Protein AF-A0A923IXY3-F1 (afdb_monomer_lite)

Structure (mmCIF, N/CA/C/O backbone):
data_AF-A0A923IXY3-F1
#
_entry.id   AF-A0A923IXY3-F1
#
loop_
_atom_site.group_PDB
_atom_site.id
_atom_site.type_symbol
_atom_site.label_atom_id
_atom_site.label_alt_id
_atom_site.label_comp_id
_atom_site.label_asym_id
_atom_site.label_entity_id
_atom_site.label_seq_id
_atom_site.pdbx_PDB_ins_code
_atom_site.Cartn_x
_atom_site.Cartn_y
_atom_site.Cartn_z
_atom_site.occupancy
_atom_site.B_iso_or_equiv
_atom_site.auth_seq_id
_atom_site.auth_comp_id
_atom_site.auth_asym_id
_atom_site.auth_atom_id
_atom_site.pdbx_PDB_model_num
ATOM 1 N N . MET A 1 1 ? -14.376 -13.217 -19.588 1.00 60.50 1 MET A N 1
ATOM 2 C CA . MET A 1 1 ? -13.900 -12.055 -20.360 1.00 60.50 1 MET A CA 1
ATOM 3 C C . MET A 1 1 ? -12.858 -11.376 -19.495 1.00 60.50 1 MET A C 1
ATOM 5 O O . MET A 1 1 ? -13.189 -11.016 -18.371 1.00 60.50 1 MET A O 1
ATOM 9 N N . THR A 1 2 ? -11.606 -11.345 -19.942 1.00 81.69 2 THR A N 1
ATOM 10 C CA . THR A 1 2 ? -10.488 -10.764 -19.183 1.00 81.69 2 THR A CA 1
ATOM 11 C C . THR A 1 2 ? -10.627 -9.239 -19.095 1.00 81.69 2 THR A C 1
ATOM 13 O O . THR A 1 2 ? -11.454 -8.643 -19.795 1.00 81.69 2 THR A O 1
ATOM 16 N N . LEU A 1 3 ? -9.833 -8.578 -18.243 1.00 86.38 3 LEU A N 1
ATOM 17 C CA . LEU A 1 3 ? -9.781 -7.114 -18.230 1.00 86.38 3 LEU A CA 1
ATOM 18 C C . LEU A 1 3 ? -9.406 -6.563 -19.615 1.00 86.38 3 LEU A C 1
ATOM 20 O O . LEU A 1 3 ? -10.052 -5.630 -20.083 1.00 86.38 3 LEU A O 1
ATOM 24 N N . LEU A 1 4 ? -8.398 -7.141 -20.277 1.00 87.50 4 LEU A N 1
ATOM 25 C CA . LEU A 1 4 ? -7.941 -6.692 -21.597 1.00 87.50 4 LEU A CA 1
ATOM 26 C C . LEU A 1 4 ? -9.020 -6.847 -22.677 1.00 87.50 4 LEU A C 1
ATOM 28 O O . LEU A 1 4 ? -9.142 -5.971 -23.537 1.00 87.50 4 LEU A O 1
ATOM 32 N N . ASP A 1 5 ? -9.839 -7.900 -22.602 1.00 88.19 5 ASP A N 1
ATOM 33 C CA . ASP A 1 5 ? -11.005 -8.069 -23.479 1.00 88.19 5 ASP A CA 1
ATOM 34 C C . ASP A 1 5 ? -12.013 -6.931 -23.254 1.00 88.19 5 ASP A C 1
ATOM 36 O O . ASP A 1 5 ? -12.398 -6.238 -24.193 1.00 88.19 5 ASP A O 1
ATOM 40 N N . ARG A 1 6 ? -12.369 -6.656 -21.991 1.00 92.81 6 ARG A N 1
ATOM 41 C CA . ARG A 1 6 ? -13.300 -5.572 -21.622 1.00 92.81 6 ARG A CA 1
ATOM 42 C C . ARG A 1 6 ? -12.771 -4.192 -22.019 1.00 92.81 6 ARG A C 1
ATOM 44 O O . ARG A 1 6 ? -13.534 -3.354 -22.498 1.00 92.81 6 ARG A O 1
ATOM 51 N N . LEU A 1 7 ? -11.471 -3.957 -21.841 1.00 91.19 7 LEU A N 1
ATOM 52 C CA . LEU A 1 7 ? -10.780 -2.732 -22.246 1.00 91.19 7 LEU A CA 1
ATOM 53 C C . LEU A 1 7 ? -10.835 -2.562 -23.776 1.00 91.19 7 LEU A C 1
ATOM 55 O O . LEU A 1 7 ? -11.127 -1.477 -24.285 1.00 91.19 7 LEU A O 1
ATOM 59 N N . SER A 1 8 ? -10.616 -3.654 -24.513 1.00 92.31 8 SER A N 1
ATOM 60 C CA . SER A 1 8 ? -10.684 -3.694 -25.977 1.00 92.31 8 SER A CA 1
ATOM 61 C C . SER A 1 8 ? -12.101 -3.492 -26.518 1.00 92.31 8 SER A C 1
ATOM 63 O O . SER A 1 8 ? -12.266 -2.816 -27.541 1.00 92.31 8 SER A O 1
ATOM 65 N N . ASP A 1 9 ? -13.113 -4.025 -25.833 1.00 93.00 9 ASP A N 1
ATOM 66 C CA . ASP A 1 9 ? -14.533 -3.841 -26.151 1.00 93.00 9 ASP A CA 1
ATOM 67 C C . ASP A 1 9 ? -14.995 -2.408 -25.859 1.00 93.00 9 ASP A C 1
ATOM 69 O O . ASP A 1 9 ? -15.734 -1.802 -26.641 1.00 93.00 9 ASP A O 1
ATOM 73 N N . ALA A 1 10 ? -14.499 -1.806 -24.774 1.00 93.31 10 ALA A N 1
ATOM 74 C CA . ALA A 1 10 ? -14.744 -0.400 -24.465 1.00 93.31 10 ALA A CA 1
ATOM 75 C C . ALA A 1 10 ? -14.095 0.548 -25.489 1.00 93.31 10 ALA A C 1
ATOM 77 O O . ALA A 1 10 ? -14.645 1.613 -25.786 1.00 93.31 10 ALA A O 1
ATOM 78 N N . ALA A 1 11 ? -12.974 0.149 -26.099 1.00 94.25 11 ALA A N 1
ATOM 79 C CA . ALA A 1 11 ? -12.254 0.903 -27.126 1.00 94.25 11 ALA A CA 1
ATOM 80 C C . ALA A 1 11 ? -12.929 0.887 -28.516 1.00 94.25 11 ALA A C 1
ATOM 82 O O . ALA A 1 11 ? -12.271 0.749 -29.549 1.00 94.25 11 ALA A O 1
ATOM 83 N N . THR A 1 12 ? -14.252 1.057 -28.560 1.00 93.38 12 THR A N 1
ATOM 84 C CA . THR A 1 12 ? -15.024 1.323 -29.789 1.00 93.38 12 THR A CA 1
ATOM 85 C C . THR A 1 12 ? -14.919 2.786 -30.222 1.00 93.38 12 THR A C 1
ATOM 87 O O . THR A 1 12 ? -14.876 3.087 -31.413 1.00 93.38 12 THR A O 1
ATOM 90 N N . ASN A 1 13 ? -14.848 3.709 -29.261 1.00 95.44 13 ASN A N 1
ATOM 91 C CA . ASN A 1 13 ? -14.576 5.131 -29.469 1.00 95.44 13 ASN A CA 1
ATOM 92 C C . ASN A 1 13 ? -13.941 5.746 -28.207 1.00 95.44 13 ASN A C 1
ATOM 94 O O . ASN A 1 13 ? -13.926 5.122 -27.147 1.00 95.44 13 ASN A O 1
ATOM 98 N N . ALA A 1 14 ? -13.413 6.969 -28.327 1.00 94.31 14 ALA A N 1
ATOM 99 C CA . ALA A 1 14 ? -12.646 7.609 -27.257 1.00 94.31 14 ALA A CA 1
ATOM 100 C C . ALA A 1 14 ? -13.491 7.894 -26.006 1.00 94.31 14 ALA A C 1
ATOM 102 O O . ALA A 1 14 ? -13.000 7.733 -24.897 1.00 94.31 14 ALA A O 1
ATOM 103 N N . VAL A 1 15 ? -14.770 8.247 -26.175 1.00 93.25 15 VAL A N 1
ATOM 104 C CA . VAL A 1 15 ? -15.683 8.547 -25.059 1.00 93.25 15 VAL A CA 1
ATOM 105 C C . VAL A 1 15 ? -15.956 7.294 -24.226 1.00 93.25 15 VAL A C 1
ATOM 107 O O . VAL A 1 15 ? -15.909 7.340 -22.999 1.00 93.25 15 VAL A O 1
ATOM 110 N N . ASN A 1 16 ? -16.207 6.161 -24.885 1.00 94.00 16 ASN A N 1
ATOM 111 C CA . ASN A 1 16 ? -16.438 4.888 -24.205 1.00 94.00 16 ASN A CA 1
ATOM 112 C C . ASN A 1 16 ? -15.180 4.393 -23.487 1.00 94.00 16 ASN A C 1
ATOM 114 O O . ASN A 1 16 ? -15.273 3.969 -22.336 1.00 94.00 16 ASN A O 1
ATOM 118 N N . LEU A 1 17 ? -14.016 4.489 -24.140 1.00 94.62 17 LEU A N 1
ATOM 119 C CA . LEU A 1 17 ? -12.743 4.109 -23.533 1.00 94.62 17 LEU A CA 1
ATOM 120 C C . LEU A 1 17 ? -12.419 4.987 -22.322 1.00 94.62 17 LEU A C 1
ATOM 122 O O . LEU A 1 17 ? -12.063 4.459 -21.277 1.00 94.62 17 LEU A O 1
ATOM 126 N N . GLU A 1 18 ? -12.606 6.302 -22.430 1.00 89.38 18 GLU A N 1
ATOM 127 C CA . GLU A 1 18 ? -12.408 7.236 -21.319 1.00 89.38 18 GLU A CA 1
ATOM 128 C C . GLU A 1 18 ? -13.330 6.904 -20.139 1.00 89.38 18 GLU A C 1
ATOM 130 O O . GLU A 1 18 ? -12.871 6.791 -19.003 1.00 89.38 18 GLU A O 1
ATOM 135 N N . LYS A 1 19 ? -14.626 6.687 -20.398 1.00 84.44 19 LYS A N 1
ATOM 136 C CA . LYS A 1 19 ? -15.594 6.328 -19.353 1.00 84.44 19 LYS A CA 1
ATOM 137 C C . LYS A 1 19 ? -15.244 4.995 -18.693 1.00 84.44 19 LYS A C 1
ATOM 139 O O . LYS A 1 19 ? -15.359 4.865 -17.477 1.00 84.44 19 LYS A O 1
ATOM 144 N N . PHE A 1 20 ? -14.819 4.007 -19.478 1.00 88.06 20 PHE A N 1
ATOM 145 C CA . PHE A 1 20 ? -14.385 2.720 -18.949 1.00 88.06 20 PHE A CA 1
ATOM 146 C C . PHE A 1 20 ? -13.119 2.869 -18.104 1.00 88.06 20 PHE A C 1
ATOM 148 O O . PHE A 1 20 ? -13.096 2.379 -16.979 1.00 88.06 20 PHE A O 1
ATOM 155 N N . ALA A 1 21 ? -12.104 3.575 -18.605 1.00 83.44 21 ALA A N 1
ATOM 156 C CA . ALA A 1 21 ? -10.857 3.806 -17.889 1.00 83.44 21 ALA A CA 1
ATOM 157 C C . ALA A 1 21 ? -11.084 4.566 -16.580 1.00 83.44 21 ALA A C 1
ATOM 159 O O . ALA A 1 21 ? -10.463 4.242 -15.579 1.00 83.44 21 ALA A O 1
ATOM 160 N N . LEU A 1 22 ? -12.014 5.524 -16.553 1.00 76.94 22 LEU A N 1
ATOM 161 C CA . LEU A 1 22 ? -12.399 6.226 -15.330 1.00 76.94 22 LEU A CA 1
ATOM 162 C C . LEU A 1 22 ? -13.090 5.291 -14.326 1.00 76.94 22 LEU A C 1
ATOM 164 O O . LEU A 1 22 ? -12.720 5.265 -13.155 1.00 76.94 22 LEU A O 1
ATOM 168 N N . ASN A 1 23 ? -14.076 4.516 -14.783 1.00 75.19 23 ASN A N 1
ATOM 169 C CA . ASN A 1 23 ? -14.888 3.655 -13.917 1.00 75.19 23 ASN A CA 1
ATOM 170 C C . ASN A 1 23 ? -14.145 2.408 -13.415 1.00 75.19 23 ASN A C 1
ATOM 172 O O . ASN A 1 23 ? -14.542 1.836 -12.403 1.00 75.19 23 ASN A O 1
ATOM 176 N N . ASN A 1 24 ? -13.101 1.984 -14.129 1.00 76.69 24 ASN A N 1
ATOM 177 C CA . ASN A 1 24 ? -12.303 0.793 -13.834 1.00 76.69 24 ASN A CA 1
ATOM 178 C C . ASN A 1 24 ? -10.820 1.155 -13.623 1.00 76.69 24 ASN A C 1
ATOM 180 O O . ASN A 1 24 ? -9.954 0.304 -13.787 1.00 76.69 24 ASN A O 1
ATOM 184 N N . SER A 1 25 ? -10.512 2.414 -13.286 1.00 71.25 25 SER A N 1
ATOM 185 C CA . SER A 1 25 ? -9.137 2.935 -13.183 1.00 71.25 25 SER A CA 1
ATOM 186 C C . SER A 1 25 ? -8.261 2.102 -12.256 1.00 71.25 25 SER A C 1
ATOM 188 O O . SER A 1 25 ? -7.115 1.807 -12.583 1.00 71.25 25 SER A O 1
ATOM 190 N N . GLN A 1 26 ? -8.831 1.678 -11.132 1.00 64.19 26 GLN A N 1
ATOM 191 C CA . GLN A 1 26 ? -8.143 0.847 -10.159 1.00 64.19 26 GLN A CA 1
ATOM 192 C C . GLN A 1 26 ? -7.937 -0.586 -10.658 1.00 64.19 26 GLN A C 1
ATOM 194 O O . GLN A 1 26 ? -6.834 -1.095 -10.550 1.00 64.19 26 GLN A O 1
ATOM 199 N N . GLU A 1 27 ? -8.951 -1.217 -11.257 1.00 74.94 27 GLU A N 1
ATOM 200 C CA . GLU A 1 27 ? -8.808 -2.570 -11.822 1.00 74.94 27 GLU A CA 1
ATOM 201 C C . GLU A 1 27 ? -7.728 -2.598 -12.914 1.00 74.94 27 GLU A C 1
ATOM 203 O O . GLU A 1 27 ? -6.921 -3.521 -12.979 1.00 74.94 27 GLU A O 1
ATOM 208 N N . ILE A 1 28 ? -7.676 -1.544 -13.736 1.00 83.06 28 ILE A N 1
ATOM 209 C CA . ILE A 1 28 ? -6.624 -1.343 -14.735 1.00 83.06 28 ILE A CA 1
ATOM 210 C C . ILE A 1 28 ? -5.263 -1.210 -14.061 1.00 83.06 28 ILE A C 1
ATOM 212 O O . ILE A 1 28 ? -4.326 -1.909 -14.434 1.00 83.06 28 ILE A O 1
ATOM 216 N N . HIS A 1 29 ? -5.151 -0.334 -13.066 1.00 78.00 29 HIS A N 1
ATOM 217 C CA . HIS A 1 29 ? -3.912 -0.149 -12.326 1.00 78.00 29 HIS A CA 1
ATOM 218 C C . HIS A 1 29 ? -3.408 -1.461 -11.709 1.00 78.00 29 HIS A C 1
ATOM 220 O O . HIS A 1 29 ? -2.243 -1.810 -11.887 1.00 78.00 29 HIS A O 1
ATOM 226 N N . ASP A 1 30 ? -4.283 -2.203 -11.035 1.00 71.50 30 ASP A N 1
ATOM 227 C CA . ASP A 1 30 ? -3.935 -3.428 -10.320 1.00 71.50 30 ASP A CA 1
ATOM 228 C C . ASP A 1 30 ? -3.441 -4.510 -11.285 1.00 71.50 30 ASP A C 1
ATOM 230 O O . ASP A 1 30 ? -2.364 -5.071 -11.082 1.00 71.50 30 ASP A O 1
ATOM 234 N N . TRP A 1 31 ? -4.162 -4.728 -12.388 1.00 85.38 31 TRP A N 1
ATOM 235 C CA . TRP A 1 31 ? -3.793 -5.729 -13.388 1.00 85.38 31 TRP A CA 1
ATOM 236 C C . TRP A 1 31 ? -2.417 -5.458 -14.009 1.00 85.38 31 TRP A C 1
ATOM 238 O O . TRP A 1 31 ? -1.627 -6.375 -14.200 1.00 85.38 31 TRP A O 1
ATOM 248 N N . PHE A 1 32 ? -2.092 -4.198 -14.313 1.00 85.75 32 PHE A N 1
ATOM 249 C CA . PHE A 1 32 ? -0.815 -3.863 -14.951 1.00 85.75 32 PHE A CA 1
ATOM 250 C C . PHE A 1 32 ? 0.365 -3.788 -13.966 1.00 85.75 32 PHE A C 1
ATOM 252 O O . PHE A 1 32 ? 1.497 -4.121 -14.340 1.00 85.75 32 PHE A O 1
ATOM 259 N N . ASN A 1 33 ? 0.126 -3.375 -12.716 1.00 80.62 33 ASN A N 1
ATOM 260 C CA . ASN A 1 33 ? 1.198 -3.087 -11.758 1.00 80.62 33 ASN A CA 1
ATOM 261 C C . ASN A 1 33 ? 1.476 -4.203 -10.742 1.00 80.62 33 ASN A C 1
ATOM 263 O O . ASN A 1 33 ? 2.606 -4.266 -10.248 1.00 80.62 33 ASN A O 1
ATOM 267 N N . LEU A 1 34 ? 0.494 -5.058 -10.425 1.00 77.19 34 LEU A N 1
ATOM 268 C CA . LEU A 1 34 ? 0.606 -6.072 -9.359 1.00 77.19 34 LEU A CA 1
ATOM 269 C C . LEU A 1 34 ? 0.899 -7.480 -9.871 1.00 77.19 34 LEU A C 1
ATOM 271 O O . LEU A 1 34 ? 1.509 -8.277 -9.156 1.00 77.19 34 LEU A O 1
ATOM 275 N N . GLU A 1 35 ? 0.504 -7.782 -11.103 1.00 83.81 35 GLU A N 1
ATOM 276 C CA . GLU A 1 35 ? 0.781 -9.079 -11.715 1.00 83.81 35 GLU A CA 1
ATOM 277 C C . GLU A 1 35 ? 2.288 -9.280 -11.928 1.00 83.81 35 GLU A C 1
ATOM 279 O O . GLU A 1 35 ? 2.993 -8.299 -12.198 1.00 83.81 35 GLU A O 1
ATOM 284 N N . PRO A 1 36 ? 2.813 -10.517 -11.837 1.00 86.94 36 PRO A N 1
ATOM 285 C CA . PRO A 1 36 ? 4.224 -10.802 -12.081 1.00 86.94 36 PRO A CA 1
ATOM 286 C C . PRO A 1 36 ? 4.597 -10.575 -13.545 1.00 86.94 36 PRO A C 1
ATOM 288 O O . PRO A 1 36 ? 3.767 -10.612 -14.453 1.00 86.94 36 PRO A O 1
ATOM 291 N N . HIS A 1 37 ? 5.885 -10.368 -13.787 1.00 92.94 37 HIS A N 1
ATOM 292 C CA . HIS A 1 37 ? 6.429 -10.092 -15.104 1.00 92.94 37 HIS A CA 1
ATOM 293 C C . HIS A 1 37 ? 6.170 -11.269 -16.047 1.00 92.94 37 HIS A C 1
ATOM 295 O O . HIS A 1 37 ? 5.823 -11.054 -17.205 1.00 92.94 37 HIS A O 1
ATOM 301 N N . SER A 1 38 ? 6.270 -12.507 -15.549 1.00 90.12 38 SER A N 1
ATOM 302 C CA . SER A 1 38 ? 5.922 -13.715 -16.307 1.00 90.12 38 SER A CA 1
ATOM 303 C C . SER A 1 38 ? 4.487 -13.668 -16.839 1.00 90.12 38 SER A C 1
ATOM 305 O O . SER A 1 38 ? 4.280 -13.868 -18.032 1.00 90.12 38 SER A O 1
ATOM 307 N N . PHE A 1 39 ? 3.517 -13.310 -15.994 1.00 89.38 39 PHE A N 1
ATOM 308 C CA . PHE A 1 39 ? 2.110 -13.204 -16.381 1.00 89.38 39 PHE A CA 1
ATOM 309 C C . PHE A 1 39 ? 1.876 -12.095 -17.413 1.00 89.38 39 PHE A C 1
ATOM 311 O O . PHE A 1 39 ? 1.202 -12.305 -18.423 1.00 89.38 39 PHE A O 1
ATOM 318 N N . ILE A 1 40 ? 2.462 -10.912 -17.206 1.00 92.44 40 ILE A N 1
ATOM 319 C CA . ILE A 1 40 ? 2.352 -9.817 -18.178 1.00 92.44 40 ILE A CA 1
ATOM 320 C C . ILE A 1 40 ? 2.980 -10.224 -19.521 1.00 92.44 40 ILE A C 1
ATOM 322 O O . ILE A 1 40 ? 2.404 -9.949 -20.575 1.00 92.44 40 ILE A O 1
ATOM 326 N N . ARG A 1 41 ? 4.120 -10.926 -19.499 1.00 91.62 41 ARG A N 1
ATOM 327 C CA . ARG A 1 41 ? 4.815 -11.408 -20.699 1.00 91.62 41 ARG A CA 1
ATOM 328 C C . ARG A 1 41 ? 4.001 -12.450 -21.465 1.00 91.62 41 ARG A C 1
ATOM 330 O O . ARG A 1 41 ? 3.950 -12.385 -22.689 1.00 91.62 41 ARG A O 1
ATOM 337 N N . GLU A 1 42 ? 3.313 -13.358 -20.777 1.00 92.00 42 GLU A N 1
ATOM 338 C CA . GLU A 1 42 ? 2.368 -14.297 -21.406 1.00 92.00 42 GLU A CA 1
ATOM 339 C C . GLU A 1 42 ? 1.222 -13.568 -22.130 1.00 92.00 42 GLU A C 1
ATOM 341 O O . GLU A 1 42 ? 0.751 -14.022 -23.173 1.00 92.00 42 GLU A O 1
ATOM 346 N N . ASN A 1 43 ? 0.822 -12.393 -21.632 1.00 92.31 43 ASN A N 1
ATOM 347 C CA . ASN A 1 43 ? -0.243 -11.563 -22.200 1.00 92.31 43 ASN A CA 1
ATOM 348 C C . ASN A 1 43 ? 0.259 -10.458 -23.155 1.00 92.31 43 ASN A C 1
ATOM 350 O O . ASN A 1 43 ? -0.544 -9.644 -23.624 1.00 92.31 43 ASN A O 1
ATOM 354 N N . GLN A 1 44 ? 1.556 -10.421 -23.489 1.00 93.88 44 GLN A N 1
ATOM 355 C CA . GLN A 1 44 ? 2.174 -9.326 -24.256 1.00 93.88 44 GLN A CA 1
ATOM 356 C C . GLN A 1 44 ? 1.494 -9.067 -25.610 1.00 93.88 44 GLN A C 1
ATOM 358 O O . GLN A 1 44 ? 1.295 -7.917 -25.999 1.00 93.88 44 GLN A O 1
ATOM 363 N N . GLU A 1 45 ? 1.078 -10.122 -26.317 1.00 93.62 45 GLU A N 1
ATOM 364 C CA . GLU A 1 45 ? 0.443 -9.986 -27.631 1.00 93.62 45 GLU A CA 1
ATOM 365 C C . GLU A 1 45 ? -0.954 -9.367 -27.526 1.00 93.62 45 GLU A C 1
ATOM 367 O O . GLU A 1 45 ? -1.338 -8.571 -28.381 1.00 93.62 45 GLU A O 1
ATOM 372 N N . ILE A 1 46 ? -1.700 -9.653 -26.455 1.00 93.25 46 ILE A N 1
ATOM 373 C CA . ILE A 1 46 ? -3.019 -9.050 -26.216 1.00 93.25 46 ILE A CA 1
ATOM 374 C C . ILE A 1 46 ? -2.853 -7.561 -25.884 1.00 93.25 46 ILE A C 1
ATOM 376 O O . ILE A 1 46 ? -3.566 -6.718 -26.431 1.00 93.25 46 ILE A O 1
ATOM 380 N N . ILE A 1 47 ? -1.864 -7.219 -25.050 1.00 94.44 47 ILE A N 1
ATOM 381 C CA . ILE A 1 47 ? -1.518 -5.825 -24.727 1.00 94.44 47 ILE A CA 1
ATOM 382 C C . ILE A 1 47 ? -1.144 -5.067 -26.008 1.00 94.44 47 ILE A C 1
ATOM 384 O O . ILE A 1 47 ? -1.686 -3.992 -26.282 1.00 94.44 47 ILE A O 1
ATOM 388 N N . ARG A 1 48 ? -0.277 -5.651 -26.842 1.00 95.12 48 ARG A N 1
ATOM 389 C CA . ARG A 1 48 ? 0.126 -5.084 -28.134 1.00 95.12 48 ARG A CA 1
ATOM 390 C C . ARG A 1 48 ? -1.066 -4.898 -29.072 1.00 95.12 48 ARG A C 1
ATOM 392 O O . ARG A 1 48 ? -1.201 -3.839 -29.689 1.00 95.12 48 ARG A O 1
ATOM 399 N N . GLN A 1 49 ? -1.950 -5.890 -29.175 1.00 92.88 49 GLN A N 1
ATOM 400 C CA . GLN A 1 49 ? -3.171 -5.797 -29.979 1.00 92.88 49 GLN A CA 1
ATOM 401 C C . GLN A 1 49 ? -4.099 -4.685 -29.489 1.00 92.88 49 GLN A C 1
ATOM 403 O O . GLN A 1 49 ? -4.664 -3.966 -30.313 1.00 92.88 49 GLN A O 1
ATOM 408 N N . PHE A 1 50 ? -4.221 -4.486 -28.177 1.00 94.81 50 PHE A N 1
ATOM 409 C CA . PHE A 1 50 ? -4.968 -3.362 -27.630 1.00 94.81 50 PHE A CA 1
ATOM 410 C C . PHE A 1 50 ? -4.324 -2.023 -28.023 1.00 94.81 50 PHE A C 1
ATOM 412 O O . PHE A 1 50 ? -4.970 -1.205 -28.681 1.00 94.81 50 PHE A O 1
ATOM 419 N N . VAL A 1 51 ? -3.043 -1.809 -27.702 1.00 95.12 51 VAL A N 1
ATOM 420 C CA . VAL A 1 51 ? -2.363 -0.519 -27.927 1.00 95.12 51 VAL A CA 1
ATOM 421 C C . VAL A 1 51 ? -2.288 -0.167 -29.416 1.00 95.12 51 VAL A C 1
ATOM 423 O O . VAL A 1 51 ? -2.661 0.938 -29.823 1.00 95.12 51 VAL A O 1
ATOM 426 N N . LEU A 1 52 ? -1.828 -1.099 -30.255 1.00 94.12 52 LEU A N 1
ATOM 427 C CA . LEU A 1 52 ? -1.638 -0.857 -31.686 1.00 94.12 52 LEU A CA 1
ATOM 428 C C . LEU A 1 52 ? -2.942 -1.002 -32.472 1.00 94.12 52 LEU A C 1
ATOM 430 O O . LEU A 1 52 ? -3.251 -0.160 -33.318 1.00 94.12 52 LEU A O 1
ATOM 434 N N . GLY A 1 53 ? -3.731 -2.039 -32.186 1.00 93.06 53 GLY A N 1
ATOM 435 C CA . GLY A 1 53 ? -4.980 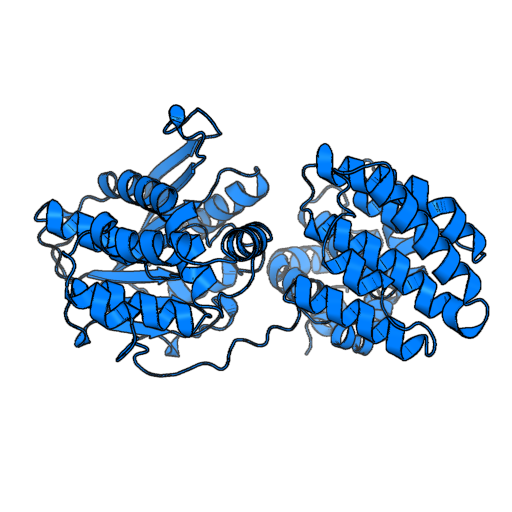-2.318 -32.897 1.00 93.06 53 GLY A CA 1
ATOM 436 C C . GLY A 1 53 ? -6.075 -1.293 -32.600 1.00 93.06 53 GLY A C 1
ATOM 437 O O . GLY A 1 53 ? -6.848 -0.944 -33.494 1.00 93.06 53 GLY A O 1
ATOM 438 N N . LYS A 1 54 ? -6.111 -0.730 -31.385 1.00 94.94 54 LYS A N 1
ATOM 439 C CA . LYS A 1 54 ? -7.048 0.343 -31.004 1.00 94.94 54 LYS A CA 1
ATOM 440 C C . LYS A 1 54 ? -6.425 1.739 -31.066 1.00 94.94 54 LYS A C 1
ATOM 442 O O . LYS A 1 54 ? -7.038 2.704 -30.607 1.00 94.94 54 LYS A O 1
ATOM 447 N N . TRP A 1 55 ? -5.260 1.895 -31.704 1.00 95.56 55 TRP A N 1
ATOM 448 C CA . TRP A 1 55 ? -4.527 3.166 -31.770 1.00 95.56 55 TRP A CA 1
ATOM 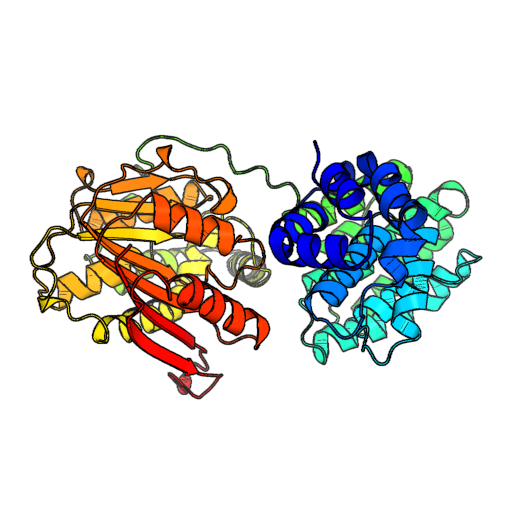449 C C . TRP A 1 55 ? -5.378 4.350 -32.249 1.00 95.56 55 TRP A C 1
ATOM 451 O O . TRP A 1 55 ? -5.265 5.461 -31.736 1.00 95.56 55 TRP A O 1
ATOM 461 N N . GLN A 1 56 ? -6.275 4.119 -33.215 1.00 95.69 56 GLN A N 1
ATOM 462 C CA . GLN A 1 56 ? -7.163 5.154 -33.762 1.00 95.69 56 GLN A CA 1
ATOM 463 C C . GLN A 1 56 ? -8.136 5.741 -32.734 1.00 95.69 56 GLN A C 1
ATOM 465 O O . GLN A 1 56 ? -8.607 6.866 -32.918 1.00 95.69 56 GLN A O 1
ATOM 470 N N . VAL A 1 57 ? -8.435 4.979 -31.683 1.00 96.38 57 VAL A N 1
ATOM 471 C CA . VAL A 1 57 ? -9.265 5.380 -30.550 1.00 96.38 57 VAL A CA 1
ATOM 472 C C . VAL A 1 57 ? -8.391 5.975 -29.449 1.00 96.38 57 VAL A C 1
ATOM 474 O O . VAL A 1 57 ? -8.663 7.089 -29.012 1.00 96.38 57 VAL A O 1
ATOM 477 N N . ILE A 1 58 ? -7.310 5.285 -29.071 1.00 94.81 58 ILE A N 1
ATOM 478 C CA . ILE A 1 58 ? -6.389 5.694 -27.996 1.00 94.81 58 ILE A CA 1
ATOM 479 C C . ILE A 1 58 ? -5.802 7.089 -28.257 1.00 94.81 58 ILE A C 1
ATOM 481 O O . ILE A 1 58 ? -5.846 7.948 -27.383 1.00 94.81 58 ILE A O 1
ATOM 485 N N . ARG A 1 59 ? -5.349 7.372 -29.487 1.00 94.06 59 ARG A N 1
ATOM 486 C CA . ARG A 1 59 ? -4.764 8.678 -29.850 1.00 94.06 59 ARG A CA 1
ATOM 487 C C . ARG A 1 59 ? -5.737 9.861 -29.787 1.00 94.06 59 ARG A C 1
ATOM 489 O O . ARG A 1 59 ? -5.317 10.997 -29.971 1.00 94.06 59 ARG A O 1
ATOM 496 N N . LYS A 1 60 ? -7.039 9.592 -29.646 1.00 94.56 60 LYS A N 1
ATOM 497 C CA . LYS A 1 60 ? -8.098 10.606 -29.549 1.00 94.56 60 LYS A CA 1
ATOM 498 C C . LYS A 1 60 ? -8.523 10.877 -28.104 1.00 94.56 60 LYS A C 1
ATOM 500 O O . LYS A 1 60 ? -9.401 11.712 -27.904 1.00 94.56 60 LYS A O 1
ATOM 505 N N . LEU A 1 61 ? -7.968 10.161 -27.123 1.00 91.94 61 LEU A N 1
ATOM 506 C CA . LEU A 1 61 ? -8.191 10.473 -25.714 1.00 91.94 61 LEU A CA 1
ATOM 507 C C . LEU A 1 61 ? -7.613 11.855 -25.404 1.00 91.94 61 LEU A C 1
ATOM 509 O O . LEU A 1 61 ? -6.527 12.193 -25.869 1.00 91.94 61 LEU A O 1
ATOM 513 N N . ASP A 1 62 ? -8.350 12.647 -24.629 1.00 85.44 62 ASP A N 1
ATOM 514 C CA . ASP A 1 62 ? -7.926 13.991 -24.241 1.00 85.44 62 ASP A CA 1
ATOM 515 C C . ASP A 1 62 ? -6.768 13.905 -23.231 1.00 85.44 62 ASP A C 1
ATOM 517 O O . ASP A 1 62 ? -6.995 13.422 -22.114 1.00 85.44 62 ASP A O 1
ATOM 521 N N . PRO A 1 63 ? -5.552 14.364 -23.581 1.00 76.69 63 PRO A N 1
ATOM 522 C CA . PRO A 1 63 ? -4.388 14.298 -22.703 1.00 76.69 63 PRO A CA 1
ATOM 523 C C . PRO A 1 63 ? -4.454 15.306 -21.547 1.00 76.69 63 PRO A C 1
ATOM 525 O O . PRO A 1 63 ? -3.612 15.259 -20.663 1.00 76.69 63 PRO A O 1
ATOM 528 N N . ASN A 1 64 ? -5.444 16.204 -21.504 1.00 77.31 64 ASN A N 1
ATOM 529 C CA . ASN A 1 64 ? -5.622 17.126 -20.377 1.00 77.31 64 ASN A CA 1
ATOM 530 C C . ASN A 1 64 ? -6.455 16.517 -19.241 1.00 77.31 64 ASN A C 1
ATOM 532 O O . ASN A 1 64 ? -6.554 17.092 -18.156 1.00 77.31 64 ASN A O 1
ATOM 536 N N . LYS A 1 65 ? -7.077 15.352 -19.464 1.00 79.25 65 LYS A N 1
ATOM 537 C CA . LYS A 1 65 ? -7.859 14.663 -18.435 1.00 79.25 65 LYS A CA 1
ATOM 538 C C . LYS A 1 65 ? -6.977 13.730 -17.624 1.00 79.25 65 LYS A C 1
ATOM 540 O O . LYS A 1 65 ? -6.357 12.815 -18.165 1.00 79.25 65 LYS A O 1
ATOM 545 N N . ARG A 1 66 ? -7.021 13.895 -16.299 1.00 71.56 66 ARG A N 1
ATOM 546 C CA . ARG A 1 66 ? -6.254 13.091 -15.333 1.00 71.56 66 ARG A CA 1
ATOM 547 C C . ARG A 1 66 ? -6.438 11.581 -15.535 1.00 71.56 66 ARG A C 1
ATOM 549 O O . ARG A 1 66 ? -5.457 10.853 -15.509 1.00 71.56 66 ARG A O 1
ATOM 556 N N . SER A 1 67 ? -7.659 11.113 -15.805 1.00 70.19 67 SER A N 1
ATOM 557 C CA . SER A 1 67 ? -7.945 9.686 -16.035 1.00 70.19 67 SER A CA 1
ATOM 558 C C . SER A 1 67 ? -7.272 9.122 -17.289 1.00 70.19 67 SER A C 1
ATOM 560 O O . SER A 1 67 ? -6.793 7.990 -17.273 1.00 70.19 67 SER A O 1
ATOM 562 N N . ASN A 1 68 ? -7.203 9.907 -18.366 1.00 85.56 68 ASN A N 1
ATOM 563 C CA . ASN A 1 68 ? -6.545 9.497 -19.606 1.00 85.56 68 ASN A CA 1
ATOM 564 C C . ASN A 1 68 ? -5.025 9.478 -19.429 1.00 85.56 68 ASN A C 1
ATOM 566 O O . ASN A 1 68 ? -4.373 8.539 -19.874 1.00 85.56 68 ASN A O 1
ATOM 570 N N . LEU A 1 69 ? -4.470 10.466 -18.721 1.00 81.50 69 LEU A N 1
ATOM 571 C CA . LEU A 1 69 ? -3.051 10.500 -18.363 1.00 81.50 69 LEU A CA 1
ATOM 572 C C . LEU A 1 69 ? -2.640 9.290 -17.521 1.00 81.50 69 LEU A C 1
ATOM 574 O O . LEU A 1 69 ? -1.624 8.668 -17.815 1.00 81.50 69 LEU A O 1
ATOM 578 N N . SER A 1 70 ? -3.455 8.904 -16.535 1.00 80.88 70 SER A N 1
ATOM 579 C CA . SER A 1 70 ? -3.220 7.681 -15.760 1.00 80.88 70 SER A CA 1
ATOM 580 C C . SER A 1 70 ? -3.207 6.433 -16.643 1.00 80.88 70 SER A C 1
ATOM 582 O O . SER A 1 70 ? -2.319 5.599 -16.492 1.00 80.88 70 SER A O 1
ATOM 584 N N . LEU A 1 71 ? -4.139 6.317 -17.598 1.00 88.94 71 LEU A N 1
ATOM 585 C CA . LEU A 1 71 ? -4.139 5.204 -18.549 1.00 88.94 71 LEU A CA 1
ATOM 586 C C . LEU A 1 71 ? -2.871 5.202 -19.415 1.00 88.94 71 LEU A C 1
ATOM 588 O O . LEU A 1 71 ? -2.253 4.155 -19.577 1.00 88.94 71 LEU A O 1
ATOM 592 N N . PHE A 1 72 ? -2.456 6.352 -19.952 1.00 90.56 72 PHE A N 1
ATOM 593 C CA . PHE A 1 72 ? -1.236 6.431 -20.756 1.00 90.56 72 PHE A CA 1
ATOM 594 C C . PHE A 1 72 ? 0.022 6.074 -19.959 1.00 90.56 72 PHE A C 1
ATOM 596 O O . PHE A 1 72 ? 0.869 5.354 -20.481 1.00 90.56 72 PHE A O 1
ATOM 603 N N . ALA A 1 73 ? 0.131 6.534 -18.711 1.00 87.06 73 ALA A N 1
ATOM 604 C CA . ALA A 1 73 ? 1.251 6.205 -17.833 1.00 87.06 73 ALA A CA 1
ATOM 605 C C . ALA A 1 73 ? 1.330 4.694 -17.568 1.00 87.06 73 ALA A C 1
ATOM 607 O O . ALA A 1 73 ? 2.384 4.100 -17.765 1.00 87.06 73 ALA A O 1
ATOM 608 N N . ILE A 1 74 ? 0.198 4.056 -17.244 1.00 89.75 74 ILE A N 1
ATOM 609 C CA . ILE A 1 74 ? 0.123 2.601 -17.042 1.00 89.75 74 ILE A CA 1
ATOM 610 C C . ILE A 1 74 ? 0.534 1.842 -18.312 1.00 89.75 74 ILE A C 1
ATOM 612 O O . ILE A 1 74 ? 1.283 0.868 -18.247 1.00 89.75 74 ILE A O 1
ATOM 616 N N . LEU A 1 75 ? 0.072 2.296 -19.483 1.00 94.38 75 LEU A N 1
ATOM 617 C CA . LEU A 1 75 ? 0.435 1.674 -20.755 1.00 94.38 75 LEU A CA 1
ATOM 618 C C . LEU A 1 75 ? 1.922 1.866 -21.099 1.00 94.38 75 LEU A C 1
ATOM 620 O O . LEU A 1 75 ? 2.521 0.974 -21.691 1.00 94.38 75 LEU A O 1
ATOM 624 N N . LEU A 1 76 ? 2.534 2.996 -20.737 1.00 93.69 76 LEU A N 1
ATOM 625 C CA . LEU A 1 76 ? 3.977 3.196 -20.894 1.00 93.69 76 LEU A CA 1
ATOM 626 C C . LEU A 1 76 ? 4.775 2.295 -19.951 1.00 93.69 76 LEU A C 1
ATOM 628 O O . LEU A 1 76 ? 5.690 1.614 -20.413 1.00 93.69 76 LEU A O 1
ATOM 632 N N . ASP A 1 77 ? 4.388 2.240 -18.676 1.00 91.75 77 ASP A N 1
ATOM 633 C CA . ASP A 1 77 ? 5.049 1.420 -17.659 1.00 91.75 77 ASP A CA 1
ATOM 634 C C . ASP A 1 77 ? 5.004 -0.071 -18.032 1.00 91.75 77 ASP A C 1
ATOM 636 O O . ASP A 1 77 ? 6.023 -0.759 -17.952 1.00 91.75 77 ASP A O 1
ATOM 640 N N . VAL A 1 78 ? 3.865 -0.584 -18.522 1.00 94.44 78 VAL A N 1
ATOM 641 C CA . VAL A 1 78 ? 3.796 -1.988 -18.966 1.00 94.44 78 VAL A CA 1
ATOM 642 C C . VAL A 1 78 ? 4.640 -2.241 -20.217 1.00 94.44 78 VAL A C 1
ATOM 644 O O . VAL A 1 78 ? 5.276 -3.288 -20.307 1.00 94.44 78 VAL A O 1
ATOM 647 N N . CYS A 1 79 ? 4.692 -1.298 -21.168 1.00 96.00 79 CYS A N 1
ATOM 648 C CA . CYS A 1 79 ? 5.508 -1.453 -22.375 1.00 96.00 79 CYS A CA 1
ATOM 649 C C . CYS A 1 79 ? 7.006 -1.458 -22.051 1.00 96.00 79 CYS A C 1
ATOM 651 O O . CYS A 1 79 ? 7.742 -2.253 -22.629 1.00 96.00 79 CYS A O 1
ATOM 653 N N . GLU A 1 80 ? 7.451 -0.607 -21.122 1.00 95.62 80 GLU A N 1
ATOM 654 C CA . GLU A 1 80 ? 8.815 -0.636 -20.583 1.00 95.62 80 GLU A CA 1
ATOM 655 C C . GLU A 1 80 ? 9.119 -1.992 -19.946 1.00 95.62 80 GLU A C 1
ATOM 657 O O . GLU A 1 80 ? 10.120 -2.631 -20.273 1.00 95.62 80 GLU A O 1
ATOM 662 N N . ARG A 1 81 ? 8.211 -2.457 -19.084 1.00 92.88 81 ARG A N 1
ATOM 663 C CA . ARG A 1 81 ? 8.360 -3.691 -18.317 1.00 92.88 81 ARG A CA 1
ATOM 664 C C . ARG A 1 81 ? 8.562 -4.923 -19.205 1.00 92.88 81 ARG A C 1
ATOM 666 O O . ARG A 1 81 ? 9.407 -5.750 -18.889 1.00 92.88 81 ARG A O 1
ATOM 673 N N . ILE A 1 82 ? 7.839 -5.031 -20.323 1.00 93.31 82 ILE A N 1
ATOM 674 C CA . ILE A 1 82 ? 7.991 -6.146 -21.283 1.00 93.31 82 ILE A CA 1
ATOM 675 C C . ILE A 1 82 ? 8.990 -5.874 -22.415 1.00 93.31 82 ILE A C 1
ATOM 677 O O . ILE A 1 82 ? 9.234 -6.760 -23.230 1.00 93.31 82 ILE A O 1
ATOM 681 N N . GLY A 1 83 ? 9.556 -4.668 -22.509 1.00 94.12 83 GLY A N 1
ATOM 682 C CA . GLY A 1 83 ? 10.460 -4.300 -23.604 1.00 94.12 83 GLY A CA 1
ATOM 683 C C . GLY A 1 83 ? 9.784 -4.094 -24.963 1.00 94.12 83 GLY A C 1
ATOM 684 O O . GLY A 1 83 ? 10.428 -4.249 -26.000 1.00 94.12 83 GLY A O 1
ATOM 685 N N . ASP A 1 84 ? 8.492 -3.746 -25.009 1.00 94.69 84 ASP A N 1
ATOM 686 C CA . ASP A 1 84 ? 7.803 -3.484 -26.279 1.00 94.69 84 ASP A CA 1
ATOM 687 C C . ASP A 1 84 ? 8.122 -2.077 -26.805 1.00 94.69 84 ASP A C 1
ATOM 689 O O . ASP A 1 84 ? 7.402 -1.103 -26.559 1.00 94.69 84 ASP A O 1
ATOM 693 N N . LEU A 1 85 ? 9.209 -1.988 -27.576 1.00 93.50 85 LEU A N 1
ATOM 694 C CA . LEU A 1 85 ? 9.689 -0.742 -28.181 1.00 93.50 85 LEU A CA 1
ATOM 695 C C . LEU A 1 85 ? 8.624 -0.065 -29.061 1.00 93.50 85 LEU A C 1
ATOM 697 O O . LEU A 1 85 ? 8.507 1.160 -29.079 1.00 93.50 85 LEU A O 1
ATOM 701 N N . GLY A 1 86 ? 7.830 -0.848 -29.800 1.00 93.50 86 GLY A N 1
ATOM 702 C CA . GLY A 1 86 ? 6.867 -0.327 -30.771 1.00 93.50 86 GLY A CA 1
ATOM 703 C C . GLY A 1 86 ? 5.663 0.340 -30.109 1.00 93.50 86 GLY A C 1
ATOM 704 O O . GLY A 1 86 ? 5.255 1.436 -30.509 1.00 93.50 86 GLY A O 1
ATOM 705 N N . CYS A 1 87 ? 5.102 -0.308 -29.089 1.00 95.88 87 CYS A N 1
ATOM 706 C CA . CYS A 1 87 ? 4.010 0.249 -28.297 1.00 95.88 87 CYS A CA 1
ATOM 707 C C . CYS A 1 87 ? 4.487 1.455 -27.481 1.00 95.88 87 CYS A C 1
ATOM 709 O O . CYS A 1 87 ? 3.844 2.510 -27.535 1.00 95.88 87 CYS A O 1
ATOM 711 N N . PHE A 1 88 ? 5.644 1.334 -26.815 1.00 96.88 88 PHE A N 1
ATOM 712 C CA . PHE A 1 88 ? 6.232 2.419 -26.030 1.00 96.88 88 PHE A CA 1
ATOM 713 C C . PHE A 1 88 ? 6.461 3.664 -26.893 1.00 96.88 88 PHE A C 1
ATOM 715 O O . PHE A 1 88 ? 5.976 4.743 -26.557 1.00 96.88 88 PHE A O 1
ATOM 722 N N . LEU A 1 89 ? 7.115 3.518 -28.052 1.00 95.31 89 LEU A N 1
ATOM 723 C CA . LEU A 1 89 ? 7.415 4.630 -28.957 1.00 95.31 89 LEU A CA 1
ATOM 724 C C . LEU A 1 89 ? 6.160 5.406 -29.366 1.00 95.31 89 LEU A C 1
ATOM 726 O O . LEU A 1 89 ? 6.181 6.638 -29.388 1.00 95.31 89 LEU A O 1
ATOM 730 N N . ARG A 1 90 ? 5.063 4.712 -29.701 1.00 94.56 90 ARG A N 1
ATOM 731 C CA . ARG A 1 90 ? 3.815 5.370 -30.120 1.00 94.56 90 ARG A CA 1
ATOM 732 C C . ARG A 1 90 ? 3.189 6.175 -28.992 1.00 94.56 90 ARG A C 1
ATOM 734 O O . ARG A 1 90 ? 2.806 7.322 -29.217 1.00 94.56 90 ARG A O 1
ATOM 741 N N . LEU A 1 91 ? 3.084 5.574 -27.809 1.00 94.81 91 LEU A N 1
ATOM 742 C CA . LEU A 1 91 ? 2.513 6.216 -26.626 1.00 94.81 91 LEU A CA 1
ATOM 743 C C . LEU A 1 91 ? 3.365 7.411 -26.190 1.00 94.81 91 LEU A C 1
ATOM 745 O O . LEU A 1 91 ? 2.836 8.502 -25.990 1.00 94.81 91 LEU A O 1
ATOM 749 N N . TYR A 1 92 ? 4.683 7.224 -26.132 1.00 94.50 92 TYR A N 1
ATOM 750 C CA . TYR A 1 92 ? 5.628 8.263 -25.744 1.00 94.50 92 TYR A CA 1
ATOM 751 C C . TYR A 1 92 ? 5.572 9.438 -26.723 1.00 94.50 92 TYR A C 1
ATOM 753 O O . TYR A 1 92 ? 5.353 10.571 -26.310 1.00 94.50 92 TYR A O 1
ATOM 761 N N . SER A 1 93 ? 5.637 9.165 -28.033 1.00 92.56 93 SER A N 1
ATOM 762 C CA . SER A 1 93 ? 5.562 10.203 -29.074 1.00 92.56 93 SER A CA 1
ATOM 763 C C . SER A 1 93 ? 4.266 11.012 -29.018 1.00 92.56 93 SER A C 1
ATOM 765 O O . SER A 1 93 ? 4.288 12.207 -29.304 1.00 92.56 93 SER A O 1
ATOM 767 N N . LEU A 1 94 ? 3.139 10.378 -28.673 1.00 91.62 94 LEU A N 1
ATOM 768 C CA . LEU A 1 94 ? 1.865 11.074 -28.498 1.00 91.62 94 LEU A CA 1
ATOM 769 C C . LEU A 1 94 ? 1.934 12.051 -27.324 1.00 91.62 94 LEU A C 1
ATOM 771 O O . LEU A 1 94 ? 1.578 13.212 -27.496 1.00 91.62 94 LEU A O 1
ATOM 775 N N . LEU A 1 95 ? 2.405 11.605 -26.157 1.00 88.50 95 LEU A N 1
ATOM 776 C CA . LEU A 1 95 ? 2.482 12.459 -24.971 1.00 88.50 95 LEU A CA 1
ATOM 777 C C . LEU A 1 95 ? 3.534 13.563 -25.108 1.00 88.50 95 LEU A C 1
ATOM 779 O O . LEU A 1 95 ? 3.269 14.690 -24.702 1.00 88.50 95 LEU A O 1
ATOM 783 N N . SER A 1 96 ? 4.681 13.294 -25.738 1.00 87.25 96 SER A N 1
ATOM 784 C CA . SER A 1 96 ? 5.726 14.304 -25.969 1.00 87.25 96 SER A CA 1
ATOM 785 C C . SER A 1 96 ? 5.283 15.452 -26.883 1.00 87.25 96 SER A C 1
ATOM 787 O O . SER A 1 96 ? 5.932 16.492 -26.915 1.00 87.25 96 SER A O 1
ATOM 789 N N . GLN A 1 97 ? 4.195 15.283 -27.640 1.00 86.81 97 GLN A N 1
ATOM 790 C CA . GLN A 1 97 ? 3.591 16.345 -28.457 1.00 86.81 97 GLN A CA 1
ATOM 791 C C . GLN A 1 97 ? 2.583 17.203 -27.676 1.00 86.81 97 GLN A C 1
ATOM 793 O O . GLN A 1 97 ? 1.997 18.131 -28.233 1.00 86.81 97 GLN A O 1
ATOM 798 N N . THR A 1 98 ? 2.358 16.894 -26.401 1.00 80.88 98 THR A N 1
ATOM 799 C CA . THR A 1 98 ? 1.434 17.609 -25.515 1.00 80.88 98 THR A CA 1
ATOM 800 C C . THR A 1 98 ? 2.223 18.416 -24.480 1.00 80.88 98 THR A C 1
ATOM 802 O O . THR A 1 98 ? 3.391 18.118 -24.241 1.00 80.88 98 THR A O 1
ATOM 805 N N . PRO A 1 99 ? 1.619 19.425 -23.825 1.00 74.81 99 PRO A N 1
ATOM 806 C CA . PRO A 1 99 ? 2.272 20.154 -22.734 1.00 74.81 99 PRO A CA 1
ATOM 807 C C . PRO A 1 99 ? 2.401 19.333 -21.435 1.00 74.81 99 PRO A C 1
ATOM 809 O O . PRO A 1 99 ? 2.756 19.891 -20.400 1.00 74.81 99 PRO A O 1
ATOM 812 N N . PHE A 1 100 ? 2.071 18.039 -21.458 1.00 76.00 100 PHE A N 1
ATOM 813 C CA . PHE A 1 100 ? 2.169 17.164 -20.298 1.00 76.00 100 PHE A CA 1
ATOM 814 C C . PHE A 1 100 ? 3.633 16.932 -19.913 1.00 76.00 100 PHE A C 1
ATOM 816 O O . PHE A 1 100 ? 4.446 16.531 -20.749 1.00 76.00 100 PHE A O 1
ATOM 823 N N . ASP A 1 101 ? 3.959 17.140 -18.638 1.00 81.88 101 ASP A N 1
ATOM 824 C CA . ASP A 1 101 ? 5.267 16.756 -18.124 1.00 81.88 101 ASP A CA 1
ATOM 825 C C . ASP A 1 101 ? 5.299 15.252 -17.855 1.00 81.88 101 ASP A C 1
ATOM 827 O O . ASP A 1 101 ? 4.614 14.734 -16.977 1.00 81.88 101 ASP A O 1
ATOM 831 N N . LEU A 1 102 ? 6.113 14.556 -18.642 1.00 80.44 102 LEU A N 1
ATOM 832 C CA . LEU A 1 102 ? 6.339 13.120 -18.517 1.00 80.44 102 LEU A CA 1
ATOM 833 C C . LEU A 1 102 ? 7.119 12.746 -17.247 1.00 80.44 102 LEU A C 1
ATOM 835 O O . LEU A 1 102 ? 7.139 11.573 -16.883 1.00 80.44 102 LEU A O 1
ATOM 839 N N . GLY A 1 103 ? 7.778 13.710 -16.599 1.00 87.56 103 GLY A N 1
ATOM 840 C CA . GLY A 1 103 ? 8.694 13.442 -15.494 1.00 87.56 103 GLY A CA 1
ATOM 841 C C . GLY A 1 103 ? 10.008 12.814 -15.959 1.00 87.56 103 GLY A C 1
ATOM 842 O O . GLY A 1 103 ? 10.157 12.342 -17.094 1.00 87.56 103 GLY A O 1
ATOM 843 N N . SER A 1 104 ? 11.006 12.846 -15.088 1.00 91.69 104 SER A N 1
ATOM 844 C CA . SER A 1 104 ? 12.370 12.423 -15.406 1.00 91.69 104 SER A CA 1
ATOM 845 C C . SER A 1 104 ? 12.508 10.904 -15.485 1.00 91.69 104 SER A C 1
ATOM 847 O O . SER A 1 104 ? 13.262 10.408 -16.324 1.00 91.69 104 SER A O 1
ATOM 849 N N . ARG A 1 105 ? 11.688 10.147 -14.741 1.00 93.62 105 ARG A N 1
ATOM 850 C CA . ARG A 1 105 ? 11.650 8.677 -14.835 1.00 93.62 105 ARG A CA 1
ATOM 851 C C . ARG A 1 105 ? 11.266 8.186 -16.233 1.00 93.62 105 ARG A C 1
ATOM 853 O O . ARG A 1 105 ? 12.025 7.434 -16.831 1.00 93.62 105 ARG A O 1
ATOM 860 N N . LEU A 1 106 ? 10.148 8.651 -16.800 1.00 91.44 106 LEU A N 1
ATOM 861 C CA . LEU A 1 106 ? 9.729 8.232 -18.149 1.00 91.44 106 LEU A CA 1
ATOM 862 C C . LEU A 1 106 ? 10.676 8.747 -19.243 1.00 91.44 106 LEU A C 1
ATOM 864 O O . LEU A 1 106 ? 10.829 8.104 -20.283 1.00 91.44 106 LEU A O 1
ATOM 868 N N . LYS A 1 107 ? 11.335 9.894 -19.025 1.00 94.25 107 LYS A N 1
ATOM 869 C CA . LYS A 1 107 ? 12.419 10.368 -19.902 1.00 94.25 107 LYS A CA 1
ATOM 870 C C . LYS A 1 107 ? 13.614 9.407 -19.857 1.00 94.25 107 LYS A C 1
ATOM 872 O O . LYS A 1 107 ? 14.169 9.115 -20.914 1.00 94.25 107 LYS A O 1
ATOM 877 N N . ALA A 1 108 ? 13.957 8.858 -18.689 1.00 96.75 108 ALA A N 1
ATOM 878 C CA . ALA A 1 108 ? 14.982 7.821 -18.565 1.00 96.75 108 ALA A CA 1
ATOM 879 C C . ALA A 1 108 ? 14.574 6.533 -19.298 1.00 96.75 108 ALA A C 1
ATOM 881 O O . ALA A 1 108 ? 15.375 5.990 -20.056 1.00 96.75 108 ALA A O 1
ATOM 882 N N . SER A 1 109 ? 13.314 6.104 -19.170 1.00 96.62 109 SER A N 1
ATOM 883 C CA . SER A 1 109 ? 12.760 4.965 -19.916 1.00 96.62 109 SER A CA 1
ATOM 884 C C . SER A 1 109 ? 12.912 5.133 -21.427 1.00 96.62 109 SER A C 1
ATOM 886 O O . SER A 1 109 ? 13.373 4.237 -22.135 1.00 96.62 109 SER A O 1
ATOM 888 N N . ALA A 1 110 ? 12.599 6.323 -21.941 1.00 96.56 110 ALA A N 1
ATOM 889 C CA . ALA A 1 110 ? 12.724 6.619 -23.362 1.00 96.56 110 ALA A CA 1
ATOM 890 C C . ALA A 1 110 ? 14.162 6.479 -23.887 1.00 96.56 110 ALA A C 1
ATOM 892 O O . ALA A 1 110 ? 14.335 6.078 -25.037 1.00 96.56 110 ALA A O 1
ATOM 893 N N . LEU A 1 111 ? 15.190 6.725 -23.066 1.00 96.62 111 LEU A N 1
ATOM 894 C CA . LEU A 1 111 ? 16.586 6.576 -23.492 1.00 96.62 111 LEU A CA 1
ATOM 895 C C . LEU A 1 111 ? 16.945 5.141 -23.888 1.00 96.62 111 LEU A C 1
ATOM 897 O O . LEU A 1 111 ? 17.846 4.969 -24.706 1.00 96.62 111 LEU A O 1
ATOM 901 N N . PHE A 1 112 ? 16.256 4.125 -23.366 1.00 95.62 112 PHE A N 1
ATOM 902 C CA . PHE A 1 112 ? 16.511 2.724 -23.718 1.00 95.62 112 PHE A CA 1
ATOM 903 C C . PHE A 1 112 ? 15.354 2.033 -24.452 1.00 95.62 112 PHE A C 1
ATOM 905 O O . PHE A 1 112 ? 15.501 0.890 -24.885 1.00 95.62 112 PHE A O 1
ATOM 912 N N . MET A 1 113 ? 14.229 2.730 -24.627 1.00 95.62 113 MET A N 1
ATOM 913 C CA . MET A 1 113 ? 13.048 2.235 -25.343 1.00 95.62 113 MET A CA 1
ATOM 914 C C . MET A 1 113 ? 12.843 2.898 -26.713 1.00 95.62 113 MET A C 1
ATOM 916 O O . MET A 1 113 ? 12.136 2.361 -27.565 1.00 95.62 113 MET A O 1
ATOM 920 N N . VAL A 1 114 ? 13.436 4.074 -26.944 1.00 93.50 114 VAL A N 1
ATOM 921 C CA . VAL A 1 114 ? 13.248 4.876 -28.160 1.00 93.50 114 VAL A CA 1
ATOM 922 C C . VAL A 1 114 ? 14.585 5.110 -28.860 1.00 93.50 114 VAL A C 1
ATOM 924 O O . VAL A 1 114 ? 15.584 5.463 -28.236 1.00 93.50 114 VAL A O 1
ATOM 927 N N . ASN A 1 115 ? 14.590 4.955 -30.190 1.00 87.44 115 ASN A N 1
ATOM 928 C CA . ASN A 1 115 ? 15.753 5.205 -31.051 1.00 87.44 115 ASN A CA 1
ATOM 929 C C . ASN A 1 115 ? 17.025 4.496 -30.561 1.00 87.44 115 ASN A C 1
ATOM 931 O O . ASN A 1 115 ? 18.099 5.096 -30.484 1.00 87.44 115 ASN A O 1
ATOM 935 N N . VAL A 1 116 ? 16.884 3.224 -30.193 1.00 86.81 116 VAL A N 1
ATOM 936 C CA . VAL A 1 116 ? 18.013 2.361 -29.863 1.00 86.81 116 VAL A CA 1
ATOM 937 C C . VAL A 1 116 ? 18.299 1.461 -31.053 1.00 86.81 116 VAL A C 1
ATOM 939 O O . VAL A 1 116 ? 17.411 0.749 -31.519 1.00 86.81 116 VAL A O 1
ATOM 942 N N . SER A 1 117 ? 19.520 1.546 -31.574 1.00 84.31 117 SER A N 1
ATOM 943 C CA . SER A 1 117 ? 19.934 0.842 -32.790 1.00 84.31 117 SER A CA 1
ATOM 944 C C . SER A 1 117 ? 21.104 -0.105 -32.544 1.00 84.31 117 SER A C 1
ATOM 946 O O . SER A 1 117 ? 21.243 -1.085 -33.275 1.00 84.31 117 SER A O 1
ATOM 948 N N . THR A 1 118 ? 21.940 0.165 -31.537 1.00 88.19 118 THR A N 1
ATOM 949 C CA . THR A 1 118 ? 23.116 -0.659 -31.224 1.00 88.19 118 THR A CA 1
ATOM 950 C C . THR A 1 118 ? 23.216 -1.001 -29.738 1.00 88.19 118 THR A C 1
ATOM 952 O O . THR A 1 118 ? 22.475 -0.486 -28.902 1.00 88.19 118 THR A O 1
ATOM 955 N N . ALA A 1 119 ? 24.138 -1.900 -29.393 1.00 87.25 119 ALA A N 1
ATOM 956 C CA . ALA A 1 119 ? 24.409 -2.232 -27.998 1.00 87.25 119 ALA A CA 1
ATOM 957 C C . ALA A 1 119 ? 25.163 -1.092 -27.283 1.00 87.25 119 ALA A C 1
ATOM 959 O O . ALA A 1 119 ? 24.992 -0.875 -26.084 1.00 87.25 119 ALA A O 1
ATOM 960 N N . GLU A 1 120 ? 25.961 -0.328 -28.032 1.00 91.25 120 GLU A N 1
ATOM 961 C CA . GLU A 1 120 ? 26.680 0.855 -27.555 1.00 91.25 120 GLU A CA 1
ATOM 962 C C . GLU A 1 120 ? 25.717 1.961 -27.118 1.00 91.25 120 GLU A C 1
ATOM 964 O O . GLU A 1 120 ? 25.982 2.607 -26.110 1.00 91.25 120 GLU A O 1
ATOM 969 N N . ASP A 1 121 ? 24.557 2.110 -27.774 1.00 92.00 121 ASP A N 1
ATOM 970 C CA . ASP A 1 121 ? 23.508 3.034 -27.323 1.00 92.00 121 ASP A CA 1
ATOM 971 C C . ASP A 1 121 ? 23.119 2.776 -25.859 1.00 92.00 121 ASP A C 1
ATOM 973 O O . ASP A 1 121 ? 22.995 3.719 -25.080 1.00 92.00 121 ASP A O 1
ATOM 977 N N . TYR A 1 122 ? 22.958 1.510 -25.452 1.00 92.50 122 TYR A N 1
ATOM 978 C CA . TYR A 1 122 ? 22.660 1.180 -24.057 1.00 92.50 122 TYR A CA 1
ATOM 979 C C . TYR A 1 122 ? 23.827 1.548 -23.138 1.00 92.50 122 TYR A C 1
ATOM 981 O O . TYR A 1 122 ? 23.602 2.136 -22.080 1.00 92.50 122 TYR A O 1
ATOM 989 N N . LEU A 1 123 ? 25.064 1.220 -23.525 1.00 94.62 123 LEU A N 1
ATOM 990 C CA . LEU A 1 123 ? 26.259 1.474 -22.715 1.00 94.62 123 LEU A CA 1
ATOM 991 C C . LEU A 1 123 ? 26.537 2.975 -22.529 1.00 94.62 123 LEU A C 1
ATOM 993 O O . LEU A 1 123 ? 26.911 3.406 -21.433 1.00 94.62 123 LEU A O 1
ATOM 997 N N . ASP A 1 124 ? 26.369 3.773 -23.578 1.00 94.94 124 ASP A N 1
ATOM 998 C CA . ASP A 1 124 ? 26.623 5.215 -23.566 1.00 94.94 124 ASP A CA 1
ATOM 999 C C . ASP A 1 124 ? 25.542 5.973 -22.792 1.00 94.94 124 ASP A C 1
ATOM 1001 O O . ASP A 1 124 ? 25.826 6.989 -22.155 1.00 94.94 124 ASP A O 1
ATOM 1005 N N . ARG A 1 125 ? 24.318 5.434 -22.756 1.00 96.12 125 ARG A N 1
ATOM 1006 C CA . ARG A 1 125 ? 23.178 6.040 -22.059 1.00 96.12 125 ARG A CA 1
ATOM 1007 C C . ARG A 1 125 ? 23.076 5.669 -20.574 1.00 96.12 125 ARG A C 1
ATOM 1009 O O . ARG A 1 125 ? 22.214 6.230 -19.906 1.00 96.12 125 ARG A O 1
ATOM 1016 N N . VAL A 1 126 ? 23.967 4.830 -20.020 1.00 96.75 126 VAL A N 1
ATOM 1017 C CA . VAL A 1 126 ? 23.995 4.501 -18.570 1.00 96.75 126 VAL A CA 1
ATOM 1018 C C . VAL A 1 126 ? 23.983 5.764 -17.705 1.00 96.75 126 VAL A C 1
ATOM 1020 O O . VAL A 1 126 ? 23.161 5.884 -16.802 1.00 96.75 126 VAL A O 1
ATOM 1023 N N . GLN A 1 127 ? 24.886 6.707 -17.990 1.00 96.69 127 GLN A N 1
ATOM 1024 C CA . GLN A 1 127 ? 25.049 7.915 -17.181 1.00 96.69 127 GLN A CA 1
ATOM 1025 C C . GLN A 1 127 ? 23.839 8.865 -17.317 1.00 96.69 127 GLN A C 1
ATOM 1027 O O . GLN A 1 127 ? 23.268 9.222 -16.289 1.00 96.69 127 GLN A O 1
ATOM 1032 N N . PRO A 1 128 ? 23.355 9.197 -18.533 1.00 97.88 128 PRO A N 1
ATOM 1033 C CA . PRO A 1 128 ? 22.105 9.945 -18.697 1.00 97.88 128 PRO A CA 1
ATOM 1034 C C . PRO A 1 128 ? 20.879 9.311 -18.016 1.00 97.88 128 PRO A C 1
ATOM 1036 O O . PRO A 1 128 ? 20.061 10.023 -17.438 1.00 97.88 128 PRO A O 1
ATOM 1039 N N . ILE A 1 129 ? 20.741 7.978 -18.064 1.00 97.94 129 ILE A N 1
ATOM 1040 C CA . ILE A 1 129 ? 19.657 7.257 -17.376 1.00 97.94 129 ILE A CA 1
ATOM 1041 C C . ILE A 1 129 ? 19.793 7.427 -15.861 1.00 97.94 129 ILE A C 1
ATOM 1043 O O . ILE A 1 129 ? 18.812 7.746 -15.192 1.00 97.94 129 ILE A O 1
ATOM 1047 N N . TYR A 1 130 ? 21.002 7.245 -15.323 1.00 97.25 130 TYR A N 1
ATOM 1048 C CA . TYR A 1 130 ? 21.278 7.424 -13.900 1.00 97.25 130 TYR A CA 1
ATOM 1049 C C . TYR A 1 130 ? 20.927 8.835 -13.418 1.00 97.25 130 TYR A C 1
ATOM 1051 O O . TYR A 1 130 ? 20.228 8.976 -12.420 1.00 97.25 130 TYR A O 1
ATOM 1059 N N . GLU A 1 131 ? 21.359 9.870 -14.139 1.00 96.75 131 GLU A N 1
ATOM 1060 C CA . GLU A 1 131 ? 21.128 11.271 -13.768 1.00 96.75 131 GLU A CA 1
ATOM 1061 C C . GLU A 1 131 ? 19.639 11.631 -13.754 1.00 96.75 131 GLU A C 1
ATOM 1063 O O . GLU A 1 131 ? 19.171 12.262 -12.808 1.00 96.75 131 GLU A O 1
ATOM 1068 N N . LEU A 1 132 ? 18.874 11.176 -14.752 1.00 96.94 132 LEU A N 1
ATOM 1069 C CA . LEU A 1 132 ? 17.425 11.393 -14.795 1.00 96.94 132 LEU A CA 1
ATOM 1070 C C . LEU A 1 132 ? 16.692 10.672 -13.660 1.00 96.94 132 LEU A C 1
ATOM 1072 O O . LEU A 1 132 ? 15.773 11.235 -13.070 1.00 96.94 132 LEU A O 1
ATOM 1076 N N . LEU A 1 133 ? 17.086 9.438 -13.341 1.00 96.19 133 LEU A N 1
ATOM 1077 C CA . LEU A 1 133 ? 16.475 8.682 -12.246 1.00 96.19 133 LEU A CA 1
ATOM 1078 C C . LEU A 1 133 ? 16.871 9.230 -10.875 1.00 96.19 133 LEU A C 1
ATOM 1080 O O . LEU A 1 133 ? 16.036 9.264 -9.975 1.00 96.19 133 LEU A O 1
ATOM 1084 N N . LYS A 1 134 ? 18.110 9.707 -10.725 1.00 92.62 134 LYS A N 1
ATOM 1085 C CA . LYS A 1 134 ? 18.562 10.398 -9.518 1.00 92.62 134 LYS A CA 1
ATOM 1086 C C . LYS A 1 134 ? 17.766 11.685 -9.307 1.00 92.62 134 LYS A C 1
ATOM 1088 O O . LYS A 1 134 ? 17.219 11.875 -8.229 1.00 92.62 134 LYS A O 1
ATOM 1093 N N . PHE A 1 135 ? 17.617 12.504 -10.347 1.00 87.38 135 PHE A N 1
ATOM 1094 C CA . PHE A 1 135 ? 16.786 13.706 -10.287 1.00 87.38 135 PHE A CA 1
ATOM 1095 C C . PHE A 1 135 ? 15.322 13.375 -9.959 1.00 87.38 135 PHE A C 1
ATOM 1097 O O . PHE A 1 135 ? 14.728 14.025 -9.108 1.00 87.38 135 PHE A O 1
ATOM 1104 N N . ALA A 1 136 ? 14.746 12.332 -10.570 1.00 86.69 136 ALA A N 1
ATOM 1105 C CA . ALA A 1 136 ? 13.384 11.900 -10.250 1.00 86.69 136 ALA A CA 1
ATOM 1106 C C . ALA A 1 136 ? 13.231 11.532 -8.761 1.00 86.69 136 ALA A C 1
ATOM 1108 O O . ALA A 1 136 ? 12.244 11.891 -8.123 1.00 86.69 136 ALA A O 1
ATOM 1109 N N . TYR A 1 137 ? 14.221 10.837 -8.201 1.00 84.12 137 TYR A N 1
ATOM 1110 C CA . TYR A 1 137 ? 14.231 10.447 -6.795 1.00 84.12 137 TYR A CA 1
ATOM 1111 C C . TYR A 1 137 ? 14.388 11.644 -5.843 1.00 84.12 137 TYR A C 1
ATOM 1113 O O . TYR A 1 137 ? 13.705 11.713 -4.824 1.00 84.12 137 TYR A O 1
ATOM 1121 N N . GLU A 1 138 ? 15.283 12.578 -6.166 1.00 80.38 138 GLU A N 1
ATOM 1122 C CA . GLU A 1 138 ? 15.645 13.693 -5.283 1.00 80.38 138 GLU A CA 1
ATOM 1123 C C . GLU A 1 138 ? 14.671 14.877 -5.380 1.00 80.38 138 GLU A C 1
ATOM 1125 O O . GLU A 1 138 ? 14.328 15.469 -4.359 1.00 80.38 138 GLU A O 1
ATOM 1130 N N . GLU A 1 139 ? 14.201 15.202 -6.587 1.00 76.44 139 GLU A N 1
ATOM 1131 C CA . GLU A 1 139 ? 13.499 16.459 -6.884 1.00 76.44 139 GLU A CA 1
ATOM 1132 C C . GLU A 1 139 ? 12.031 16.258 -7.290 1.00 76.44 139 GLU A C 1
ATOM 1134 O O . GLU A 1 139 ? 11.205 17.144 -7.072 1.00 76.44 139 GLU A O 1
ATOM 1139 N N . GLU A 1 140 ? 11.672 15.101 -7.859 1.00 77.38 140 GLU A N 1
ATOM 1140 C CA . GLU A 1 140 ? 10.279 14.775 -8.227 1.00 77.38 140 GLU A CA 1
ATOM 1141 C C . GLU A 1 140 ? 9.572 13.914 -7.158 1.00 77.38 140 GLU A C 1
ATOM 1143 O O . GLU A 1 140 ? 8.438 13.480 -7.362 1.00 77.38 140 GLU A O 1
ATOM 1148 N N . GLU A 1 141 ? 10.226 13.687 -6.009 1.00 56.09 141 GLU A N 1
ATOM 1149 C CA . GLU A 1 141 ? 9.766 12.830 -4.900 1.00 56.09 141 GLU A CA 1
ATOM 1150 C C . GLU A 1 141 ? 9.331 11.417 -5.352 1.00 56.09 141 GLU A C 1
ATOM 1152 O O . GLU A 1 141 ? 8.451 10.787 -4.749 1.00 56.09 141 GLU A O 1
ATOM 1157 N N . GLU A 1 142 ? 9.942 10.890 -6.419 1.00 66.38 142 GLU A N 1
ATOM 1158 C CA . GLU A 1 142 ? 9.616 9.563 -6.932 1.00 66.38 142 GLU A CA 1
ATOM 1159 C C . GLU A 1 142 ? 10.059 8.496 -5.922 1.00 66.38 142 GLU A C 1
ATOM 1161 O O . GLU A 1 142 ? 11.163 8.534 -5.373 1.00 66.38 142 GLU A O 1
ATOM 1166 N N . ARG A 1 143 ? 9.204 7.503 -5.658 1.00 74.19 143 ARG A N 1
ATOM 1167 C CA . ARG A 1 143 ? 9.553 6.443 -4.705 1.00 74.19 143 ARG A CA 1
ATOM 1168 C C . ARG A 1 143 ? 10.782 5.664 -5.187 1.00 74.19 143 ARG A C 1
ATOM 1170 O O . ARG A 1 143 ? 10.881 5.323 -6.369 1.00 74.19 143 ARG A O 1
ATOM 1177 N N . GLN A 1 144 ? 11.665 5.297 -4.253 1.00 81.12 144 GLN A N 1
ATOM 1178 C CA . GLN A 1 144 ? 12.901 4.561 -4.551 1.00 81.12 144 GLN A CA 1
ATOM 1179 C C . GLN A 1 144 ? 12.648 3.287 -5.376 1.00 81.12 144 GLN A C 1
ATOM 1181 O O . GLN A 1 144 ? 13.418 2.949 -6.271 1.00 81.12 144 GLN A O 1
ATOM 1186 N N . ASP A 1 145 ? 11.542 2.593 -5.125 1.00 82.69 145 ASP A N 1
ATOM 1187 C CA . ASP A 1 145 ? 11.205 1.358 -5.821 1.00 82.69 145 ASP A CA 1
ATOM 1188 C C . ASP A 1 145 ? 10.858 1.567 -7.307 1.00 82.69 145 ASP A C 1
ATOM 1190 O O . ASP A 1 145 ? 11.159 0.702 -8.131 1.00 82.69 145 ASP A O 1
ATOM 1194 N N . ARG A 1 146 ? 10.305 2.729 -7.685 1.00 86.00 146 ARG A N 1
ATOM 1195 C CA . ARG A 1 146 ? 9.997 3.058 -9.088 1.00 86.00 146 ARG A CA 1
ATOM 1196 C C . ARG A 1 146 ? 11.252 3.396 -9.889 1.00 86.00 146 ARG A C 1
ATOM 1198 O O . ARG A 1 146 ? 11.392 2.939 -11.029 1.00 86.00 146 ARG A O 1
ATOM 1205 N N . VAL A 1 147 ? 12.183 4.148 -9.298 1.00 92.25 147 VAL A N 1
ATOM 1206 C CA . VAL A 1 147 ? 13.474 4.453 -9.943 1.00 92.25 147 VAL A CA 1
ATOM 1207 C C . VAL A 1 147 ? 14.356 3.208 -10.048 1.00 92.25 147 VAL A C 1
ATOM 1209 O O . VAL A 1 147 ? 14.926 2.958 -11.110 1.00 92.25 147 VAL A O 1
ATOM 1212 N N . LEU A 1 148 ? 14.378 2.361 -9.011 1.00 93.81 148 LEU A N 1
ATOM 1213 C CA . LEU A 1 148 ? 15.038 1.053 -9.057 1.00 93.81 148 LEU A CA 1
ATOM 1214 C C . LEU A 1 148 ? 14.413 0.149 -10.121 1.00 93.81 148 LEU A C 1
ATOM 1216 O O . LEU A 1 148 ? 15.142 -0.444 -10.911 1.00 93.81 148 LEU A O 1
ATOM 1220 N N . GLY A 1 149 ? 13.081 0.079 -10.182 1.00 94.56 149 GLY A N 1
ATOM 1221 C CA . GLY A 1 149 ? 12.374 -0.713 -11.186 1.00 94.56 149 GLY A CA 1
ATOM 1222 C C . GLY A 1 149 ? 12.725 -0.301 -12.612 1.00 94.56 149 GLY A C 1
ATOM 1223 O O . GLY A 1 149 ? 13.044 -1.161 -13.426 1.00 94.56 149 GLY A O 1
ATOM 1224 N N . THR A 1 150 ? 12.769 1.004 -12.890 1.00 96.81 150 THR A N 1
ATOM 1225 C CA . THR A 1 150 ? 13.138 1.524 -14.220 1.00 96.81 150 THR A CA 1
ATOM 1226 C C . THR A 1 150 ? 14.589 1.184 -14.576 1.00 96.81 150 THR A C 1
ATOM 1228 O O . THR A 1 150 ? 14.876 0.737 -15.687 1.00 96.81 150 THR A O 1
ATOM 1231 N N . PHE A 1 151 ? 15.518 1.334 -13.624 1.00 97.75 151 PHE A N 1
ATOM 1232 C CA . PHE A 1 151 ? 16.927 0.998 -13.845 1.00 97.75 151 PHE A CA 1
ATOM 1233 C C . PHE A 1 151 ? 17.148 -0.508 -14.066 1.00 97.75 151 PHE A C 1
ATOM 1235 O O . PHE A 1 151 ? 17.943 -0.917 -14.913 1.00 97.75 151 PHE A O 1
ATOM 1242 N N . ILE A 1 152 ? 16.425 -1.348 -13.324 1.00 97.94 152 ILE A N 1
ATOM 1243 C CA . ILE A 1 152 ? 16.493 -2.804 -13.474 1.00 97.94 152 ILE A CA 1
ATOM 1244 C C . ILE A 1 152 ? 15.861 -3.239 -14.797 1.00 97.94 152 ILE A C 1
ATOM 1246 O O . ILE A 1 152 ? 16.443 -4.080 -15.476 1.00 97.94 152 ILE A O 1
ATOM 1250 N N . ASN A 1 153 ? 14.745 -2.632 -15.215 1.00 97.38 153 ASN A N 1
ATOM 1251 C CA . ASN A 1 153 ? 14.155 -2.871 -16.534 1.00 97.38 153 ASN A CA 1
ATOM 1252 C C . ASN A 1 153 ? 15.148 -2.526 -17.651 1.00 97.38 153 ASN A C 1
ATOM 1254 O O . ASN A 1 153 ? 15.347 -3.339 -18.551 1.00 97.38 153 ASN A O 1
ATOM 1258 N N . TYR A 1 154 ? 15.836 -1.380 -17.562 1.00 97.50 154 TYR A N 1
ATOM 1259 C CA . TYR A 1 154 ? 16.924 -1.021 -18.481 1.00 97.50 154 TYR A CA 1
ATOM 1260 C C . TYR A 1 154 ? 17.973 -2.138 -18.590 1.00 97.50 154 TYR A C 1
ATOM 1262 O O . TYR A 1 154 ? 18.293 -2.589 -19.692 1.00 97.50 154 TYR A O 1
ATOM 1270 N N . PHE A 1 155 ? 18.486 -2.622 -17.456 1.00 97.00 155 PHE A N 1
ATOM 1271 C CA . PHE A 1 155 ? 19.504 -3.671 -17.456 1.00 97.00 155 PHE A CA 1
ATOM 1272 C C . PHE A 1 155 ? 18.958 -5.015 -17.966 1.00 97.00 155 PHE A C 1
ATOM 1274 O O . PHE A 1 155 ? 19.625 -5.705 -18.734 1.00 97.00 155 PHE A O 1
ATOM 1281 N N . ALA A 1 156 ? 17.718 -5.366 -17.622 1.00 96.56 156 ALA A N 1
ATOM 1282 C CA . ALA A 1 156 ? 17.052 -6.558 -18.133 1.00 96.56 156 ALA A CA 1
ATOM 1283 C C . ALA A 1 156 ? 16.917 -6.516 -19.668 1.00 96.56 156 ALA A C 1
ATOM 1285 O O . ALA A 1 156 ? 17.176 -7.524 -20.328 1.00 96.56 156 ALA A O 1
ATOM 1286 N N . GLN A 1 157 ? 16.598 -5.350 -20.249 1.00 94.62 157 GLN A N 1
ATOM 1287 C CA . GLN A 1 157 ? 16.559 -5.167 -21.706 1.00 94.62 157 GLN A CA 1
ATOM 1288 C C . GLN A 1 157 ? 17.926 -5.400 -22.357 1.00 94.62 157 GLN A C 1
ATOM 1290 O O . GLN A 1 157 ? 18.010 -6.021 -23.414 1.00 94.62 157 GLN A O 1
ATOM 1295 N N . VAL A 1 158 ? 19.015 -4.971 -21.717 1.00 93.88 158 VAL A N 1
ATOM 1296 C CA . VAL A 1 158 ? 20.376 -5.254 -22.200 1.00 93.88 158 VAL A CA 1
ATOM 1297 C C . VAL A 1 158 ? 20.641 -6.760 -22.237 1.00 93.88 158 VAL A C 1
ATOM 1299 O O . VAL A 1 158 ? 21.151 -7.275 -23.234 1.00 93.88 158 VAL A O 1
ATOM 1302 N N . VAL A 1 159 ? 20.283 -7.470 -21.164 1.00 94.56 159 VAL A N 1
ATOM 1303 C CA . VAL A 1 159 ? 20.507 -8.917 -21.047 1.00 94.56 159 VAL A CA 1
ATOM 1304 C C . VAL A 1 159 ? 19.728 -9.681 -22.118 1.00 94.56 159 VAL A C 1
ATOM 1306 O O . VAL A 1 159 ? 20.324 -10.498 -22.817 1.00 94.56 159 VAL A O 1
ATOM 1309 N N . ILE A 1 160 ? 18.436 -9.398 -22.307 1.00 93.00 160 ILE A N 1
ATOM 1310 C CA . ILE A 1 160 ? 17.615 -10.144 -23.275 1.00 93.00 160 ILE A CA 1
ATOM 1311 C C . ILE A 1 160 ? 17.937 -9.794 -24.733 1.00 93.00 160 ILE A C 1
ATOM 1313 O O . ILE A 1 160 ? 17.941 -10.685 -25.578 1.00 93.00 160 ILE A O 1
ATOM 1317 N N . ASN A 1 161 ? 18.259 -8.530 -25.037 1.00 89.31 161 ASN A N 1
ATOM 1318 C CA . ASN A 1 161 ? 18.490 -8.094 -26.418 1.00 89.31 161 ASN A CA 1
ATOM 1319 C C . ASN A 1 161 ? 19.909 -8.404 -26.919 1.00 89.31 161 ASN A C 1
ATOM 1321 O O . ASN A 1 161 ? 20.102 -8.579 -28.123 1.00 89.31 161 ASN A O 1
ATOM 1325 N N . PHE A 1 162 ? 20.906 -8.488 -26.027 1.00 87.50 162 PHE A N 1
ATOM 1326 C CA . PHE A 1 162 ? 22.312 -8.659 -26.427 1.00 87.50 162 PHE A CA 1
ATOM 1327 C C . PHE A 1 162 ? 23.043 -9.807 -25.742 1.00 87.50 162 PHE A C 1
ATOM 1329 O O . PHE A 1 162 ? 24.135 -10.148 -26.190 1.00 87.50 162 PHE A O 1
ATOM 1336 N N . GLY A 1 163 ? 22.485 -10.436 -24.705 1.00 82.69 163 GLY A N 1
ATOM 1337 C CA . GLY A 1 163 ? 23.178 -11.487 -23.956 1.00 82.69 163 GLY A CA 1
ATOM 1338 C C . GLY A 1 163 ? 23.640 -12.659 -24.828 1.00 82.69 163 GLY A C 1
ATOM 1339 O O . GLY A 1 163 ? 24.732 -13.180 -24.615 1.00 82.69 163 GLY A O 1
ATOM 1340 N N . GLN A 1 164 ? 22.876 -13.006 -25.870 1.00 84.50 164 GLN A N 1
ATOM 1341 C CA . GLN A 1 164 ? 23.229 -14.078 -26.805 1.00 84.50 164 GLN A CA 1
ATOM 1342 C C . GLN A 1 164 ? 24.442 -13.749 -27.694 1.00 84.50 164 GLN A C 1
ATOM 1344 O O . GLN A 1 164 ? 25.287 -14.611 -27.933 1.00 84.50 164 GLN A O 1
ATOM 1349 N N . PHE A 1 165 ? 24.519 -12.524 -28.223 1.00 84.69 165 PHE A N 1
ATOM 1350 C CA . PHE A 1 165 ? 25.454 -12.170 -29.304 1.00 84.69 165 PHE A CA 1
ATOM 1351 C C . PHE A 1 165 ? 26.569 -11.211 -28.873 1.00 84.69 165 PHE A C 1
ATOM 1353 O O . PHE A 1 165 ? 27.597 -11.123 -29.540 1.00 84.69 165 PHE A O 1
ATOM 1360 N N . ASN A 1 166 ? 26.379 -10.488 -27.769 1.00 85.19 166 ASN A N 1
ATOM 1361 C CA . ASN A 1 166 ? 27.320 -9.509 -27.236 1.00 85.19 166 ASN A CA 1
ATOM 1362 C C . ASN A 1 166 ? 27.277 -9.455 -25.689 1.00 85.19 166 ASN A C 1
ATOM 1364 O O . ASN A 1 166 ? 26.932 -8.427 -25.098 1.00 85.19 166 ASN A O 1
ATOM 1368 N N . PRO A 1 167 ? 27.676 -10.542 -24.998 1.00 82.25 167 PRO A N 1
ATOM 1369 C CA . PRO A 1 167 ? 27.675 -10.595 -23.531 1.00 82.25 167 PRO A CA 1
ATOM 1370 C C . PRO A 1 167 ? 28.673 -9.614 -22.888 1.00 82.25 167 PRO A C 1
ATOM 1372 O O . PRO A 1 167 ? 28.606 -9.353 -21.686 1.00 82.25 167 PRO A O 1
ATOM 1375 N N . GLY A 1 168 ? 29.611 -9.063 -23.670 1.00 89.25 168 GLY A N 1
ATOM 1376 C CA . GLY A 1 168 ? 30.571 -8.061 -23.205 1.00 89.25 168 GLY A CA 1
ATOM 1377 C C . GLY A 1 168 ? 29.901 -6.762 -22.759 1.00 89.25 168 GLY A C 1
ATOM 1378 O O . GLY A 1 168 ? 30.310 -6.191 -21.752 1.00 89.25 168 GLY A O 1
ATOM 1379 N N . ILE A 1 169 ? 28.827 -6.345 -23.438 1.00 92.19 169 ILE A N 1
ATOM 1380 C CA . ILE A 1 169 ? 28.113 -5.096 -23.131 1.00 92.19 169 ILE A CA 1
ATOM 1381 C C . ILE A 1 169 ? 27.474 -5.139 -21.743 1.00 92.19 169 ILE A C 1
ATOM 1383 O O . ILE A 1 169 ? 27.642 -4.198 -20.969 1.00 92.19 169 ILE A O 1
ATOM 1387 N N . ALA A 1 170 ? 26.813 -6.245 -21.387 1.00 92.00 170 ALA A N 1
ATOM 1388 C CA . ALA A 1 170 ? 26.218 -6.402 -20.060 1.00 92.00 170 ALA A CA 1
ATOM 1389 C C . ALA A 1 170 ? 27.283 -6.310 -18.951 1.00 92.00 170 ALA A C 1
ATOM 1391 O O . ALA A 1 170 ? 27.082 -5.617 -17.954 1.00 92.00 170 ALA A O 1
ATOM 1392 N N . LYS A 1 171 ? 28.459 -6.921 -19.161 1.00 92.31 171 LYS A N 1
ATOM 1393 C CA . LYS A 1 171 ? 29.597 -6.817 -18.231 1.00 92.31 171 LYS A CA 1
ATOM 1394 C C . LYS A 1 171 ? 30.128 -5.386 -18.133 1.00 92.31 171 LYS A C 1
ATOM 1396 O O . LYS A 1 171 ? 30.366 -4.906 -17.031 1.00 92.31 171 LYS A O 1
ATOM 1401 N N . SER A 1 172 ? 30.278 -4.681 -19.254 1.00 95.69 172 SER A N 1
ATOM 1402 C CA . SER A 1 172 ? 30.707 -3.277 -19.258 1.00 95.69 172 SER A CA 1
ATOM 1403 C C . SER A 1 172 ? 29.724 -2.358 -18.529 1.00 95.69 172 SER A C 1
ATOM 1405 O O . SER A 1 172 ? 30.152 -1.439 -17.832 1.00 95.69 172 SER A O 1
ATOM 1407 N N . ILE A 1 173 ? 28.420 -2.616 -18.643 1.00 95.50 173 ILE A N 1
ATOM 1408 C CA . ILE A 1 173 ? 27.389 -1.879 -17.904 1.00 95.50 173 ILE A CA 1
ATOM 1409 C C . ILE A 1 173 ? 27.474 -2.178 -16.404 1.00 95.50 173 ILE A C 1
ATOM 1411 O O . ILE A 1 173 ? 27.452 -1.236 -15.616 1.00 95.50 173 ILE A O 1
ATOM 1415 N N . ILE A 1 174 ? 27.665 -3.442 -16.000 1.00 95.25 174 ILE A N 1
ATOM 1416 C CA . ILE A 1 174 ? 27.907 -3.805 -14.591 1.00 95.25 174 ILE A CA 1
ATOM 1417 C C . ILE A 1 174 ? 29.101 -3.028 -14.021 1.00 95.25 174 ILE A C 1
ATOM 1419 O O . ILE A 1 174 ? 29.011 -2.480 -12.922 1.00 95.25 174 ILE A O 1
ATOM 1423 N N . GLU A 1 175 ? 30.208 -2.930 -14.759 1.00 96.50 175 GLU A N 1
ATOM 1424 C CA . GLU A 1 175 ? 31.375 -2.169 -14.300 1.00 96.50 175 GLU A CA 1
ATOM 1425 C C . GLU A 1 175 ? 31.085 -0.662 -14.190 1.00 96.50 175 GLU A C 1
ATOM 1427 O O . GLU A 1 175 ? 31.506 -0.036 -13.217 1.00 96.50 175 GLU A O 1
ATOM 1432 N N . LYS A 1 176 ? 30.298 -0.073 -15.104 1.00 96.62 176 LYS A N 1
ATOM 1433 C CA . LYS A 1 176 ? 29.833 1.320 -14.954 1.00 96.62 176 LYS A CA 1
ATOM 1434 C C . LYS A 1 176 ? 28.953 1.507 -13.713 1.00 96.62 176 LYS A C 1
ATOM 1436 O O . LYS A 1 176 ? 29.147 2.478 -12.989 1.00 96.62 176 LYS A O 1
ATOM 1441 N N . ILE A 1 177 ? 28.037 0.576 -13.433 1.00 95.25 177 ILE A N 1
ATOM 1442 C CA . ILE A 1 177 ? 27.180 0.610 -12.234 1.00 95.25 177 ILE A CA 1
ATOM 1443 C C . ILE A 1 177 ? 28.037 0.599 -10.965 1.00 95.25 177 ILE A C 1
ATOM 1445 O O . ILE A 1 177 ? 27.847 1.434 -10.083 1.00 95.25 177 ILE A O 1
ATOM 1449 N N . LYS A 1 178 ? 29.022 -0.304 -10.886 1.00 95.25 178 LYS A N 1
ATOM 1450 C CA . LYS A 1 178 ? 29.949 -0.376 -9.746 1.00 95.25 178 LYS A CA 1
ATOM 1451 C C . LYS A 1 178 ? 30.741 0.918 -9.565 1.00 95.25 178 LYS A C 1
ATOM 1453 O O . LYS A 1 178 ? 30.938 1.345 -8.429 1.00 95.25 178 LYS A O 1
ATOM 1458 N N . THR A 1 179 ? 31.178 1.545 -10.658 1.00 96.81 179 THR A N 1
ATOM 1459 C CA . THR A 1 179 ? 31.858 2.847 -10.611 1.00 96.81 179 THR A CA 1
ATOM 1460 C C . THR A 1 179 ? 30.945 3.932 -10.044 1.00 96.81 179 THR A C 1
ATOM 1462 O O . THR A 1 179 ? 31.354 4.604 -9.104 1.00 96.81 179 THR A O 1
ATOM 1465 N N . ILE A 1 180 ? 29.695 4.036 -10.515 1.00 95.38 180 ILE A N 1
ATOM 1466 C CA . ILE A 1 180 ? 28.714 5.006 -9.994 1.00 95.38 180 ILE A CA 1
ATOM 1467 C C . ILE A 1 180 ? 28.506 4.821 -8.485 1.00 95.38 180 ILE A C 1
ATOM 1469 O O . ILE A 1 180 ? 28.600 5.782 -7.730 1.00 95.38 180 ILE A O 1
ATOM 1473 N N . ILE A 1 181 ? 28.288 3.582 -8.030 1.00 92.19 181 ILE A N 1
ATOM 1474 C CA . ILE A 1 181 ? 28.075 3.273 -6.604 1.00 92.19 181 ILE A CA 1
ATOM 1475 C C . ILE A 1 181 ? 29.306 3.633 -5.760 1.00 92.19 181 ILE A C 1
ATOM 1477 O O . ILE A 1 181 ? 29.179 4.063 -4.616 1.00 92.19 181 ILE A O 1
ATOM 1481 N N . LYS A 1 182 ? 30.511 3.450 -6.308 1.00 92.06 182 LYS A N 1
ATOM 1482 C CA . LYS A 1 182 ? 31.761 3.784 -5.619 1.00 92.06 182 LYS A CA 1
ATOM 1483 C C . LYS A 1 182 ? 31.992 5.295 -5.526 1.00 92.06 182 LYS A C 1
ATOM 1485 O O . LYS A 1 182 ? 32.582 5.749 -4.549 1.00 92.06 182 LYS A O 1
ATOM 1490 N N . GLU A 1 183 ? 31.604 6.047 -6.550 1.00 93.19 183 GLU A N 1
ATOM 1491 C CA . GLU A 1 183 ? 31.802 7.499 -6.627 1.00 93.19 183 GLU A CA 1
ATOM 1492 C C . GLU A 1 183 ? 30.726 8.288 -5.865 1.00 93.19 183 GLU A C 1
ATOM 1494 O O . GLU A 1 183 ? 31.008 9.385 -5.384 1.00 93.19 183 GLU A O 1
ATOM 1499 N N . ASP A 1 184 ? 29.527 7.723 -5.705 1.00 86.31 184 ASP A N 1
ATOM 1500 C CA . ASP A 1 184 ? 28.390 8.338 -5.020 1.00 86.31 184 ASP A CA 1
ATOM 1501 C C . ASP A 1 184 ? 27.819 7.396 -3.946 1.00 86.31 184 ASP A C 1
ATOM 1503 O O . ASP A 1 184 ? 26.958 6.556 -4.213 1.00 86.31 184 ASP A O 1
ATOM 1507 N N . GLU A 1 185 ? 28.290 7.546 -2.703 1.00 74.06 185 GLU A N 1
ATOM 1508 C CA . GLU A 1 185 ? 27.870 6.707 -1.566 1.00 74.06 185 GLU A CA 1
ATOM 1509 C C . GLU A 1 185 ? 26.354 6.783 -1.298 1.00 74.06 185 GLU A C 1
ATOM 1511 O O . GLU A 1 185 ? 25.755 5.803 -0.843 1.00 74.06 185 GLU A O 1
ATOM 1516 N N . PHE A 1 186 ? 25.726 7.920 -1.622 1.00 76.69 186 PHE A N 1
ATOM 1517 C CA . PHE A 1 186 ? 24.292 8.170 -1.442 1.00 76.69 186 PHE A CA 1
ATOM 1518 C C . PHE A 1 186 ? 23.454 7.805 -2.671 1.00 76.69 186 PHE A C 1
ATOM 1520 O O . PHE A 1 186 ? 22.247 8.051 -2.687 1.00 76.69 186 PHE A O 1
ATOM 1527 N N . SER A 1 187 ? 24.071 7.205 -3.691 1.00 86.31 187 SER A N 1
ATOM 1528 C CA . SER A 1 187 ? 23.378 6.760 -4.892 1.00 86.31 187 SER A CA 1
ATOM 1529 C C . SER A 1 187 ? 22.195 5.851 -4.557 1.00 86.31 187 SER A C 1
ATOM 1531 O O . SER A 1 187 ? 22.325 4.903 -3.780 1.00 86.31 187 SER A O 1
ATOM 1533 N N . PHE A 1 188 ? 21.059 6.051 -5.233 1.00 86.44 188 PHE A N 1
ATOM 1534 C CA . PHE A 1 188 ? 19.921 5.130 -5.134 1.00 86.44 188 PHE A CA 1
ATOM 1535 C C . PHE A 1 188 ? 20.272 3.708 -5.617 1.00 86.44 188 PHE A C 1
ATOM 1537 O O . PHE A 1 188 ? 19.577 2.758 -5.257 1.00 86.44 188 PHE A O 1
ATOM 1544 N N . LEU A 1 189 ? 21.354 3.553 -6.398 1.00 91.50 189 LEU A N 1
ATOM 1545 C CA . LEU A 1 189 ? 21.882 2.263 -6.848 1.00 91.50 189 LEU A CA 1
ATOM 1546 C C . LEU A 1 189 ? 22.649 1.505 -5.758 1.00 91.50 189 LEU A C 1
ATOM 1548 O O . LEU A 1 189 ? 22.865 0.302 -5.903 1.00 91.50 189 LEU A O 1
ATOM 1552 N N . ASN A 1 190 ? 23.037 2.168 -4.664 1.00 88.06 190 ASN A N 1
ATOM 1553 C CA . ASN A 1 190 ? 23.633 1.533 -3.490 1.00 88.06 190 ASN A CA 1
ATOM 1554 C C . ASN A 1 190 ? 22.551 0.785 -2.683 1.00 88.06 190 ASN A C 1
ATOM 1556 O O . ASN A 1 190 ? 22.196 1.149 -1.561 1.00 88.06 190 ASN A O 1
ATOM 1560 N N . HIS A 1 191 ? 21.964 -0.240 -3.302 1.00 86.75 191 HIS A N 1
ATOM 1561 C CA . HIS A 1 191 ? 20.796 -0.951 -2.803 1.00 86.75 191 HIS A CA 1
ATOM 1562 C C . HIS A 1 191 ? 20.979 -2.474 -2.941 1.00 86.75 191 HIS A C 1
ATOM 1564 O O . HIS A 1 191 ? 21.415 -2.934 -3.999 1.00 86.75 191 HIS A O 1
ATOM 1570 N N . PRO A 1 192 ? 20.585 -3.291 -1.937 1.00 85.06 192 PRO A N 1
ATOM 1571 C CA . PRO A 1 192 ? 20.757 -4.749 -1.971 1.00 85.06 192 PRO A CA 1
ATOM 1572 C C . PRO A 1 192 ? 20.202 -5.430 -3.225 1.00 85.06 192 PRO A C 1
ATOM 1574 O O . PRO A 1 192 ? 20.851 -6.311 -3.777 1.00 85.06 192 PRO A O 1
ATOM 1577 N N . LEU A 1 193 ? 19.040 -4.982 -3.715 1.00 89.38 193 LEU A N 1
ATOM 1578 C CA . LEU A 1 193 ? 18.458 -5.498 -4.959 1.00 89.38 193 LEU A CA 1
ATOM 1579 C C . LEU A 1 193 ? 19.389 -5.306 -6.163 1.00 89.38 193 LEU A C 1
ATOM 1581 O O . LEU A 1 193 ? 19.516 -6.214 -6.974 1.00 89.38 193 LEU A O 1
ATOM 1585 N N . ILE A 1 194 ? 20.048 -4.147 -6.276 1.00 94.62 194 ILE A N 1
ATOM 1586 C CA . ILE A 1 194 ? 20.975 -3.873 -7.380 1.00 94.62 194 ILE A CA 1
ATOM 1587 C C . ILE A 1 194 ? 22.179 -4.802 -7.290 1.00 94.62 194 ILE A C 1
ATOM 1589 O O . ILE A 1 194 ? 22.577 -5.353 -8.311 1.00 94.62 194 ILE A O 1
ATOM 1593 N N . PHE A 1 195 ? 22.709 -5.041 -6.086 1.00 91.00 195 PHE A N 1
ATOM 1594 C CA . PHE A 1 195 ? 23.789 -6.009 -5.885 1.00 91.00 195 PHE A CA 1
ATOM 1595 C C . PHE A 1 195 ? 23.383 -7.416 -6.334 1.00 91.00 195 PHE A C 1
ATOM 1597 O O . PHE A 1 195 ? 24.090 -8.013 -7.140 1.00 91.00 195 PHE A O 1
ATOM 1604 N N . SER A 1 196 ? 22.200 -7.896 -5.937 1.00 90.94 196 SER A N 1
ATOM 1605 C CA . SER A 1 196 ? 21.683 -9.191 -6.404 1.00 90.94 196 SER A CA 1
ATOM 1606 C C . SER A 1 196 ? 21.491 -9.244 -7.927 1.00 90.94 196 SER A C 1
ATOM 1608 O O . SER A 1 196 ? 21.785 -10.259 -8.556 1.00 90.94 196 SER A O 1
ATOM 1610 N N . VAL A 1 197 ? 21.036 -8.149 -8.544 1.00 96.25 197 VAL A N 1
ATOM 1611 C CA . VAL A 1 197 ? 20.853 -8.060 -10.001 1.00 96.25 197 VAL A CA 1
ATOM 1612 C C . VAL A 1 197 ? 22.193 -8.119 -10.744 1.00 96.25 197 VAL A C 1
ATOM 1614 O O . VAL A 1 197 ? 22.318 -8.887 -11.695 1.00 96.25 197 VAL A O 1
ATOM 1617 N N . ILE A 1 198 ? 23.215 -7.366 -10.322 1.00 94.56 198 ILE A N 1
ATOM 1618 C CA . ILE A 1 198 ? 24.523 -7.360 -11.010 1.00 94.56 198 ILE A CA 1
ATOM 1619 C C . ILE A 1 198 ? 25.364 -8.618 -10.738 1.00 94.56 198 ILE A C 1
ATOM 1621 O O . ILE A 1 198 ? 26.301 -8.891 -11.487 1.00 94.56 198 ILE A O 1
ATOM 1625 N N . GLU A 1 199 ? 25.052 -9.372 -9.680 1.00 93.44 199 GLU A N 1
ATOM 1626 C CA . GLU A 1 199 ? 25.666 -10.669 -9.355 1.00 93.44 199 GLU A CA 1
ATOM 1627 C C . GLU A 1 199 ? 25.013 -11.852 -10.090 1.00 93.44 199 GLU A C 1
ATOM 1629 O O . GLU A 1 199 ? 25.508 -12.977 -10.002 1.00 93.44 199 GLU A O 1
ATOM 1634 N N . THR A 1 200 ? 23.924 -11.617 -10.830 1.00 94.31 200 THR A N 1
ATOM 1635 C CA . THR A 1 200 ? 23.235 -12.659 -11.603 1.00 94.31 200 THR A CA 1
ATOM 1636 C C . THR A 1 200 ? 24.171 -13.297 -12.636 1.00 94.31 200 THR A C 1
ATOM 1638 O O . THR A 1 200 ? 24.866 -12.599 -13.377 1.00 94.31 200 THR A O 1
ATOM 1641 N N . ASP A 1 201 ? 24.163 -14.632 -12.724 1.00 92.62 201 ASP A N 1
ATOM 1642 C CA . ASP A 1 201 ? 24.901 -15.363 -13.758 1.00 92.62 201 ASP A CA 1
ATOM 1643 C C . ASP A 1 201 ? 24.310 -15.073 -15.144 1.00 92.62 201 ASP A C 1
ATOM 1645 O O . ASP A 1 201 ? 23.157 -15.393 -15.421 1.00 92.62 201 ASP A O 1
ATOM 1649 N N . LEU A 1 202 ? 25.123 -14.471 -16.014 1.00 92.75 202 LEU A N 1
ATOM 1650 C CA . LEU A 1 202 ? 24.741 -14.068 -17.369 1.00 92.75 202 LEU A CA 1
ATOM 1651 C C . LEU A 1 202 ? 25.094 -15.113 -18.440 1.00 92.75 202 LEU A C 1
ATOM 1653 O O . LEU A 1 202 ? 25.037 -14.800 -19.629 1.00 92.75 202 LEU A O 1
ATOM 1657 N N . THR A 1 203 ? 25.516 -16.321 -18.051 1.00 90.19 203 THR A N 1
ATOM 1658 C CA . THR A 1 203 ? 25.909 -17.380 -18.998 1.00 90.19 203 THR A CA 1
ATOM 1659 C C . THR A 1 203 ? 24.742 -17.801 -19.893 1.00 90.19 203 THR A C 1
ATOM 1661 O O . THR A 1 203 ? 24.919 -17.950 -21.102 1.00 90.19 203 THR A O 1
ATOM 1664 N N . ASP A 1 204 ? 23.550 -17.947 -19.313 1.00 94.00 204 ASP A N 1
ATOM 1665 C CA . ASP A 1 204 ? 22.299 -18.156 -20.040 1.00 94.00 204 ASP A CA 1
ATOM 1666 C C . ASP A 1 204 ? 21.449 -16.887 -19.928 1.00 94.00 204 ASP A C 1
ATOM 1668 O O . ASP A 1 204 ? 20.917 -16.565 -18.864 1.00 94.00 204 ASP A O 1
ATOM 1672 N N . TYR A 1 205 ? 21.355 -16.134 -21.025 1.00 93.56 205 TYR A N 1
ATOM 1673 C CA . TYR A 1 205 ? 20.720 -14.818 -21.030 1.00 93.56 205 TYR A CA 1
ATOM 1674 C C . TYR A 1 205 ? 19.203 -14.874 -20.776 1.00 93.56 205 TYR A C 1
ATOM 1676 O O . TYR A 1 205 ? 18.651 -13.924 -20.221 1.00 93.56 205 TYR A O 1
ATOM 1684 N N . GLU A 1 206 ? 18.516 -15.966 -21.131 1.00 94.00 206 GLU A N 1
ATOM 1685 C CA . GLU A 1 206 ? 17.071 -16.105 -20.899 1.00 94.00 206 GLU A CA 1
ATOM 1686 C C . GLU A 1 206 ? 16.773 -16.440 -19.440 1.00 94.00 206 GLU A C 1
ATOM 1688 O O . GLU A 1 206 ? 15.841 -15.878 -18.847 1.00 94.00 206 GLU A O 1
ATOM 1693 N N . ILE A 1 207 ? 17.596 -17.312 -18.846 1.00 94.88 207 ILE A N 1
ATOM 1694 C CA . ILE A 1 207 ? 17.543 -17.615 -17.413 1.00 94.88 207 ILE A CA 1
ATOM 1695 C C . ILE A 1 207 ? 17.911 -16.365 -16.611 1.00 94.88 207 ILE A C 1
ATOM 1697 O O . ILE A 1 207 ? 17.186 -16.014 -15.680 1.00 94.88 207 ILE A O 1
ATOM 1701 N N . ALA A 1 208 ? 18.967 -15.647 -17.002 1.00 95.56 208 ALA A N 1
ATOM 1702 C CA . ALA A 1 208 ? 19.383 -14.402 -16.363 1.00 95.56 208 ALA A CA 1
ATOM 1703 C C . ALA A 1 208 ? 18.278 -13.339 -16.412 1.00 95.56 208 ALA A C 1
ATOM 1705 O O . ALA A 1 208 ? 17.914 -12.773 -15.384 1.00 95.56 208 ALA A O 1
ATOM 1706 N N . TYR A 1 209 ? 17.687 -13.105 -17.588 1.00 96.19 209 TYR A N 1
ATOM 1707 C CA . TYR A 1 209 ? 16.573 -12.171 -17.751 1.00 96.19 209 TYR A CA 1
ATOM 1708 C C . TYR A 1 209 ? 15.367 -12.550 -16.882 1.00 96.19 209 TYR A C 1
ATOM 1710 O O . TYR A 1 209 ? 14.783 -11.693 -16.215 1.00 96.19 209 TYR A O 1
ATOM 1718 N N . SER A 1 210 ? 15.004 -13.835 -16.852 1.00 94.19 210 SER A N 1
ATOM 1719 C CA . SER A 1 210 ? 13.916 -14.331 -16.002 1.00 94.19 210 SER A CA 1
ATOM 1720 C C . SER A 1 210 ? 14.226 -14.143 -14.515 1.00 94.19 210 SER A C 1
ATOM 1722 O O . SER A 1 210 ? 13.358 -13.714 -13.758 1.00 94.19 210 SER A O 1
ATOM 1724 N N . HIS A 1 211 ? 15.468 -14.399 -14.097 1.00 94.25 211 HIS A N 1
ATOM 1725 C CA . HIS A 1 211 ? 15.898 -14.241 -12.713 1.00 94.25 211 HIS A CA 1
ATOM 1726 C C . HIS A 1 211 ? 15.905 -12.774 -12.265 1.00 94.25 211 HIS A C 1
ATOM 1728 O O . HIS A 1 211 ? 15.374 -12.463 -11.202 1.00 94.25 211 HIS A O 1
ATOM 1734 N N . ILE A 1 212 ? 16.419 -11.859 -13.092 1.00 97.00 212 ILE A N 1
ATOM 1735 C CA . ILE A 1 212 ? 16.416 -10.413 -12.812 1.00 97.00 212 ILE A CA 1
ATOM 1736 C C . ILE A 1 212 ? 14.983 -9.904 -12.611 1.00 97.00 212 ILE A C 1
ATOM 1738 O O . ILE A 1 212 ? 14.707 -9.190 -11.646 1.00 97.00 212 ILE A O 1
ATOM 1742 N N . ASN A 1 213 ? 14.053 -10.307 -13.482 1.00 95.38 213 ASN A N 1
ATOM 1743 C CA . ASN A 1 213 ? 12.647 -9.930 -13.341 1.00 95.38 213 ASN A CA 1
ATOM 1744 C C . ASN A 1 213 ? 11.999 -10.544 -12.093 1.00 95.38 213 ASN A C 1
ATOM 1746 O O . ASN A 1 213 ? 11.232 -9.861 -11.423 1.00 95.38 213 ASN A O 1
ATOM 1750 N N . LEU A 1 214 ? 12.345 -11.784 -11.728 1.00 89.12 214 LEU A N 1
ATOM 1751 C CA . LEU A 1 214 ? 11.879 -12.407 -10.486 1.00 89.12 214 LEU A CA 1
ATOM 1752 C C . LEU A 1 214 ? 12.381 -11.661 -9.241 1.00 89.12 214 LEU A C 1
ATOM 1754 O O . LEU A 1 214 ? 11.613 -11.464 -8.299 1.00 89.12 214 LEU A O 1
ATOM 1758 N N . LEU A 1 215 ? 13.644 -11.222 -9.228 1.00 87.69 215 LEU A N 1
ATOM 1759 C CA . LEU A 1 215 ? 14.187 -10.392 -8.149 1.00 87.69 215 LEU A CA 1
ATOM 1760 C C . LEU A 1 215 ? 13.399 -9.083 -8.019 1.00 87.69 215 LEU A C 1
ATOM 1762 O O . LEU A 1 215 ? 13.020 -8.699 -6.910 1.00 87.69 215 LEU A O 1
ATOM 1766 N N . LEU A 1 216 ? 13.111 -8.424 -9.147 1.00 91.81 216 LEU A N 1
ATOM 1767 C CA . LEU A 1 216 ? 12.334 -7.186 -9.165 1.00 91.81 216 LEU A CA 1
ATOM 1768 C C . LEU A 1 216 ? 10.885 -7.404 -8.713 1.00 91.81 216 LEU A C 1
ATOM 1770 O O . LEU A 1 216 ? 10.386 -6.644 -7.888 1.00 91.81 216 LEU A O 1
ATOM 1774 N N . ASP A 1 217 ? 10.213 -8.438 -9.216 1.00 87.62 217 ASP A N 1
ATOM 1775 C CA . ASP A 1 217 ? 8.845 -8.767 -8.818 1.00 87.62 217 ASP A CA 1
ATOM 1776 C C . ASP A 1 217 ? 8.766 -9.093 -7.323 1.00 87.62 217 ASP A C 1
ATOM 1778 O O . ASP A 1 217 ? 7.891 -8.571 -6.636 1.00 87.62 217 ASP A O 1
ATOM 1782 N N . THR A 1 218 ? 9.724 -9.862 -6.796 1.00 80.56 218 THR A N 1
ATOM 1783 C CA . THR A 1 218 ? 9.810 -10.182 -5.362 1.00 80.56 218 THR A CA 1
ATOM 1784 C C . THR A 1 218 ? 9.978 -8.919 -4.523 1.00 80.56 218 THR A C 1
ATOM 1786 O O . THR A 1 218 ? 9.288 -8.743 -3.523 1.00 80.56 218 THR A O 1
ATOM 1789 N N . TYR A 1 219 ? 10.872 -8.017 -4.935 1.00 81.44 219 TYR A N 1
ATOM 1790 C CA . TYR A 1 219 ? 11.081 -6.743 -4.250 1.00 81.44 219 TYR A CA 1
ATOM 1791 C C . TYR A 1 219 ? 9.831 -5.854 -4.270 1.00 81.44 219 TYR A C 1
ATOM 1793 O O . TYR A 1 219 ? 9.498 -5.232 -3.264 1.00 81.44 219 TYR A O 1
ATOM 1801 N N . LEU A 1 220 ? 9.118 -5.826 -5.398 1.00 79.69 220 LEU A N 1
ATOM 1802 C CA . LEU A 1 220 ? 7.890 -5.051 -5.573 1.00 79.69 220 LEU A CA 1
ATOM 1803 C C . LEU A 1 220 ? 6.636 -5.762 -5.049 1.00 79.69 220 LEU A C 1
ATOM 1805 O O . LEU A 1 220 ? 5.537 -5.226 -5.189 1.00 79.69 220 LEU A O 1
ATOM 1809 N N . ASN A 1 221 ? 6.785 -6.949 -4.452 1.00 72.75 221 ASN A N 1
ATOM 1810 C CA . ASN A 1 221 ? 5.689 -7.790 -3.973 1.00 72.75 221 ASN A CA 1
ATOM 1811 C C . ASN A 1 221 ? 4.660 -8.138 -5.069 1.00 72.75 221 ASN A C 1
ATOM 1813 O O . ASN A 1 221 ? 3.478 -8.351 -4.791 1.00 72.75 221 ASN A O 1
ATOM 1817 N N . ARG A 1 222 ? 5.106 -8.199 -6.326 1.00 74.69 222 ARG A N 1
ATOM 1818 C CA . ARG A 1 222 ? 4.297 -8.632 -7.466 1.00 74.69 222 ARG A CA 1
ATOM 1819 C C . ARG A 1 222 ? 4.212 -10.152 -7.436 1.00 74.69 222 ARG A C 1
ATOM 1821 O O . ARG A 1 222 ? 5.226 -10.818 -7.257 1.00 74.69 222 ARG A O 1
ATOM 1828 N N . ALA A 1 223 ? 3.008 -10.695 -7.573 1.00 54.47 223 ALA A N 1
ATOM 1829 C CA . ALA A 1 223 ? 2.714 -12.109 -7.309 1.00 54.47 223 ALA A CA 1
ATOM 1830 C C . ALA A 1 223 ? 2.935 -12.602 -5.874 1.00 54.47 223 ALA A C 1
ATOM 1832 O O . ALA A 1 223 ? 3.066 -13.813 -5.670 1.00 54.47 223 ALA A O 1
ATOM 1833 N N . ILE A 1 224 ? 2.864 -11.731 -4.857 1.00 52.53 224 ILE A N 1
ATOM 1834 C CA . ILE A 1 224 ? 2.365 -12.242 -3.578 1.00 52.53 224 ILE A CA 1
ATOM 1835 C C . ILE A 1 224 ? 0.914 -12.653 -3.830 1.00 52.53 224 ILE A C 1
ATOM 1837 O O . ILE A 1 224 ? -0.005 -11.841 -3.751 1.00 52.53 224 ILE A O 1
ATOM 1841 N N . HIS A 1 225 ? 0.726 -13.927 -4.186 1.00 47.25 225 HIS A N 1
ATOM 1842 C CA . HIS A 1 225 ? -0.535 -14.612 -3.964 1.00 47.25 225 HIS A CA 1
ATOM 1843 C C . HIS A 1 225 ? -0.961 -14.274 -2.548 1.00 47.25 225 HIS A C 1
ATOM 1845 O O . HIS A 1 225 ? -0.116 -14.319 -1.648 1.00 47.25 225 HIS A O 1
ATOM 1851 N N . SER A 1 226 ? -2.234 -13.921 -2.365 1.00 47.59 226 SER A N 1
ATOM 1852 C CA . SER A 1 226 ? -2.822 -13.738 -1.045 1.00 47.59 226 SER A CA 1
ATOM 1853 C C . SER A 1 226 ? -2.241 -14.831 -0.145 1.00 47.59 226 SER A C 1
ATOM 1855 O O . SER A 1 226 ? -2.342 -16.008 -0.523 1.00 47.59 226 SER A O 1
ATOM 1857 N N . PRO A 1 227 ? -1.519 -14.482 0.941 1.00 55.44 227 PRO A N 1
ATOM 1858 C CA . PRO A 1 227 ? -0.972 -15.492 1.838 1.00 55.44 227 PRO A CA 1
ATOM 1859 C C . PRO A 1 227 ? -2.088 -16.484 2.135 1.00 55.44 227 PRO A C 1
ATOM 1861 O O . PRO A 1 227 ? -3.242 -16.063 2.249 1.00 55.44 227 PRO A O 1
ATOM 1864 N N . GLN A 1 228 ? -1.764 -17.783 2.133 1.00 63.38 228 GLN A N 1
ATOM 1865 C CA . GLN A 1 228 ? -2.768 -18.840 2.225 1.00 63.38 228 GLN A CA 1
ATOM 1866 C C . GLN A 1 228 ? -3.778 -18.470 3.309 1.00 63.38 228 GLN A C 1
ATOM 1868 O O . GLN A 1 228 ? -3.414 -18.412 4.480 1.00 63.38 228 GLN A O 1
ATOM 1873 N N . THR A 1 229 ? -5.017 -18.184 2.897 1.00 79.75 229 THR A N 1
ATOM 1874 C CA . THR A 1 229 ? -6.041 -17.693 3.816 1.00 79.75 229 THR A CA 1
ATOM 1875 C C . THR A 1 229 ? -6.250 -18.730 4.904 1.00 79.75 229 THR A C 1
ATOM 1877 O O . THR A 1 229 ? -6.750 -19.828 4.645 1.00 79.75 229 THR A O 1
ATOM 1880 N N . GLU A 1 230 ? -5.858 -18.384 6.125 1.00 87.44 230 GLU A N 1
ATOM 1881 C CA . GLU A 1 230 ? -6.199 -19.168 7.299 1.00 87.44 230 GLU A CA 1
ATOM 1882 C C . GLU A 1 230 ? -7.595 -18.758 7.785 1.00 87.44 230 GLU A C 1
ATOM 1884 O O . GLU A 1 230 ? -7.905 -17.577 7.955 1.00 87.44 230 GLU A O 1
ATOM 1889 N N . TYR A 1 231 ? -8.455 -19.755 7.992 1.00 89.31 231 TYR A N 1
ATOM 1890 C CA . TYR A 1 231 ? -9.822 -19.567 8.472 1.00 89.31 231 TYR A CA 1
ATOM 1891 C C . TYR A 1 231 ? -9.919 -19.841 9.975 1.00 89.31 231 TYR A C 1
ATOM 1893 O O . TYR A 1 231 ? -9.140 -20.612 10.537 1.00 89.31 231 TYR A O 1
ATOM 1901 N N . GLY A 1 232 ? -10.943 -19.269 10.608 1.00 92.06 232 GLY A N 1
ATOM 1902 C CA . GLY A 1 232 ? -11.162 -19.372 12.050 1.00 92.06 232 GLY A CA 1
ATOM 1903 C C . GLY A 1 232 ? -10.416 -18.294 12.835 1.00 92.06 232 GLY A C 1
ATOM 1904 O O . GLY A 1 232 ? -9.783 -17.412 12.258 1.00 92.06 232 GLY A O 1
ATOM 1905 N N . LEU A 1 233 ? -10.533 -18.343 14.164 1.00 95.50 233 LEU A N 1
ATOM 1906 C CA . LEU A 1 233 ? -9.873 -17.382 15.043 1.00 95.50 233 LEU A CA 1
ATOM 1907 C C . LEU A 1 233 ? -8.362 -17.641 15.079 1.00 95.50 233 LEU A C 1
ATOM 1909 O O . LEU A 1 233 ? -7.908 -18.644 15.630 1.00 95.50 233 LEU A O 1
ATOM 1913 N N . LEU A 1 234 ? -7.589 -16.707 14.534 1.00 96.12 234 LEU A N 1
ATOM 1914 C CA . LEU A 1 234 ? -6.132 -16.760 14.527 1.00 96.12 234 LEU A CA 1
ATOM 1915 C C . LEU A 1 234 ? -5.585 -15.983 15.714 1.00 96.12 234 LEU A C 1
ATOM 1917 O O . LEU A 1 234 ? -5.704 -14.763 15.773 1.00 96.12 234 LEU A O 1
ATOM 1921 N N . LYS A 1 235 ? -4.945 -16.684 16.644 1.00 96.06 235 LYS A N 1
ATOM 1922 C CA . LYS A 1 235 ? -4.354 -16.085 17.837 1.00 96.06 235 LYS A CA 1
ATOM 1923 C C . LYS A 1 235 ? -3.003 -16.710 18.122 1.00 96.06 235 LYS A C 1
ATOM 1925 O O . LYS A 1 235 ? -2.835 -17.922 18.014 1.00 96.06 235 LYS A O 1
ATOM 1930 N N . GLU A 1 236 ? -2.038 -15.875 18.473 1.00 94.75 236 GLU A N 1
ATOM 1931 C CA . GLU A 1 236 ? -0.732 -16.352 18.904 1.00 94.75 236 GLU A CA 1
ATOM 1932 C C . GLU A 1 236 ? -0.826 -17.009 20.286 1.00 94.75 236 GLU A C 1
ATOM 1934 O O . GLU A 1 236 ? -1.405 -16.445 21.215 1.00 94.75 236 GLU A O 1
ATOM 1939 N N . ALA A 1 237 ? -0.243 -18.199 20.411 1.00 92.75 237 ALA A N 1
ATOM 1940 C CA . ALA A 1 237 ? -0.189 -18.977 21.640 1.00 92.75 237 ALA A CA 1
ATOM 1941 C C . ALA A 1 237 ? 1.195 -19.620 21.796 1.00 92.75 237 ALA A C 1
ATOM 1943 O O . ALA A 1 237 ? 1.901 -19.825 20.807 1.00 92.75 237 ALA A O 1
ATOM 1944 N N . ASP A 1 238 ? 1.566 -19.920 23.042 1.00 91.94 238 ASP A N 1
ATOM 1945 C CA . ASP A 1 238 ? 2.771 -20.676 23.416 1.00 91.94 238 ASP A CA 1
ATOM 1946 C C . ASP A 1 238 ? 4.104 -20.115 22.880 1.00 91.94 238 ASP A C 1
ATOM 1948 O O . ASP A 1 238 ? 5.100 -20.830 22.764 1.00 91.94 238 ASP A O 1
ATOM 1952 N N . SER A 1 239 ? 4.152 -18.815 22.581 1.00 93.12 239 SER A N 1
ATOM 1953 C CA . SER A 1 239 ? 5.357 -18.128 22.127 1.00 93.12 239 SER A CA 1
ATOM 1954 C C . SER A 1 239 ? 6.073 -17.432 23.288 1.00 93.12 239 SER A C 1
ATOM 1956 O O . SER A 1 239 ? 5.490 -17.093 24.324 1.00 93.12 239 SER A O 1
ATOM 1958 N N . ALA A 1 240 ? 7.359 -17.127 23.096 1.00 93.50 240 ALA A N 1
ATOM 1959 C CA . ALA A 1 240 ? 8.097 -16.299 24.048 1.00 93.50 240 ALA A CA 1
ATOM 1960 C C . ALA A 1 240 ? 7.449 -14.913 24.230 1.00 93.50 240 ALA A C 1
ATOM 1962 O O . ALA A 1 240 ? 7.534 -14.335 25.312 1.00 93.50 240 ALA A O 1
ATOM 1963 N N . TYR A 1 241 ? 6.803 -14.382 23.188 1.00 95.94 241 TYR A N 1
ATOM 1964 C CA . TYR A 1 241 ? 6.096 -13.112 23.269 1.00 95.94 241 TYR A CA 1
ATOM 1965 C C . TYR A 1 241 ? 4.779 -13.227 24.033 1.00 95.94 241 TYR A C 1
ATOM 1967 O O . TYR A 1 241 ? 4.511 -12.377 24.877 1.00 95.94 241 TYR A O 1
ATOM 1975 N N . SER A 1 242 ? 3.973 -14.269 23.795 1.00 96.06 242 SER A N 1
ATOM 1976 C CA . SER A 1 242 ? 2.691 -14.449 24.485 1.00 96.06 242 SER A CA 1
ATOM 1977 C C . SER A 1 242 ? 2.877 -14.635 25.988 1.00 96.06 242 SER A C 1
ATOM 1979 O O . SER A 1 242 ? 2.083 -14.116 26.769 1.00 96.06 242 SER A O 1
ATOM 1981 N N . ILE A 1 243 ? 3.966 -15.296 26.397 1.00 96.12 243 ILE A N 1
ATOM 1982 C CA . ILE A 1 243 ? 4.362 -15.405 27.806 1.00 96.12 243 ILE A CA 1
ATOM 1983 C C . ILE A 1 243 ? 4.688 -14.019 28.379 1.00 96.12 243 ILE A C 1
ATOM 1985 O O . ILE A 1 243 ? 4.107 -13.630 29.387 1.00 96.12 243 ILE A O 1
ATOM 1989 N N . SER A 1 244 ? 5.546 -13.231 27.715 1.00 96.38 244 SER A N 1
ATOM 1990 C CA . SER A 1 244 ? 5.856 -11.860 28.161 1.00 96.38 244 SER A CA 1
ATOM 1991 C C . SER A 1 244 ? 4.617 -10.958 28.197 1.00 96.38 244 SER A C 1
ATOM 1993 O O . SER A 1 244 ? 4.475 -10.131 29.094 1.00 96.38 244 SER A O 1
ATOM 1995 N N . LEU A 1 245 ? 3.697 -11.119 27.243 1.00 96.62 245 LEU A N 1
ATOM 1996 C CA . LEU A 1 245 ? 2.468 -10.339 27.188 1.00 96.62 245 LEU A CA 1
ATOM 1997 C C . LEU A 1 245 ? 1.539 -10.649 28.364 1.00 96.62 245 LEU A C 1
ATOM 1999 O O . LEU A 1 245 ? 0.865 -9.742 28.848 1.00 96.62 245 LEU A O 1
ATOM 2003 N N . ALA A 1 246 ? 1.488 -11.893 28.842 1.00 94.50 246 ALA A N 1
ATOM 2004 C CA . ALA A 1 246 ? 0.652 -12.263 29.983 1.00 94.50 246 ALA A CA 1
ATOM 2005 C C . ALA A 1 246 ? 1.027 -11.487 31.261 1.00 94.50 246 ALA A C 1
ATOM 2007 O O . ALA A 1 246 ? 0.147 -11.169 32.059 1.00 94.50 246 ALA A O 1
ATOM 2008 N N . GLU A 1 247 ? 2.302 -11.120 31.410 1.00 94.81 247 GLU A N 1
ATOM 2009 C CA . GLU A 1 247 ? 2.857 -10.485 32.611 1.00 94.81 247 GLU A CA 1
ATOM 2010 C C . GLU A 1 247 ? 2.735 -8.951 32.636 1.00 94.81 247 GLU A C 1
ATOM 2012 O O . GLU A 1 247 ? 2.874 -8.346 33.698 1.00 94.81 247 GLU A O 1
ATOM 2017 N N . VAL A 1 248 ? 2.470 -8.297 31.498 1.00 95.12 248 VAL A N 1
ATOM 2018 C CA . VAL A 1 248 ? 2.376 -6.823 31.434 1.00 95.12 248 VAL A CA 1
ATOM 2019 C C . VAL A 1 248 ? 0.958 -6.304 31.687 1.00 95.12 248 VAL A C 1
ATOM 2021 O O . VAL A 1 248 ? -0.029 -7.014 31.496 1.00 95.12 248 VAL A O 1
ATOM 2024 N N . ASN A 1 249 ? 0.829 -5.036 32.084 1.00 93.38 249 ASN A N 1
ATOM 2025 C CA . ASN A 1 249 ? -0.471 -4.377 32.251 1.00 93.38 249 ASN A CA 1
ATOM 2026 C C . ASN A 1 249 ? -1.206 -4.182 30.912 1.00 93.38 249 ASN A C 1
ATOM 2028 O O . ASN A 1 249 ? -0.619 -4.273 29.832 1.00 93.38 249 ASN A O 1
ATOM 2032 N N . LYS A 1 250 ? -2.517 -3.918 30.985 1.00 92.75 250 LYS A N 1
ATOM 2033 C CA . LYS A 1 250 ? -3.387 -3.643 29.827 1.00 92.75 250 LYS A CA 1
ATOM 2034 C C . LYS A 1 250 ? -3.231 -2.196 29.337 1.00 92.75 250 LYS A C 1
ATOM 2036 O O . LYS A 1 250 ? -4.187 -1.433 29.359 1.00 92.75 250 LYS A O 1
ATOM 2041 N N . GLU A 1 251 ? -2.026 -1.825 28.923 1.00 95.00 251 GLU A N 1
ATOM 2042 C CA . GLU A 1 251 ? -1.674 -0.469 28.484 1.00 95.00 251 GLU A CA 1
ATOM 2043 C C . GLU A 1 251 ? -0.816 -0.556 27.220 1.00 95.00 251 GLU A C 1
ATOM 2045 O O . GLU A 1 251 ? 0.096 -1.388 27.146 1.00 95.00 251 GLU A O 1
ATOM 2050 N N . PHE A 1 252 ? -1.074 0.308 26.235 1.00 96.19 252 PHE A N 1
ATOM 2051 C CA . PHE A 1 252 ? -0.368 0.287 24.953 1.00 96.19 252 PHE A CA 1
ATOM 2052 C C . PHE A 1 252 ? 1.151 0.362 25.141 1.00 96.19 252 PHE A C 1
ATOM 2054 O O . PHE A 1 252 ? 1.890 -0.428 24.551 1.00 96.19 252 PHE A O 1
ATOM 2061 N N . ASP A 1 253 ? 1.623 1.283 25.985 1.00 96.44 253 ASP A N 1
ATOM 2062 C CA . ASP A 1 253 ? 3.055 1.487 26.210 1.00 96.44 253 ASP A CA 1
ATOM 2063 C C . ASP A 1 253 ? 3.711 0.292 26.915 1.00 96.44 253 ASP A C 1
ATOM 2065 O O . ASP A 1 253 ? 4.836 -0.076 26.567 1.00 96.44 253 ASP A O 1
ATOM 2069 N N . ALA A 1 254 ? 3.001 -0.369 27.837 1.00 97.00 254 ALA A N 1
ATOM 2070 C CA . ALA A 1 254 ? 3.486 -1.572 28.513 1.00 97.00 254 ALA A CA 1
ATOM 2071 C C . ALA A 1 254 ? 3.614 -2.757 27.541 1.00 97.00 254 ALA A C 1
ATOM 2073 O O . ALA A 1 254 ? 4.627 -3.456 27.535 1.00 97.00 254 ALA A O 1
ATOM 2074 N N . ILE A 1 255 ? 2.621 -2.950 26.669 1.00 97.44 255 ILE A N 1
ATOM 2075 C CA . ILE A 1 255 ? 2.641 -3.992 25.633 1.00 97.44 255 ILE A CA 1
ATOM 2076 C C . ILE A 1 255 ? 3.740 -3.703 24.604 1.00 97.44 255 ILE A C 1
ATOM 2078 O O . ILE A 1 255 ? 4.549 -4.573 24.267 1.00 97.44 255 ILE A O 1
ATOM 2082 N N . ARG A 1 256 ? 3.833 -2.451 24.145 1.00 97.12 256 ARG A N 1
ATOM 2083 C CA . ARG A 1 256 ? 4.870 -2.000 23.214 1.00 97.12 256 ARG A CA 1
ATOM 2084 C C . ARG A 1 256 ? 6.277 -2.205 23.782 1.00 97.12 256 ARG A C 1
ATOM 2086 O O . ARG A 1 256 ? 7.179 -2.551 23.017 1.00 97.12 256 ARG A O 1
ATOM 2093 N N . ALA A 1 257 ? 6.482 -2.016 25.087 1.00 97.44 257 ALA A N 1
ATOM 2094 C CA . ALA A 1 257 ? 7.789 -2.171 25.726 1.00 97.44 257 ALA A CA 1
ATOM 2095 C C . ALA A 1 257 ? 8.402 -3.568 25.521 1.00 97.44 257 ALA A C 1
ATOM 2097 O O . ALA A 1 257 ? 9.623 -3.675 25.397 1.00 97.44 257 ALA A O 1
ATOM 2098 N N . ILE A 1 258 ? 7.580 -4.618 25.385 1.00 97.06 258 ILE A N 1
ATOM 2099 C CA . ILE A 1 258 ? 8.049 -5.973 25.053 1.00 97.06 258 ILE A CA 1
ATOM 2100 C C . ILE A 1 258 ? 8.757 -5.963 23.693 1.00 97.06 258 ILE A C 1
ATOM 2102 O O . ILE A 1 258 ? 9.904 -6.396 23.577 1.00 97.06 258 ILE A O 1
ATOM 2106 N N . SER A 1 259 ? 8.097 -5.418 22.667 1.00 95.44 259 SER A N 1
ATOM 2107 C CA . SER A 1 259 ? 8.645 -5.319 21.311 1.00 95.44 259 SER A CA 1
ATOM 2108 C C . SER A 1 259 ? 9.894 -4.441 21.260 1.00 95.44 259 SER A C 1
ATOM 2110 O O . SER A 1 259 ? 10.851 -4.777 20.567 1.00 95.44 259 SER A O 1
ATOM 2112 N N . VAL A 1 260 ? 9.925 -3.352 22.036 1.00 94.50 260 VAL A N 1
ATOM 2113 C CA . VAL A 1 260 ? 11.113 -2.494 22.168 1.00 94.50 260 VAL A CA 1
ATOM 2114 C C . VAL A 1 260 ? 12.291 -3.285 22.737 1.00 94.50 260 VAL A C 1
ATOM 2116 O O . VAL A 1 260 ? 13.368 -3.276 22.145 1.00 94.50 260 VAL A O 1
ATOM 2119 N N . ALA A 1 261 ? 12.091 -4.010 23.840 1.00 95.81 261 ALA A N 1
ATOM 2120 C CA . ALA A 1 261 ? 13.146 -4.807 24.460 1.00 95.81 261 ALA A CA 1
ATOM 2121 C C . ALA A 1 261 ? 13.682 -5.888 23.504 1.00 95.81 261 ALA A C 1
ATOM 2123 O O . ALA A 1 261 ? 14.895 -6.003 23.328 1.00 95.81 261 ALA A O 1
ATOM 2124 N N . LYS A 1 262 ? 12.784 -6.624 22.831 1.00 94.12 262 LYS A N 1
ATOM 2125 C CA . LYS A 1 262 ? 13.139 -7.674 21.860 1.00 94.12 262 LYS A CA 1
ATOM 2126 C C . LYS A 1 262 ? 13.867 -7.123 20.630 1.00 94.12 262 LYS A C 1
ATOM 2128 O O . LYS A 1 262 ? 14.820 -7.738 20.158 1.00 94.12 262 LYS A O 1
ATOM 2133 N N . HIS A 1 263 ? 13.452 -5.961 20.122 1.00 90.69 263 HIS A N 1
ATOM 2134 C CA . HIS A 1 263 ? 14.128 -5.303 19.003 1.00 90.69 263 HIS A CA 1
ATOM 2135 C C . HIS A 1 263 ? 15.541 -4.845 19.385 1.00 90.69 263 HIS A C 1
ATOM 2137 O O . HIS A 1 263 ? 16.489 -5.101 18.649 1.00 90.69 263 HIS A O 1
ATOM 2143 N N . LEU A 1 264 ? 15.706 -4.207 20.548 1.00 91.12 264 LEU A N 1
ATOM 2144 C CA . LEU A 1 264 ? 17.007 -3.694 20.991 1.00 91.12 264 LEU A CA 1
ATOM 2145 C C . LEU A 1 264 ? 18.019 -4.807 21.292 1.00 91.12 264 LEU A C 1
ATOM 2147 O O . LEU A 1 264 ? 19.221 -4.587 21.124 1.00 91.12 264 LEU A O 1
ATOM 2151 N N . SER A 1 265 ? 17.543 -5.988 21.698 1.00 91.06 265 SER A N 1
ATOM 2152 C CA . SER A 1 265 ? 18.372 -7.176 21.915 1.00 91.06 265 SER A CA 1
ATOM 2153 C C . SER A 1 265 ? 18.707 -7.948 20.633 1.00 91.06 265 SER A C 1
ATOM 2155 O O . SER A 1 265 ? 19.488 -8.894 20.696 1.00 91.06 265 SER A O 1
ATOM 2157 N N . ASN A 1 266 ? 18.122 -7.595 19.483 1.00 83.81 266 ASN A N 1
ATOM 2158 C CA . ASN A 1 266 ? 18.388 -8.277 18.219 1.00 83.81 266 ASN A CA 1
ATOM 2159 C C . ASN A 1 266 ? 19.736 -7.802 17.628 1.00 83.81 266 ASN A C 1
ATOM 2161 O O . ASN A 1 266 ? 19.878 -6.608 17.351 1.00 83.81 266 ASN A O 1
ATOM 2165 N N . PRO A 1 267 ? 20.718 -8.697 17.393 1.00 78.75 267 PRO A N 1
ATOM 2166 C CA . PRO A 1 267 ? 21.998 -8.321 16.788 1.00 78.75 267 PRO A CA 1
ATOM 2167 C C . PRO A 1 267 ? 21.868 -7.795 15.348 1.00 78.75 267 PRO A C 1
ATOM 2169 O O . PRO A 1 267 ? 22.739 -7.058 14.905 1.00 78.75 267 PRO A O 1
ATOM 2172 N N . ASN A 1 268 ? 20.773 -8.113 14.645 1.00 74.94 268 ASN A N 1
ATOM 2173 C CA . ASN A 1 268 ? 20.493 -7.683 13.268 1.00 74.94 268 ASN A CA 1
ATOM 2174 C C . ASN A 1 268 ? 19.449 -6.549 13.198 1.00 74.94 268 ASN A C 1
ATOM 2176 O O . ASN A 1 268 ? 18.759 -6.382 12.188 1.00 74.94 268 ASN A O 1
ATOM 2180 N N . LYS A 1 269 ? 19.275 -5.773 14.275 1.00 74.94 269 LYS A N 1
ATOM 2181 C CA . LYS A 1 269 ? 18.229 -4.739 14.383 1.00 74.94 269 LYS A CA 1
ATOM 2182 C C . LYS A 1 269 ? 18.299 -3.672 13.285 1.00 74.94 269 LYS A C 1
ATOM 2184 O O . LYS A 1 269 ? 17.252 -3.246 12.802 1.00 74.94 269 LYS A O 1
ATOM 2189 N N . GLU A 1 270 ? 19.493 -3.286 12.833 1.00 68.88 270 GLU A N 1
ATOM 2190 C CA . GLU A 1 270 ? 19.673 -2.326 11.739 1.00 68.88 270 GLU A CA 1
ATOM 2191 C C . GLU A 1 270 ? 19.170 -2.892 10.403 1.00 68.88 270 GLU A C 1
ATOM 2193 O O . GLU A 1 270 ? 18.549 -2.170 9.624 1.00 68.88 270 GLU A O 1
ATOM 2198 N N . GLN A 1 271 ? 19.375 -4.189 10.149 1.00 64.62 271 GLN A N 1
ATOM 2199 C CA . GLN A 1 271 ? 18.871 -4.869 8.953 1.00 64.62 271 GLN A CA 1
ATOM 2200 C C . GLN A 1 271 ? 17.342 -4.983 8.977 1.00 64.62 271 GLN A C 1
ATOM 2202 O O . GLN A 1 271 ? 16.689 -4.694 7.972 1.00 64.62 271 GLN A O 1
ATOM 2207 N N . ALA A 1 272 ? 16.762 -5.345 10.125 1.00 61.81 272 ALA A N 1
ATOM 2208 C CA . ALA A 1 272 ? 15.311 -5.391 10.310 1.00 61.81 272 ALA A CA 1
ATOM 2209 C C . ALA A 1 272 ? 14.673 -4.003 10.108 1.00 61.81 272 ALA A C 1
ATOM 2211 O O . ALA A 1 272 ? 13.668 -3.866 9.415 1.00 61.81 272 ALA A O 1
ATOM 2212 N N . PHE A 1 273 ? 15.296 -2.951 10.648 1.00 65.00 273 PHE A N 1
ATOM 2213 C CA . PHE A 1 273 ? 14.826 -1.575 10.489 1.00 65.00 273 PHE A CA 1
ATOM 2214 C C . PHE A 1 273 ? 14.920 -1.080 9.037 1.00 65.00 273 PHE A C 1
ATOM 2216 O O . PHE A 1 273 ? 13.968 -0.492 8.529 1.00 65.00 273 PHE A O 1
ATOM 2223 N N . ARG A 1 274 ? 16.021 -1.371 8.330 1.00 59.09 274 ARG A N 1
ATOM 2224 C CA . ARG A 1 274 ? 16.160 -1.051 6.896 1.00 59.09 274 ARG A CA 1
ATOM 2225 C C . ARG A 1 274 ? 15.122 -1.782 6.043 1.00 59.09 274 ARG A C 1
ATOM 2227 O O . ARG A 1 274 ? 14.504 -1.169 5.182 1.00 59.09 274 ARG A O 1
ATOM 2234 N N . SER A 1 275 ? 14.871 -3.057 6.336 1.00 58.66 275 SER A N 1
ATOM 2235 C CA . SER A 1 275 ? 13.848 -3.852 5.638 1.00 58.66 275 SER A CA 1
ATOM 2236 C C . SER A 1 275 ? 12.437 -3.281 5.830 1.00 58.66 275 SER A C 1
ATOM 2238 O O . SER A 1 275 ? 11.607 -3.377 4.932 1.00 58.66 275 SER A O 1
ATOM 2240 N N . LEU A 1 276 ? 12.177 -2.640 6.974 1.00 62.66 276 LEU A N 1
ATOM 2241 C CA . LEU A 1 276 ? 10.916 -1.968 7.280 1.00 62.66 276 LEU A CA 1
ATOM 2242 C C . LEU A 1 276 ? 10.754 -0.622 6.552 1.00 62.66 276 LEU A C 1
ATOM 2244 O O . LEU A 1 276 ? 9.657 -0.307 6.094 1.00 62.66 276 LEU A O 1
ATOM 2248 N N . ILE A 1 277 ? 11.835 0.157 6.417 1.00 51.12 277 ILE A N 1
ATOM 2249 C CA . ILE A 1 277 ? 11.839 1.439 5.685 1.00 51.12 277 ILE A CA 1
ATOM 2250 C C . ILE A 1 277 ? 11.593 1.237 4.183 1.00 51.12 277 ILE A C 1
ATOM 2252 O O . ILE A 1 277 ? 10.988 2.095 3.547 1.00 51.12 277 ILE A O 1
ATOM 2256 N N . ASN A 1 278 ? 11.983 0.084 3.636 1.00 44.28 278 ASN A N 1
ATOM 2257 C CA . ASN A 1 278 ? 11.826 -0.221 2.213 1.00 44.28 278 ASN A CA 1
ATOM 2258 C C . ASN A 1 278 ? 10.366 -0.492 1.780 1.00 44.28 278 ASN A C 1
ATOM 2260 O O . ASN A 1 278 ? 10.115 -0.562 0.585 1.00 44.28 278 ASN A O 1
ATOM 2264 N N . GLY A 1 279 ? 9.418 -0.567 2.731 1.00 45.88 279 GLY A N 1
ATOM 2265 C CA . GLY A 1 279 ? 7.981 -0.322 2.540 1.00 45.88 279 GLY A CA 1
ATOM 2266 C C . GLY A 1 279 ? 7.173 -1.337 1.709 1.00 45.88 279 GLY A C 1
ATOM 2267 O O . GLY A 1 279 ? 7.523 -1.681 0.592 1.00 45.88 279 GLY A O 1
ATOM 2268 N N . THR A 1 280 ? 5.992 -1.712 2.222 1.00 49.19 280 THR A N 1
ATOM 2269 C CA . THR A 1 280 ? 4.905 -2.529 1.607 1.00 49.19 280 THR A CA 1
ATOM 2270 C C . THR A 1 280 ? 4.960 -4.056 1.727 1.00 49.19 280 THR A C 1
ATOM 2272 O O . THR A 1 280 ? 3.983 -4.707 1.359 1.00 49.19 280 THR A O 1
ATOM 2275 N N . LYS A 1 281 ? 6.009 -4.652 2.307 1.00 59.69 281 LYS A N 1
ATOM 2276 C CA . LYS A 1 281 ? 6.040 -6.111 2.508 1.00 59.69 281 LYS A CA 1
ATOM 2277 C C . LYS A 1 281 ? 5.036 -6.543 3.592 1.00 59.69 281 LYS A C 1
ATOM 2279 O O . LYS A 1 281 ? 5.040 -5.992 4.694 1.00 59.69 281 LYS A O 1
ATOM 2284 N N . ILE A 1 282 ? 4.217 -7.557 3.299 1.00 63.34 282 ILE A N 1
ATOM 2285 C CA . ILE A 1 282 ? 3.450 -8.299 4.314 1.00 63.34 282 ILE A CA 1
ATOM 2286 C C . ILE A 1 282 ? 4.449 -8.841 5.342 1.00 63.34 282 ILE A C 1
ATOM 2288 O O . ILE A 1 282 ? 5.396 -9.536 4.977 1.00 63.34 282 ILE A O 1
ATOM 2292 N N . ILE A 1 283 ? 4.272 -8.492 6.620 1.00 69.38 283 ILE A N 1
ATOM 2293 C CA . ILE A 1 283 ? 5.240 -8.865 7.657 1.00 69.38 283 ILE A CA 1
ATOM 2294 C C . ILE A 1 283 ? 5.120 -10.361 7.952 1.00 69.38 283 ILE A C 1
ATOM 2296 O O . ILE A 1 283 ? 4.179 -10.789 8.610 1.00 69.38 283 ILE A O 1
ATOM 2300 N N . ASP A 1 284 ? 6.080 -11.150 7.495 1.00 72.06 284 ASP A N 1
ATOM 2301 C CA . ASP A 1 284 ? 6.187 -12.601 7.695 1.00 72.06 284 ASP A CA 1
ATOM 2302 C C . ASP A 1 284 ? 7.278 -12.993 8.708 1.00 72.06 284 ASP A C 1
ATOM 2304 O O . ASP A 1 284 ? 7.415 -14.164 9.055 1.00 72.06 284 ASP A O 1
ATOM 2308 N N . ASP A 1 285 ? 8.025 -12.010 9.216 1.00 81.62 285 ASP A N 1
ATOM 2309 C CA . ASP A 1 285 ? 9.138 -12.189 10.145 1.00 81.62 285 ASP A CA 1
ATOM 2310 C C . ASP A 1 285 ? 8.863 -11.495 11.489 1.00 81.62 285 ASP A C 1
ATOM 2312 O O . ASP A 1 285 ? 8.472 -10.325 11.564 1.00 81.62 285 ASP A O 1
ATOM 2316 N N . GLU A 1 286 ? 9.089 -12.217 12.584 1.00 88.31 286 GLU A N 1
ATOM 2317 C CA . GLU A 1 286 ? 8.803 -11.732 13.935 1.00 88.31 286 GLU A CA 1
ATOM 2318 C C . GLU A 1 286 ? 9.685 -10.537 14.340 1.00 88.31 286 GLU A C 1
ATOM 2320 O O . GLU A 1 286 ? 9.238 -9.615 15.027 1.00 88.31 286 GLU A O 1
ATOM 2325 N N . SER A 1 287 ? 10.936 -10.492 13.880 1.00 85.56 287 SER A N 1
ATOM 2326 C CA . SER A 1 287 ? 11.838 -9.376 14.164 1.00 85.56 287 SER A CA 1
ATOM 2327 C C . SER A 1 287 ? 11.363 -8.068 13.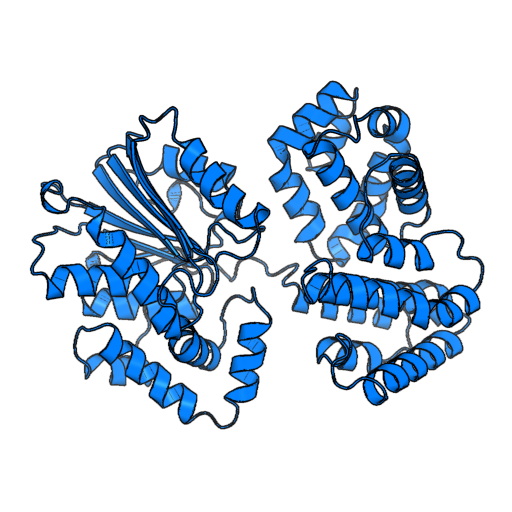529 1.00 85.56 287 SER A C 1
ATOM 2329 O O . SER A 1 287 ? 11.562 -6.994 14.110 1.00 85.56 287 SER A O 1
ATOM 2331 N N . LEU A 1 288 ? 10.669 -8.152 12.388 1.00 84.06 288 LEU A N 1
ATOM 2332 C CA . LEU A 1 288 ? 10.036 -7.006 11.741 1.00 84.06 288 LEU A CA 1
ATOM 2333 C C . LEU A 1 288 ? 8.818 -6.514 12.529 1.00 84.06 288 LEU A C 1
ATOM 2335 O O . LEU A 1 288 ? 8.629 -5.301 12.634 1.00 84.06 288 LEU A O 1
ATOM 2339 N N . LEU A 1 289 ? 8.043 -7.406 13.162 1.00 90.69 289 LEU A N 1
ATOM 2340 C CA . LEU A 1 289 ? 6.974 -6.998 14.083 1.00 90.69 289 LEU A CA 1
ATOM 2341 C C . LEU A 1 289 ? 7.531 -6.153 15.240 1.00 90.69 289 LEU A C 1
ATOM 2343 O O . LEU A 1 289 ? 6.989 -5.089 15.567 1.00 90.69 289 LEU A O 1
ATOM 2347 N N . TYR A 1 290 ? 8.658 -6.581 15.817 1.00 92.44 290 TYR A N 1
ATOM 2348 C CA . TYR A 1 290 ? 9.328 -5.844 16.889 1.00 92.44 290 TYR A CA 1
ATOM 2349 C C . TYR A 1 290 ? 9.859 -4.488 16.429 1.00 92.44 290 TYR A C 1
ATOM 2351 O O . TYR A 1 290 ? 9.606 -3.472 17.084 1.00 92.44 290 TYR A O 1
ATOM 2359 N N . ALA A 1 291 ? 10.545 -4.460 15.283 1.00 88.12 291 ALA A N 1
ATOM 2360 C CA . ALA A 1 291 ? 11.056 -3.230 14.687 1.00 88.12 291 ALA A CA 1
ATOM 2361 C C . ALA A 1 291 ? 9.928 -2.226 14.401 1.00 88.12 291 ALA A C 1
ATOM 2363 O O . ALA A 1 291 ? 10.068 -1.041 14.714 1.00 88.12 291 ALA A O 1
ATOM 2364 N N . TYR A 1 292 ? 8.788 -2.702 13.890 1.00 88.38 292 TYR A N 1
ATOM 2365 C CA . TYR A 1 292 ? 7.625 -1.872 13.584 1.00 88.38 292 TYR A CA 1
ATOM 2366 C C . TYR A 1 292 ? 7.055 -1.197 14.831 1.00 88.38 292 TYR A C 1
ATOM 2368 O O . TYR A 1 292 ? 6.926 0.028 14.877 1.00 88.38 292 TYR A O 1
ATOM 2376 N N . MET A 1 293 ? 6.760 -1.972 15.878 1.00 91.44 293 MET A N 1
ATOM 2377 C CA . MET A 1 293 ? 6.209 -1.426 17.125 1.00 91.44 293 MET A CA 1
ATOM 2378 C C . MET A 1 293 ? 7.190 -0.483 17.831 1.00 91.44 293 MET A C 1
ATOM 2380 O O . MET A 1 293 ? 6.776 0.521 18.420 1.00 91.44 293 MET A O 1
ATOM 2384 N N . HIS A 1 294 ? 8.493 -0.765 17.749 1.00 91.75 294 HIS A N 1
ATOM 2385 C CA . HIS A 1 294 ? 9.527 0.128 18.260 1.00 91.75 294 HIS A CA 1
ATOM 2386 C C . HIS A 1 294 ? 9.521 1.479 17.526 1.00 91.75 294 HIS A C 1
ATOM 2388 O O . HIS A 1 294 ? 9.397 2.515 18.188 1.00 91.75 294 HIS A O 1
ATOM 2394 N N . ALA A 1 295 ? 9.609 1.458 16.192 1.00 84.75 295 ALA A N 1
ATOM 2395 C CA . ALA A 1 295 ? 9.817 2.642 15.362 1.00 84.75 295 ALA A CA 1
ATOM 2396 C C . ALA A 1 295 ? 8.548 3.475 15.128 1.00 84.75 295 ALA A C 1
ATOM 2398 O O . ALA A 1 295 ? 8.580 4.699 15.246 1.00 84.75 295 ALA A O 1
ATOM 2399 N N . LEU A 1 296 ? 7.434 2.820 14.790 1.00 86.25 296 LEU A N 1
ATOM 2400 C CA . LEU A 1 296 ? 6.212 3.476 14.313 1.00 86.25 296 LEU A CA 1
ATOM 2401 C C . LEU A 1 296 ? 5.097 3.502 15.362 1.00 86.25 296 LEU A C 1
ATOM 2403 O O . LEU A 1 296 ? 4.251 4.398 15.328 1.00 86.25 296 LEU A O 1
ATOM 2407 N N . GLY A 1 297 ? 5.128 2.589 16.338 1.00 91.56 297 GLY A N 1
ATOM 2408 C CA . GLY A 1 297 ? 4.123 2.489 17.404 1.00 91.56 297 GLY A CA 1
ATOM 2409 C C . GLY A 1 297 ? 3.756 3.828 18.069 1.00 91.56 297 GLY A C 1
ATOM 2410 O O . GLY A 1 297 ? 2.566 4.143 18.133 1.00 91.56 297 GLY A O 1
ATOM 2411 N N . PRO A 1 298 ? 4.725 4.665 18.502 1.00 92.38 298 PRO A N 1
ATOM 2412 C CA . PRO A 1 298 ? 4.425 5.951 19.135 1.00 92.38 298 PRO A CA 1
ATOM 2413 C C . PRO A 1 298 ? 3.644 6.909 18.230 1.00 92.38 298 PRO A C 1
ATOM 2415 O O . PRO A 1 298 ? 2.709 7.566 18.683 1.00 92.38 298 PRO A O 1
ATOM 2418 N N . MET A 1 299 ? 4.002 6.970 16.943 1.00 89.88 299 MET A N 1
ATOM 2419 C CA . MET A 1 299 ? 3.339 7.845 15.976 1.00 89.88 299 MET A CA 1
ATOM 2420 C C . MET A 1 299 ? 1.908 7.383 15.709 1.00 89.88 299 MET A C 1
ATOM 2422 O O . MET A 1 299 ? 0.992 8.205 15.704 1.00 89.88 299 MET A O 1
ATOM 2426 N N . HIS A 1 300 ? 1.703 6.077 15.515 1.00 92.19 300 HIS A N 1
ATOM 2427 C CA . HIS A 1 300 ? 0.364 5.515 15.329 1.00 92.19 300 HIS A CA 1
ATOM 2428 C C . HIS A 1 300 ? -0.524 5.780 16.545 1.00 92.19 300 HIS A C 1
ATOM 2430 O O . HIS A 1 300 ? -1.634 6.289 16.384 1.00 92.19 300 HIS A O 1
ATOM 2436 N N . SER A 1 301 ? -0.017 5.515 17.753 1.00 95.50 301 SER A N 1
ATOM 2437 C CA . SER A 1 301 ? -0.751 5.764 18.997 1.00 95.50 301 SER A CA 1
ATOM 2438 C C . SER A 1 301 ? -1.134 7.238 19.156 1.00 95.50 301 SER A C 1
ATOM 2440 O O . SER A 1 301 ? -2.293 7.547 19.439 1.00 95.50 301 SER A O 1
ATOM 2442 N N . ALA A 1 302 ? -0.214 8.166 18.870 1.00 95.62 302 ALA A N 1
ATOM 2443 C CA . ALA A 1 302 ? -0.507 9.596 18.910 1.00 95.62 302 ALA A CA 1
ATOM 2444 C C . ALA A 1 302 ? -1.584 10.006 17.891 1.00 95.62 302 ALA A C 1
ATOM 2446 O O . ALA A 1 302 ? -2.487 10.773 18.231 1.00 95.62 302 ALA A O 1
ATOM 2447 N N . LYS A 1 303 ? -1.533 9.480 16.656 1.00 94.75 303 LYS A N 1
ATOM 2448 C CA . LYS A 1 303 ? -2.535 9.776 15.615 1.00 94.75 303 LYS A CA 1
ATOM 2449 C C . LYS A 1 303 ? -3.917 9.282 16.039 1.00 94.75 303 LYS A C 1
ATOM 2451 O O . LYS A 1 303 ? -4.871 10.053 15.992 1.00 94.75 303 LYS A O 1
ATOM 2456 N N . LEU A 1 304 ? -4.008 8.039 16.507 1.00 97.12 304 LEU A N 1
ATOM 2457 C CA . LEU A 1 304 ? -5.251 7.423 16.982 1.00 97.12 304 LEU A CA 1
ATOM 2458 C C . LEU A 1 304 ? -5.837 8.178 18.177 1.00 97.12 304 LEU A C 1
ATOM 2460 O O . LEU A 1 304 ? -6.974 8.640 18.121 1.00 97.12 304 LEU A O 1
ATOM 2464 N N . THR A 1 305 ? -5.025 8.405 19.210 1.00 96.69 305 THR A N 1
ATOM 2465 C CA . THR A 1 305 ? -5.446 9.119 20.424 1.00 96.69 305 THR A CA 1
ATOM 2466 C C . THR A 1 305 ? -5.931 10.533 20.114 1.00 96.69 305 THR A C 1
ATOM 2468 O O . THR A 1 305 ? -6.862 11.019 20.747 1.00 96.69 305 THR A O 1
ATOM 2471 N N . SER A 1 306 ? -5.343 11.192 19.111 1.00 96.75 306 SER A N 1
ATOM 2472 C CA . SER A 1 306 ? -5.776 12.521 18.679 1.00 96.75 306 SER A CA 1
ATOM 2473 C C . SER A 1 306 ? -7.108 12.542 17.918 1.00 96.75 306 SER A C 1
ATOM 2475 O O . SER A 1 306 ? -7.708 13.606 17.810 1.00 96.75 306 SER A O 1
ATOM 2477 N N . ALA A 1 307 ? -7.570 11.395 17.408 1.00 97.38 307 ALA A N 1
ATOM 2478 C CA . ALA A 1 307 ? -8.827 11.264 16.673 1.00 97.38 307 ALA A CA 1
ATOM 2479 C C . ALA A 1 307 ? -10.024 10.947 17.588 1.00 97.38 307 ALA A C 1
ATOM 2481 O O . ALA A 1 307 ? -11.150 11.346 17.301 1.00 97.38 307 ALA A O 1
ATOM 2482 N N . PHE A 1 308 ? -9.797 10.249 18.703 1.00 95.81 308 PHE A N 1
ATOM 2483 C CA . PHE A 1 308 ? -10.870 9.815 19.605 1.00 95.81 308 PHE A CA 1
ATOM 2484 C C . PHE A 1 308 ? -11.713 10.941 20.226 1.00 95.81 308 PHE A C 1
ATOM 2486 O O . PHE A 1 308 ? -12.914 10.728 20.365 1.00 95.81 308 PHE A O 1
ATOM 2493 N N . PRO A 1 309 ? -11.179 12.141 20.545 1.00 95.31 309 PRO A N 1
ATOM 2494 C CA . PRO A 1 309 ? -11.992 13.243 21.064 1.00 95.31 309 PRO A CA 1
ATOM 2495 C C . PRO A 1 309 ? -13.110 13.716 20.125 1.00 95.31 309 PRO A C 1
ATOM 2497 O O . PRO A 1 309 ? -14.035 14.380 20.582 1.00 95.31 309 PRO A O 1
ATOM 2500 N N . PHE A 1 310 ? -13.036 13.390 18.830 1.00 96.38 310 PHE A N 1
ATOM 2501 C CA . PHE A 1 310 ? -14.079 13.718 17.855 1.00 96.38 310 PHE A CA 1
ATOM 2502 C C . PHE A 1 310 ? -15.228 12.701 17.835 1.00 96.38 310 PHE A C 1
ATOM 2504 O O . PHE A 1 310 ? -16.233 12.927 17.163 1.00 96.38 310 PHE A O 1
ATOM 2511 N N . LEU A 1 311 ? -15.101 11.586 18.562 1.00 94.31 311 LEU A N 1
ATOM 2512 C CA . LEU A 1 311 ? -16.188 10.643 18.787 1.00 94.31 311 LEU A CA 1
ATOM 2513 C C . LEU A 1 311 ? -16.913 10.991 20.088 1.00 94.31 311 LEU A C 1
ATOM 2515 O O . LEU A 1 311 ? -16.333 10.948 21.173 1.00 94.31 311 LEU A O 1
ATOM 2519 N N . ASP A 1 312 ? -18.214 11.265 19.997 1.00 90.81 312 ASP A N 1
ATOM 2520 C CA . ASP A 1 312 ? -19.054 11.369 21.186 1.00 90.81 312 ASP A CA 1
ATOM 2521 C C . ASP A 1 312 ? -19.430 9.969 21.681 1.00 90.81 312 ASP A C 1
ATOM 2523 O O . ASP A 1 312 ? -20.487 9.423 21.347 1.00 90.81 312 ASP A O 1
ATOM 2527 N N . PHE A 1 313 ? -18.556 9.385 22.504 1.00 89.56 313 PHE A N 1
ATOM 2528 C CA . PHE A 1 313 ? -18.779 8.050 23.052 1.00 89.56 313 PHE A CA 1
ATOM 2529 C C . PHE A 1 313 ? -20.058 7.929 23.888 1.00 89.56 313 PHE A C 1
ATOM 2531 O O . PHE A 1 313 ? -20.566 6.824 24.077 1.00 89.56 313 PHE A O 1
ATOM 2538 N N . SER A 1 314 ? -20.619 9.044 24.369 1.00 85.69 314 SER A N 1
ATOM 2539 C CA . SER A 1 314 ? -21.866 9.025 25.133 1.00 85.69 314 SER A CA 1
ATOM 2540 C C . SER A 1 314 ? -23.080 8.631 24.281 1.00 85.69 314 SER A C 1
ATOM 2542 O O . SER A 1 314 ? -24.089 8.183 24.839 1.00 85.69 314 SER A O 1
ATOM 2544 N N . THR A 1 315 ? -22.974 8.741 22.950 1.00 85.25 315 THR A N 1
ATOM 2545 C CA . THR A 1 315 ? -24.022 8.357 21.988 1.00 85.25 315 THR A CA 1
ATOM 2546 C C . THR A 1 315 ? -24.106 6.850 21.745 1.00 85.25 315 THR A C 1
ATOM 2548 O O . THR A 1 315 ? -25.145 6.366 21.298 1.00 85.25 315 THR A O 1
ATOM 2551 N N . PHE A 1 316 ? -23.076 6.083 22.113 1.00 89.56 316 PHE A N 1
ATOM 2552 C CA . PHE A 1 316 ? -23.058 4.627 21.973 1.00 89.56 316 PHE A CA 1
ATOM 2553 C C . PHE A 1 316 ? -23.867 3.953 23.089 1.00 89.56 316 PHE A C 1
ATOM 2555 O O . PHE A 1 316 ? -23.324 3.503 24.096 1.00 89.56 316 PHE A O 1
ATOM 2562 N N . LYS A 1 317 ? -25.196 3.929 22.938 1.00 84.12 317 LYS A N 1
ATOM 2563 C CA . LYS A 1 317 ? -26.108 3.249 23.879 1.00 84.12 317 LYS A CA 1
ATOM 2564 C C . LYS A 1 317 ? -26.283 1.760 23.586 1.00 84.12 317 LYS A C 1
ATOM 2566 O O . LYS A 1 317 ? -26.659 1.005 24.479 1.00 84.12 317 LYS A O 1
ATOM 2571 N N . GLU A 1 318 ? -26.027 1.363 22.348 1.00 88.06 318 GLU A N 1
ATOM 2572 C CA . GLU A 1 318 ? -26.157 -0.006 21.852 1.00 88.06 318 GLU A CA 1
ATOM 2573 C C . GLU A 1 318 ? -24.794 -0.708 21.810 1.00 88.06 318 GLU A C 1
ATOM 2575 O O . GLU A 1 318 ? -23.758 -0.115 22.128 1.00 88.06 318 GLU A O 1
ATOM 2580 N N . SER A 1 319 ? -24.791 -1.992 21.452 1.00 92.81 319 SER A N 1
ATOM 2581 C CA . SER A 1 319 ? -23.551 -2.725 21.231 1.00 92.81 319 SER A CA 1
ATOM 2582 C C . SER A 1 319 ? -22.834 -2.206 19.981 1.00 92.81 319 SER A C 1
ATOM 2584 O O . SER A 1 319 ? -23.461 -1.920 18.964 1.00 92.81 319 SER A O 1
ATOM 2586 N N . VAL A 1 320 ? -21.511 -2.063 20.068 1.00 95.94 320 VAL A N 1
ATOM 2587 C CA . VAL A 1 320 ? -20.681 -1.507 18.994 1.00 95.94 320 VAL A CA 1
ATOM 2588 C C . VAL A 1 320 ? -19.774 -2.586 18.421 1.00 95.94 320 VAL A C 1
ATOM 2590 O O . VAL A 1 320 ? -19.034 -3.243 19.157 1.00 95.94 320 VAL A O 1
ATOM 2593 N N . GLY A 1 321 ? -19.812 -2.756 17.102 1.00 97.19 321 GLY A N 1
ATOM 2594 C CA . GLY A 1 321 ? -18.821 -3.531 16.365 1.00 97.19 321 GLY A CA 1
ATOM 2595 C C . GLY A 1 321 ? -17.593 -2.679 16.048 1.00 97.19 321 GLY A C 1
ATOM 2596 O O . GLY A 1 321 ? -17.719 -1.541 15.607 1.00 97.19 321 GLY A O 1
ATOM 2597 N N . ILE A 1 322 ? -16.393 -3.214 16.244 1.00 98.12 322 ILE A N 1
ATOM 2598 C CA . ILE A 1 322 ? -15.144 -2.566 15.825 1.00 98.12 322 ILE A CA 1
ATOM 2599 C C . ILE A 1 322 ? -14.580 -3.347 14.641 1.00 98.12 322 ILE A C 1
ATOM 2601 O O . ILE A 1 322 ? -14.554 -4.577 14.671 1.00 98.12 322 ILE A O 1
ATOM 2605 N N . VAL A 1 323 ? -14.126 -2.644 13.607 1.00 98.56 323 VAL A N 1
ATOM 2606 C CA . VAL A 1 323 ? -13.456 -3.242 12.446 1.00 98.56 323 VAL A CA 1
ATOM 2607 C C . VAL A 1 323 ? -12.129 -2.530 12.225 1.00 98.56 323 VAL A C 1
ATOM 2609 O O . VAL A 1 323 ? -12.110 -1.331 11.952 1.00 98.56 323 VAL A O 1
ATOM 2612 N N . ASP A 1 324 ? -11.027 -3.258 12.353 1.00 98.50 324 ASP A N 1
ATOM 2613 C CA . ASP A 1 324 ? -9.666 -2.748 12.179 1.00 98.50 324 ASP A CA 1
ATOM 2614 C C . ASP A 1 324 ? -9.109 -3.249 10.842 1.00 98.50 324 ASP A C 1
ATOM 2616 O O . ASP A 1 324 ? -8.826 -4.440 10.677 1.00 98.50 324 ASP A O 1
ATOM 2620 N N . TRP A 1 325 ? -9.041 -2.349 9.860 1.00 97.62 325 TRP A N 1
ATOM 2621 C CA . TRP A 1 325 ? -8.697 -2.668 8.476 1.00 97.62 325 TRP A CA 1
ATOM 2622 C C . TRP A 1 325 ? -7.197 -2.542 8.232 1.00 97.62 325 TRP A C 1
ATOM 2624 O O . TRP A 1 325 ? -6.635 -1.459 8.400 1.00 97.62 325 TRP A O 1
ATOM 2634 N N . GLY A 1 326 ? -6.563 -3.625 7.775 1.00 93.56 326 GLY A N 1
ATOM 2635 C CA . GLY A 1 326 ? -5.103 -3.686 7.678 1.00 93.56 326 GLY A CA 1
ATOM 2636 C C . GLY A 1 326 ? -4.478 -3.541 9.062 1.00 93.56 326 GLY A C 1
ATOM 2637 O O . GLY A 1 326 ? -3.636 -2.671 9.279 1.00 93.56 326 GLY A O 1
ATOM 2638 N N . CYS A 1 327 ? -4.974 -4.319 10.029 1.00 95.50 327 CYS A N 1
ATOM 2639 C CA . CYS A 1 327 ? -4.728 -4.061 11.444 1.00 95.50 327 CYS A CA 1
ATOM 2640 C C . CYS A 1 327 ? -3.260 -4.247 11.854 1.00 95.50 327 CYS A C 1
ATOM 2642 O O . CYS A 1 327 ? -2.877 -3.819 12.948 1.00 95.50 327 CYS A O 1
ATOM 2644 N N . GLY A 1 328 ? -2.432 -4.906 11.032 1.00 93.69 328 GLY A N 1
ATOM 2645 C CA . GLY A 1 328 ? -1.065 -5.267 11.383 1.00 93.69 328 GLY A CA 1
ATOM 2646 C C . GLY A 1 328 ? -1.048 -6.038 12.700 1.00 93.69 328 GLY A C 1
ATOM 2647 O O . GLY A 1 328 ? -1.679 -7.078 12.823 1.00 93.69 328 GLY A O 1
ATOM 2648 N N . GLN A 1 329 ? -0.376 -5.489 13.714 1.00 94.88 329 GLN A N 1
ATOM 2649 C CA . GLN A 1 329 ? -0.319 -6.048 15.074 1.00 94.88 329 GLN A CA 1
ATOM 2650 C C . GLN A 1 329 ? -1.469 -5.578 15.984 1.00 94.88 329 GLN A C 1
ATOM 2652 O O . GLN A 1 329 ? -1.354 -5.644 17.206 1.00 94.88 329 GLN A O 1
ATOM 2657 N N . GLY A 1 330 ? -2.560 -5.051 15.428 1.00 96.38 330 GLY A N 1
ATOM 2658 C CA . GLY A 1 330 ? -3.724 -4.592 16.186 1.00 96.38 330 GLY A CA 1
ATOM 2659 C C . GLY A 1 330 ? -3.487 -3.287 16.944 1.00 96.38 330 GLY A C 1
ATOM 2660 O O . GLY A 1 330 ? -4.109 -3.063 17.978 1.00 96.38 330 GLY A O 1
ATOM 2661 N N . THR A 1 331 ? -2.577 -2.421 16.475 1.00 95.81 331 THR A N 1
ATOM 2662 C CA . THR A 1 331 ? -2.288 -1.131 17.130 1.00 95.81 331 THR A CA 1
ATOM 2663 C C . THR A 1 331 ? -3.526 -0.237 17.197 1.00 95.81 331 THR A C 1
ATOM 2665 O O . THR A 1 331 ? -3.750 0.390 18.230 1.00 95.81 331 THR A O 1
ATOM 2668 N N . GLY A 1 332 ? -4.339 -0.207 16.133 1.00 96.81 332 GLY A N 1
ATOM 2669 C CA . GLY A 1 332 ? -5.608 0.524 16.090 1.00 96.81 332 GLY A CA 1
ATOM 2670 C C . GLY A 1 332 ? -6.528 0.118 17.235 1.00 96.81 332 GLY A C 1
ATOM 2671 O O . GLY A 1 332 ? -6.850 0.925 18.110 1.00 96.81 332 GLY A O 1
ATOM 2672 N N . SER A 1 333 ? -6.887 -1.163 17.245 1.00 97.69 333 SER A N 1
ATOM 2673 C CA . SER A 1 333 ? -7.742 -1.773 18.261 1.00 97.69 333 SER A CA 1
ATOM 2674 C C . SER A 1 333 ? -7.171 -1.620 19.671 1.00 97.69 333 SER A C 1
ATOM 2676 O O . SER A 1 333 ? -7.878 -1.182 20.572 1.00 97.69 333 SER A O 1
ATOM 2678 N N . MET A 1 334 ? -5.885 -1.915 19.873 1.00 97.06 334 MET A N 1
ATOM 2679 C CA . MET A 1 334 ? -5.227 -1.833 21.181 1.00 97.06 334 MET A CA 1
ATOM 2680 C C . MET A 1 334 ? -5.271 -0.418 21.766 1.00 97.06 334 MET A C 1
ATOM 2682 O O . MET A 1 334 ? -5.629 -0.255 22.928 1.00 97.06 334 MET A O 1
ATOM 2686 N N . VAL A 1 335 ? -4.957 0.609 20.971 1.00 97.88 335 VAL A N 1
ATOM 2687 C CA . VAL A 1 335 ? -4.962 2.008 21.434 1.00 97.88 335 VAL A CA 1
ATOM 2688 C C . VAL A 1 335 ? -6.387 2.499 21.713 1.00 97.88 335 VAL A C 1
ATOM 2690 O O . VAL A 1 335 ? -6.600 3.236 22.675 1.00 97.88 335 VAL A O 1
ATOM 2693 N N . LEU A 1 336 ? -7.380 2.068 20.926 1.00 97.44 336 LEU A N 1
ATOM 2694 C CA . LEU A 1 336 ? -8.790 2.366 21.204 1.00 97.44 336 LEU A CA 1
ATOM 2695 C C . LEU A 1 336 ? -9.257 1.718 22.517 1.00 97.44 336 LEU A C 1
ATOM 2697 O O . LEU A 1 336 ? -9.886 2.381 23.341 1.00 97.44 336 LEU A O 1
ATOM 2701 N N . LEU A 1 337 ? -8.934 0.441 22.733 1.00 96.44 337 LEU A N 1
ATOM 2702 C CA . LEU A 1 337 ? -9.302 -0.295 23.947 1.00 96.44 337 LEU A CA 1
ATOM 2703 C C . LEU A 1 337 ? -8.628 0.285 25.194 1.00 96.44 337 LEU A C 1
ATOM 2705 O O . LEU A 1 337 ? -9.286 0.447 26.221 1.00 96.44 337 LEU A O 1
ATOM 2709 N N . ASP A 1 338 ? -7.352 0.655 25.088 1.00 96.00 338 ASP A N 1
ATOM 2710 C CA . ASP A 1 338 ? -6.613 1.359 26.138 1.00 96.00 338 ASP A CA 1
ATOM 2711 C C . ASP A 1 338 ? -7.253 2.720 26.465 1.00 96.00 338 ASP A C 1
ATOM 2713 O O . ASP A 1 338 ? -7.484 3.059 27.628 1.00 96.00 338 ASP A O 1
ATOM 2717 N N . HIS A 1 339 ? -7.659 3.484 25.445 1.00 95.56 339 HIS A N 1
ATOM 2718 C CA . HIS A 1 339 ? -8.368 4.749 25.642 1.00 95.56 339 HIS A CA 1
ATOM 2719 C C . HIS A 1 339 ? -9.710 4.567 26.366 1.00 95.56 339 HIS A C 1
ATOM 2721 O O . HIS A 1 339 ? -9.998 5.284 27.324 1.00 95.56 339 HIS A O 1
ATOM 2727 N N . ILE A 1 340 ? -10.522 3.596 25.938 1.00 93.75 340 ILE A N 1
ATOM 2728 C CA . ILE A 1 340 ? -11.821 3.291 26.555 1.00 93.75 340 ILE A CA 1
ATOM 2729 C C . ILE A 1 340 ? -11.633 2.896 28.021 1.00 93.75 340 ILE A C 1
ATOM 2731 O O . ILE A 1 340 ? -12.316 3.435 28.896 1.00 93.75 340 ILE A O 1
ATOM 2735 N N . LEU A 1 341 ? -10.682 1.998 28.292 1.00 93.88 341 LEU A N 1
ATOM 2736 C CA . LEU A 1 341 ? -10.399 1.495 29.631 1.00 93.88 341 LEU A CA 1
ATOM 2737 C C . LEU A 1 341 ? -9.874 2.604 30.554 1.00 93.88 341 LEU A C 1
ATOM 2739 O O . LEU A 1 341 ? -10.426 2.815 31.633 1.00 93.88 341 LEU A O 1
ATOM 2743 N N . SER A 1 342 ? -8.854 3.348 30.119 1.00 93.81 342 SER A N 1
ATOM 2744 C CA . SER A 1 342 ? -8.215 4.407 30.916 1.00 93.81 342 SER A CA 1
ATOM 2745 C C . SER A 1 342 ? -9.139 5.592 31.211 1.00 93.81 342 SER A C 1
ATOM 2747 O O . SER A 1 342 ? -8.978 6.266 32.230 1.00 93.81 342 SER A O 1
ATOM 2749 N N . LYS A 1 343 ? -10.124 5.854 30.343 1.00 93.25 343 LYS A N 1
ATOM 2750 C CA . LYS A 1 343 ? -11.132 6.908 30.531 1.00 93.25 343 LYS A CA 1
ATOM 2751 C C . LYS A 1 343 ? -12.422 6.421 31.191 1.00 93.25 343 LYS A C 1
ATOM 2753 O O . LYS A 1 343 ? -13.291 7.247 31.461 1.00 93.25 343 LYS A O 1
ATOM 2758 N N . GLY A 1 344 ? -12.557 5.121 31.461 1.00 91.62 344 GLY A N 1
ATOM 2759 C CA . GLY A 1 344 ? -13.776 4.543 32.028 1.00 91.62 344 GLY A CA 1
ATOM 2760 C C . GLY A 1 344 ? -15.002 4.729 31.127 1.00 91.62 344 GLY A C 1
ATOM 2761 O O . GLY A 1 344 ? -16.108 4.919 31.630 1.00 91.62 344 GLY A O 1
ATOM 2762 N N . ILE A 1 345 ? -14.810 4.725 29.804 1.00 91.38 345 ILE A N 1
ATOM 2763 C CA . ILE A 1 345 ? -15.897 4.896 28.835 1.00 91.38 345 ILE A CA 1
ATOM 2764 C C . ILE A 1 345 ? -16.746 3.612 28.836 1.00 91.38 345 ILE A C 1
ATOM 2766 O O . ILE A 1 345 ? -16.213 2.538 28.550 1.00 91.38 345 ILE A O 1
ATOM 2770 N N . PRO A 1 346 ? -18.059 3.680 29.130 1.00 86.44 346 PRO A N 1
ATOM 2771 C CA . PRO A 1 346 ? -18.913 2.498 29.224 1.00 86.44 346 PRO A CA 1
ATOM 2772 C C . PRO A 1 346 ? -19.360 2.025 27.830 1.00 86.44 346 PRO A C 1
ATOM 2774 O O . PRO A 1 346 ? -20.543 2.074 27.499 1.00 86.44 346 PRO A O 1
ATOM 2777 N N . LEU A 1 347 ? -18.411 1.592 26.994 1.00 90.25 347 LEU A N 1
ATOM 2778 C CA . LEU A 1 347 ? -18.688 1.080 25.652 1.00 90.25 347 LEU A CA 1
ATOM 2779 C C . LEU A 1 347 ? -18.965 -0.427 25.694 1.00 90.25 347 LEU A C 1
ATOM 2781 O O . LEU A 1 347 ? -18.104 -1.213 26.093 1.00 90.25 347 LEU A O 1
ATOM 2785 N N . ASN A 1 348 ? -20.143 -0.849 25.233 1.00 92.69 348 ASN A N 1
ATOM 2786 C CA . ASN A 1 348 ? -20.440 -2.269 25.069 1.00 92.69 348 ASN A CA 1
ATOM 2787 C C . ASN A 1 348 ? -19.925 -2.768 23.714 1.00 92.69 348 ASN A C 1
ATOM 2789 O O . ASN A 1 348 ? -20.595 -2.624 22.696 1.00 92.69 348 ASN A O 1
ATOM 2793 N N . ILE A 1 349 ? -18.730 -3.351 23.695 1.00 95.00 349 ILE A N 1
ATOM 2794 C CA . ILE A 1 349 ? -18.130 -3.879 22.464 1.00 95.00 349 ILE A CA 1
ATOM 2795 C C . ILE A 1 349 ? -18.751 -5.235 22.142 1.00 95.00 349 ILE A C 1
ATOM 2797 O O . ILE A 1 349 ? -18.561 -6.187 22.893 1.00 95.00 349 ILE A O 1
ATOM 2801 N N . GLU A 1 350 ? -19.465 -5.341 21.028 1.00 94.88 350 GLU A N 1
ATOM 2802 C CA . GLU A 1 350 ? -20.069 -6.601 20.594 1.00 94.88 350 GLU A CA 1
ATOM 2803 C C . GLU A 1 350 ? -19.025 -7.564 20.033 1.00 94.88 350 GLU A C 1
ATOM 2805 O O . GLU A 1 350 ? -18.961 -8.729 20.418 1.00 94.88 350 GLU A O 1
ATOM 2810 N N . SER A 1 351 ? -18.199 -7.049 19.125 1.00 96.12 351 SER A N 1
ATOM 2811 C CA . SER A 1 351 ? -17.189 -7.809 18.402 1.00 96.12 351 SER A CA 1
ATOM 2812 C C . SER A 1 351 ? -16.071 -6.897 17.913 1.00 96.12 351 SER A C 1
ATOM 2814 O O . SER A 1 351 ? -16.331 -5.745 17.563 1.00 96.12 351 SER A O 1
ATOM 2816 N N . ILE A 1 352 ? -14.856 -7.429 17.807 1.00 98.12 352 ILE A N 1
ATOM 2817 C CA . ILE A 1 352 ? -13.734 -6.794 17.109 1.00 98.12 352 ILE A CA 1
ATOM 2818 C C . ILE A 1 352 ? -13.339 -7.686 15.940 1.00 98.12 352 ILE A C 1
ATOM 2820 O O . ILE A 1 352 ? -12.923 -8.825 16.138 1.00 98.12 352 ILE A O 1
ATOM 2824 N N . THR A 1 353 ? -13.475 -7.156 14.729 1.00 98.38 353 THR A N 1
ATOM 2825 C CA . THR A 1 353 ? -13.039 -7.809 13.495 1.00 98.38 353 THR A CA 1
ATOM 2826 C C . THR A 1 353 ? -11.686 -7.248 13.081 1.00 98.38 353 THR A C 1
ATOM 2828 O O . THR A 1 353 ? -11.562 -6.053 12.821 1.00 98.38 353 THR A O 1
ATOM 2831 N N . LEU A 1 354 ? -10.676 -8.109 13.037 1.00 98.50 354 LEU A N 1
ATOM 2832 C CA . LEU A 1 354 ? -9.303 -7.786 12.663 1.00 98.50 354 LEU A CA 1
ATOM 2833 C C . LEU A 1 354 ? -9.042 -8.302 11.245 1.00 98.50 354 LEU A C 1
ATOM 2835 O O . LEU A 1 354 ? -9.143 -9.506 10.999 1.00 98.50 354 LEU A O 1
ATOM 2839 N N . VAL A 1 355 ? -8.727 -7.399 10.318 1.00 97.25 355 VAL A N 1
ATOM 2840 C CA . VAL A 1 355 ? -8.492 -7.721 8.906 1.00 97.25 355 VAL A CA 1
ATOM 2841 C C . VAL A 1 355 ? -7.023 -7.491 8.582 1.00 97.25 355 VAL A C 1
ATOM 2843 O O . VAL A 1 355 ? -6.562 -6.352 8.624 1.00 97.25 355 VAL A O 1
ATOM 2846 N N . GLU A 1 356 ? -6.289 -8.546 8.238 1.00 93.94 356 GLU A N 1
ATOM 2847 C CA . GLU A 1 356 ? -4.858 -8.451 7.928 1.00 93.94 356 GLU A CA 1
ATOM 2848 C C . GLU A 1 356 ? -4.380 -9.661 7.099 1.00 93.94 356 GLU A C 1
ATOM 2850 O O . GLU A 1 356 ? -4.604 -10.806 7.506 1.00 93.94 356 GLU A O 1
ATOM 2855 N N . PRO A 1 357 ? -3.691 -9.455 5.960 1.00 87.94 357 PRO A N 1
ATOM 2856 C CA . PRO A 1 357 ? -3.127 -10.552 5.172 1.00 87.94 357 PRO A CA 1
ATOM 2857 C C . PRO A 1 357 ? -1.982 -11.290 5.885 1.00 87.94 357 PRO A C 1
ATOM 2859 O O . PRO A 1 357 ? -1.839 -12.496 5.709 1.00 87.94 357 PRO A O 1
ATOM 2862 N N . SER A 1 358 ? -1.162 -10.634 6.711 1.00 88.69 358 SER A N 1
ATOM 2863 C CA . SER A 1 358 ? -0.134 -11.346 7.480 1.00 88.69 358 SER A CA 1
ATOM 2864 C C . SER A 1 358 ? -0.760 -12.212 8.574 1.00 88.69 358 SER A C 1
ATOM 2866 O O . SER A 1 358 ? -1.221 -11.707 9.597 1.00 88.69 358 SER A O 1
ATOM 2868 N N . THR A 1 359 ? -0.677 -13.534 8.425 1.00 91.38 359 THR A N 1
ATOM 2869 C CA . THR A 1 359 ? -1.067 -14.485 9.475 1.00 91.38 359 THR A CA 1
ATOM 2870 C C . THR A 1 359 ? -0.324 -14.219 10.785 1.00 91.38 359 THR A C 1
ATOM 2872 O O . THR A 1 359 ? -0.918 -14.269 11.862 1.00 91.38 359 THR A O 1
ATOM 2875 N N . LEU A 1 360 ? 0.977 -13.924 10.707 1.00 91.69 360 LEU A N 1
ATOM 2876 C CA . LEU A 1 360 ? 1.819 -13.674 11.875 1.00 91.69 360 LEU A CA 1
ATOM 2877 C C . LEU A 1 360 ? 1.375 -12.402 12.616 1.00 91.69 360 LEU A C 1
ATOM 2879 O O . LEU A 1 360 ? 1.178 -12.429 13.832 1.00 91.69 360 LEU A O 1
ATOM 2883 N N . ALA A 1 361 ? 1.165 -11.302 11.890 1.00 94.00 361 ALA A N 1
ATOM 2884 C CA . ALA A 1 361 ? 0.713 -10.045 12.476 1.00 94.00 361 ALA A CA 1
ATOM 2885 C C . ALA A 1 361 ? -0.723 -10.159 13.009 1.00 94.00 361 ALA A C 1
ATOM 2887 O O . ALA A 1 361 ? -0.993 -9.701 14.116 1.00 94.00 361 ALA A O 1
ATOM 2888 N N . LEU A 1 362 ? -1.613 -10.851 12.291 1.00 96.69 362 LEU A N 1
ATOM 2889 C CA . LEU A 1 362 ? -3.003 -11.066 12.693 1.00 96.69 362 LEU A CA 1
ATOM 2890 C C . LEU A 1 362 ? -3.117 -11.914 13.970 1.00 96.69 362 LEU A C 1
ATOM 2892 O O . LEU A 1 362 ? -3.865 -11.552 14.881 1.00 96.69 362 LEU A O 1
ATOM 2896 N N . LYS A 1 363 ? -2.319 -12.985 14.098 1.00 97.06 363 LYS A N 1
ATOM 2897 C CA . LYS A 1 363 ? -2.216 -13.783 15.336 1.00 97.06 363 LYS A CA 1
ATOM 2898 C C . LYS A 1 363 ? -1.777 -12.918 16.524 1.00 97.06 363 LYS A C 1
ATOM 2900 O O . LYS A 1 363 ? -2.362 -13.020 17.607 1.00 97.06 363 LYS A O 1
ATOM 2905 N N . ARG A 1 364 ? -0.798 -12.030 16.312 1.00 97.44 364 ARG A N 1
ATOM 2906 C CA . ARG A 1 364 ? -0.319 -11.053 17.306 1.00 97.44 364 ARG A CA 1
ATOM 2907 C C . ARG A 1 364 ? -1.388 -10.003 17.645 1.00 97.44 364 ARG A C 1
ATOM 2909 O O . ARG A 1 364 ? -1.579 -9.691 18.816 1.00 97.44 364 ARG A O 1
ATOM 2916 N N . ALA A 1 365 ? -2.118 -9.503 16.649 1.00 97.81 365 ALA A N 1
ATOM 2917 C CA . ALA A 1 365 ? -3.205 -8.539 16.816 1.00 97.81 365 ALA A CA 1
ATOM 2918 C C . ALA A 1 365 ? -4.351 -9.098 17.659 1.00 97.81 365 ALA A C 1
ATOM 2920 O O . ALA A 1 365 ? -4.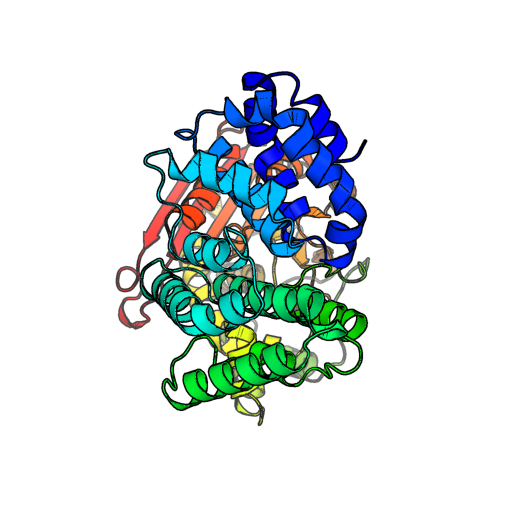805 -8.441 18.597 1.00 97.81 365 ALA A O 1
ATOM 2921 N N . SER A 1 366 ? -4.778 -10.328 17.361 1.00 98.00 366 SER A N 1
ATOM 2922 C CA . SER A 1 366 ? -5.792 -11.032 18.146 1.00 98.00 366 SER A CA 1
ATOM 2923 C C . SER A 1 366 ? -5.336 -11.211 19.591 1.00 98.00 366 SER A C 1
ATOM 2925 O O . SER A 1 366 ? -6.076 -10.880 20.513 1.00 98.00 366 SER A O 1
ATOM 2927 N N . LEU A 1 367 ? -4.085 -11.633 19.799 1.00 97.69 367 LEU A N 1
ATOM 2928 C CA . LEU A 1 367 ? -3.503 -11.773 21.130 1.00 97.69 367 LEU A CA 1
ATOM 2929 C C . LEU A 1 367 ? -3.465 -10.433 21.901 1.00 97.69 367 LEU A C 1
ATOM 2931 O O . LEU A 1 367 ? -3.756 -10.409 23.097 1.00 97.69 367 LEU A O 1
ATOM 2935 N N . HIS A 1 368 ? -3.152 -9.313 21.241 1.00 97.69 368 HIS A N 1
ATOM 2936 C CA . HIS A 1 368 ? -3.223 -7.989 21.868 1.00 97.69 368 HIS A CA 1
ATOM 2937 C C . HIS A 1 368 ? -4.654 -7.601 22.246 1.00 97.69 368 HIS A C 1
ATOM 2939 O O . HIS A 1 368 ? -4.879 -7.185 23.379 1.00 97.69 368 HIS A O 1
ATOM 2945 N N . ALA A 1 369 ? -5.620 -7.746 21.334 1.00 97.25 369 ALA A N 1
ATOM 2946 C CA . ALA A 1 369 ? -7.017 -7.389 21.587 1.00 97.25 369 ALA A CA 1
ATOM 2947 C C . ALA A 1 369 ? -7.633 -8.241 22.712 1.00 97.25 369 ALA A C 1
ATOM 2949 O O . ALA A 1 369 ? -8.309 -7.715 23.598 1.00 97.25 369 ALA A O 1
ATOM 2950 N N . ASP A 1 370 ? -7.319 -9.535 22.734 1.00 96.12 370 ASP A N 1
ATOM 2951 C CA . ASP A 1 370 ? -7.729 -10.493 23.764 1.00 96.12 370 ASP A CA 1
ATOM 2952 C C . ASP A 1 370 ? -7.286 -10.106 25.178 1.00 96.12 370 ASP A C 1
ATOM 2954 O O . ASP A 1 370 ? -7.951 -10.397 26.170 1.00 96.12 370 ASP A O 1
ATOM 2958 N N . LYS A 1 371 ? -6.171 -9.381 25.294 1.00 95.06 371 LYS A N 1
ATOM 2959 C CA . LYS A 1 371 ? -5.729 -8.874 26.588 1.00 95.06 371 LYS A CA 1
ATOM 2960 C C . LYS A 1 371 ? -6.747 -7.900 27.191 1.00 95.06 371 LYS A C 1
ATOM 2962 O O . LYS A 1 371 ? -6.838 -7.794 28.415 1.00 95.06 371 LYS A O 1
ATOM 2967 N N . TYR A 1 372 ? -7.527 -7.203 26.369 1.00 94.31 372 TYR A N 1
ATOM 2968 C CA . TYR A 1 372 ? -8.510 -6.208 26.801 1.00 94.31 372 TYR A CA 1
ATOM 2969 C C . TYR A 1 372 ? -9.925 -6.775 26.907 1.00 94.31 372 TYR A C 1
ATOM 2971 O O . TYR A 1 372 ? -10.641 -6.402 27.838 1.00 94.31 372 TYR A O 1
ATOM 2979 N N . ILE A 1 373 ? -10.313 -7.670 25.998 1.00 92.00 373 ILE A N 1
ATOM 2980 C CA . ILE A 1 373 ? -11.690 -8.159 25.856 1.00 92.00 373 ILE A CA 1
ATOM 2981 C C . ILE A 1 373 ? -11.766 -9.687 25.797 1.00 92.00 373 ILE A C 1
ATOM 2983 O O . ILE A 1 373 ? -10.777 -10.360 25.546 1.00 92.00 373 ILE A O 1
ATOM 2987 N N . ASP A 1 374 ? -12.962 -10.236 26.012 1.00 89.19 374 ASP A N 1
ATOM 2988 C CA . ASP A 1 374 ? -13.216 -11.675 25.892 1.00 89.19 374 ASP A CA 1
ATOM 2989 C C . ASP A 1 374 ? -12.911 -12.187 24.470 1.00 89.19 374 ASP A C 1
ATOM 2991 O O . ASP A 1 374 ? -13.411 -11.635 23.485 1.00 89.19 374 ASP A O 1
ATOM 2995 N N . THR A 1 375 ? -12.130 -13.270 24.380 1.00 90.56 375 THR A N 1
ATOM 2996 C CA . THR A 1 375 ? -11.743 -13.947 23.133 1.00 90.56 375 THR A CA 1
ATOM 2997 C C . THR A 1 375 ? -12.929 -14.243 22.218 1.00 90.56 375 THR A C 1
ATOM 2999 O O . THR A 1 375 ? -12.804 -14.170 21.000 1.00 90.56 375 THR A O 1
ATOM 3002 N N . THR A 1 376 ? -14.093 -14.570 22.788 1.00 88.25 376 THR A N 1
ATOM 3003 C CA . THR A 1 376 ? -15.314 -14.923 22.040 1.00 88.25 376 THR A CA 1
ATOM 3004 C C . THR A 1 376 ? -15.868 -13.777 21.195 1.00 88.25 376 THR A C 1
ATOM 3006 O O . THR A 1 376 ? -16.679 -14.008 20.301 1.00 88.25 376 THR A O 1
ATOM 3009 N N . ARG A 1 377 ? -15.418 -12.543 21.448 1.00 93.56 377 ARG A N 1
ATOM 3010 C CA . ARG A 1 377 ? -15.788 -11.343 20.690 1.00 93.56 377 ARG A CA 1
ATOM 3011 C C . ARG A 1 377 ? -14.807 -11.038 19.555 1.00 93.56 377 ARG A C 1
ATOM 3013 O O . ARG A 1 377 ? -15.000 -10.052 18.847 1.00 93.56 377 ARG A O 1
ATOM 3020 N N . LEU A 1 378 ? -13.751 -11.832 19.380 1.00 97.19 378 LEU A N 1
ATOM 3021 C CA . LEU A 1 378 ? -12.751 -11.625 18.336 1.00 97.19 378 LEU A CA 1
ATOM 3022 C C . LEU A 1 378 ? -13.109 -12.386 17.062 1.00 97.19 378 LEU A C 1
ATOM 3024 O O . LEU A 1 378 ? -13.417 -13.576 17.090 1.00 97.19 378 LEU A O 1
ATOM 3028 N N . VAL A 1 379 ? -12.993 -11.694 15.934 1.00 97.31 379 VAL A N 1
ATOM 3029 C CA . VAL A 1 379 ? -13.103 -12.256 14.588 1.00 97.31 379 VAL A CA 1
ATOM 3030 C C . VAL A 1 379 ? -11.843 -11.873 13.823 1.00 97.31 379 VAL A C 1
ATOM 3032 O O . VAL A 1 379 ? -11.408 -10.724 13.871 1.00 97.31 379 VAL A O 1
ATOM 3035 N N . THR A 1 380 ? -11.243 -12.825 13.118 1.00 97.94 380 THR A N 1
ATOM 3036 C CA . THR A 1 380 ? -10.040 -12.598 12.308 1.00 97.94 380 THR A CA 1
ATOM 3037 C C . THR A 1 380 ? -10.314 -12.948 10.855 1.00 97.94 380 THR A C 1
ATOM 3039 O O . THR A 1 380 ? -10.839 -14.023 10.575 1.00 97.94 380 THR A O 1
ATOM 3042 N N . ILE A 1 381 ? -9.932 -12.057 9.940 1.00 97.38 381 ILE A N 1
ATOM 3043 C CA . ILE A 1 381 ? -10.054 -12.242 8.491 1.00 97.38 381 ILE A CA 1
ATOM 3044 C C . ILE A 1 381 ? -8.655 -12.131 7.887 1.00 97.38 381 ILE A C 1
ATOM 3046 O O . ILE A 1 381 ? -8.080 -11.043 7.802 1.00 97.38 381 ILE A O 1
ATOM 3050 N N . ASN A 1 382 ? -8.101 -13.273 7.478 1.00 94.50 382 ASN A N 1
ATOM 3051 C CA . ASN A 1 382 ? -6.752 -13.361 6.932 1.00 94.50 382 ASN A CA 1
ATOM 3052 C C . ASN A 1 382 ? -6.739 -13.222 5.405 1.00 94.50 382 ASN A C 1
ATOM 3054 O O . ASN A 1 382 ? -6.563 -14.195 4.672 1.00 94.50 382 ASN A O 1
ATOM 3058 N N . LYS A 1 383 ? -6.993 -12.004 4.924 1.00 89.88 383 LYS A N 1
ATOM 3059 C CA . LYS A 1 383 ? -7.083 -11.693 3.492 1.00 89.88 383 LYS A CA 1
ATOM 3060 C C . LYS A 1 383 ? -6.522 -10.311 3.185 1.00 89.88 383 LYS A C 1
ATOM 3062 O O . LYS A 1 383 ? -6.516 -9.426 4.043 1.00 89.88 383 LYS A O 1
ATOM 3067 N N . LEU A 1 384 ? -6.092 -10.113 1.939 1.00 84.25 384 LEU A N 1
ATOM 3068 C CA . LEU A 1 384 ? -5.905 -8.768 1.400 1.00 84.25 384 LEU A CA 1
ATOM 3069 C C . LEU A 1 384 ? -7.260 -8.071 1.329 1.00 84.25 384 LEU A C 1
ATOM 3071 O O . LEU A 1 384 ? -8.268 -8.716 1.058 1.00 84.25 384 LEU A O 1
ATOM 3075 N N . ILE A 1 385 ? -7.282 -6.747 1.501 1.00 87.25 385 ILE A N 1
ATOM 3076 C CA . ILE A 1 385 ? -8.536 -5.980 1.482 1.00 87.25 385 ILE A CA 1
ATOM 3077 C C . ILE A 1 385 ? -9.337 -6.214 0.198 1.00 87.25 385 ILE A C 1
ATOM 3079 O O . ILE A 1 385 ? -10.553 -6.333 0.275 1.00 87.25 385 ILE A O 1
ATOM 3083 N N . ASN A 1 386 ? -8.669 -6.332 -0.951 1.00 81.81 386 ASN A N 1
ATOM 3084 C CA . ASN A 1 386 ? -9.327 -6.537 -2.242 1.00 81.81 386 ASN A CA 1
ATOM 3085 C C . ASN A 1 386 ? -9.901 -7.957 -2.436 1.00 81.81 386 ASN A C 1
ATOM 3087 O O . ASN A 1 386 ? -10.697 -8.152 -3.349 1.00 81.81 386 ASN A O 1
ATOM 3091 N N . ASP A 1 387 ? -9.535 -8.926 -1.589 1.00 84.38 387 ASP A N 1
ATOM 3092 C CA . ASP A 1 387 ? -9.993 -10.323 -1.688 1.00 84.38 387 ASP A CA 1
ATOM 3093 C C . ASP A 1 387 ? -11.168 -10.634 -0.746 1.00 84.38 387 ASP A C 1
ATOM 3095 O O . ASP A 1 387 ? -11.667 -11.763 -0.702 1.00 84.38 387 ASP A O 1
ATOM 3099 N N . ILE A 1 388 ? -11.585 -9.655 0.060 1.00 90.62 388 ILE A N 1
ATOM 3100 C CA . ILE A 1 388 ? -12.613 -9.844 1.083 1.00 90.62 388 ILE A CA 1
ATOM 3101 C C . ILE A 1 388 ? -13.994 -9.857 0.445 1.00 90.62 388 ILE A C 1
ATOM 3103 O O . ILE A 1 388 ? -14.382 -8.935 -0.264 1.00 90.62 388 ILE A O 1
ATOM 3107 N N . VAL A 1 389 ? -14.784 -10.867 0.770 1.00 90.44 389 VAL A N 1
ATOM 3108 C CA . VAL A 1 389 ? -16.163 -11.004 0.304 1.00 90.44 389 VAL A CA 1
ATOM 3109 C C . VAL A 1 389 ? -17.150 -10.723 1.432 1.00 90.44 389 VAL A C 1
ATOM 3111 O O . VAL A 1 389 ? -16.800 -10.735 2.609 1.00 90.44 389 VAL A O 1
ATOM 3114 N N . VAL A 1 390 ? -18.415 -10.480 1.081 1.00 93.31 390 VAL A N 1
ATOM 3115 C CA . VAL A 1 390 ? -19.492 -10.238 2.060 1.00 93.31 390 VAL A CA 1
ATOM 3116 C C . VAL A 1 390 ? -19.600 -11.383 3.075 1.00 93.31 390 VAL A C 1
ATOM 3118 O O . VAL A 1 390 ? -19.786 -11.118 4.260 1.00 93.31 390 VAL A O 1
ATOM 3121 N N . ASP A 1 391 ? -19.406 -12.626 2.624 1.00 93.44 391 ASP A N 1
ATOM 3122 C CA . ASP A 1 391 ? -19.485 -13.843 3.445 1.00 93.44 391 ASP A CA 1
ATOM 3123 C C . ASP A 1 391 ? -18.359 -13.968 4.488 1.00 93.44 391 ASP A C 1
ATOM 3125 O O . ASP A 1 391 ? -18.455 -14.792 5.396 1.00 93.44 391 ASP A O 1
ATOM 3129 N N . ASP A 1 392 ? -17.299 -13.154 4.395 1.00 94.25 392 ASP A N 1
ATOM 3130 C CA . ASP A 1 392 ? -16.262 -13.091 5.435 1.00 94.25 392 ASP A CA 1
ATOM 3131 C C . ASP A 1 392 ? -16.752 -12.374 6.700 1.00 94.25 392 ASP A C 1
ATOM 3133 O O . ASP A 1 392 ? -16.116 -12.443 7.754 1.00 94.25 392 ASP A O 1
ATOM 3137 N N . PHE A 1 393 ? -17.888 -11.684 6.606 1.00 95.06 393 PHE A N 1
ATOM 3138 C CA . PHE A 1 393 ? -18.528 -10.998 7.713 1.00 95.06 393 PHE A CA 1
ATOM 3139 C C . PHE A 1 393 ? -19.863 -11.652 8.061 1.00 95.06 393 PHE A C 1
ATOM 3141 O O . PHE A 1 393 ? -20.411 -12.465 7.322 1.00 95.06 393 PHE A O 1
ATOM 3148 N N . ASN A 1 394 ? -20.422 -11.245 9.198 1.00 89.62 394 ASN A N 1
ATOM 3149 C CA . ASN A 1 394 ? -21.802 -11.538 9.563 1.00 89.62 394 ASN A CA 1
ATOM 3150 C C . ASN A 1 394 ? -22.610 -10.229 9.50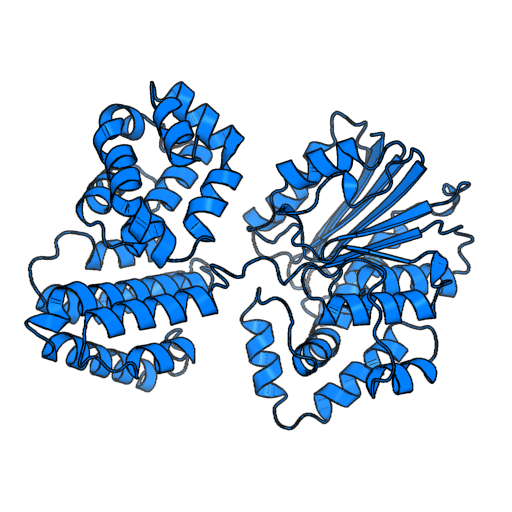5 1.00 89.62 394 ASN A C 1
ATOM 3152 O O . ASN A 1 394 ? -22.640 -9.507 10.510 1.00 89.62 394 ASN A O 1
ATOM 3156 N N . PRO A 1 395 ? -23.188 -9.866 8.340 1.00 87.44 395 PRO A N 1
ATOM 3157 C CA . PRO A 1 395 ? -23.866 -8.590 8.156 1.00 87.44 395 PRO A CA 1
ATOM 3158 C C . PRO A 1 395 ? -25.032 -8.438 9.128 1.00 87.44 395 PRO A C 1
ATOM 3160 O O . PRO A 1 395 ? -25.938 -9.271 9.180 1.00 87.44 395 PRO A O 1
ATOM 3163 N N . LYS A 1 396 ? -25.029 -7.343 9.882 1.00 88.62 396 LYS A N 1
ATOM 3164 C CA . LYS A 1 396 ? -26.118 -6.971 10.787 1.00 88.62 396 LYS A CA 1
ATOM 3165 C C . LYS A 1 396 ? -26.231 -5.454 10.848 1.00 88.62 396 LYS A C 1
ATOM 3167 O O . LYS A 1 396 ? -25.236 -4.742 10.699 1.00 88.62 396 LYS A O 1
ATOM 3172 N N . GLU A 1 397 ? -27.442 -4.963 11.061 1.00 94.44 397 GLU A N 1
ATOM 3173 C CA . GLU A 1 397 ? -27.650 -3.545 11.337 1.00 94.44 397 GLU A CA 1
ATOM 3174 C C . GLU A 1 397 ? -27.155 -3.221 12.751 1.00 94.44 397 GLU A C 1
ATOM 3176 O O . GLU A 1 397 ? -27.393 -3.991 13.681 1.00 94.44 397 GLU A O 1
ATOM 3181 N N . GLY A 1 398 ? -26.436 -2.113 12.913 1.00 95.12 398 GLY A N 1
ATOM 3182 C CA . GLY A 1 398 ? -25.919 -1.710 14.217 1.00 95.12 398 GLY A CA 1
ATOM 3183 C C . GLY A 1 398 ? -25.057 -0.457 14.165 1.00 95.12 398 GLY A C 1
ATOM 3184 O O . GLY A 1 398 ? -25.151 0.351 13.235 1.00 95.12 398 GLY A O 1
ATOM 3185 N N . ILE A 1 399 ? -24.216 -0.299 15.189 1.00 96.56 399 ILE A N 1
ATOM 3186 C CA . ILE A 1 399 ? -23.223 0.769 15.261 1.00 96.56 399 ILE A CA 1
ATOM 3187 C C . ILE A 1 399 ? -21.827 0.180 15.074 1.00 96.56 399 ILE A C 1
ATOM 3189 O O . ILE A 1 399 ? -21.440 -0.748 15.787 1.00 96.56 399 ILE A O 1
ATOM 3193 N N . TYR A 1 400 ? -21.057 0.757 14.155 1.00 97.81 400 TYR A N 1
ATOM 3194 C CA . TYR A 1 400 ? -19.704 0.309 13.846 1.00 97.81 400 TYR A CA 1
ATOM 3195 C C . TYR A 1 400 ? -18.677 1.422 13.998 1.00 97.81 400 TYR A C 1
ATOM 3197 O O . TYR A 1 400 ? -18.932 2.567 13.630 1.00 97.81 400 TYR A O 1
ATOM 3205 N N . ILE A 1 401 ? -17.495 1.076 14.503 1.00 98.25 401 ILE A N 1
ATOM 3206 C CA . ILE A 1 401 ? -16.297 1.916 14.460 1.00 98.25 401 ILE A CA 1
ATOM 3207 C C . ILE A 1 401 ? -15.286 1.236 13.539 1.00 98.25 401 ILE A C 1
ATOM 3209 O O . ILE A 1 401 ? -14.766 0.166 13.852 1.00 98.25 401 ILE A O 1
ATOM 3213 N N . HIS A 1 402 ? -14.989 1.875 12.413 1.00 98.62 402 HIS A N 1
ATOM 3214 C CA . HIS A 1 402 ? -13.965 1.445 11.475 1.00 98.62 402 HIS A CA 1
ATOM 3215 C C . HIS A 1 402 ? -12.662 2.201 11.719 1.00 98.62 402 HIS A C 1
ATOM 3217 O O . HIS A 1 402 ? -12.623 3.434 11.681 1.00 98.62 402 HIS A O 1
ATOM 3223 N N . LEU A 1 403 ? -11.586 1.449 11.923 1.00 98.56 403 LEU A N 1
ATOM 3224 C CA . LEU A 1 403 ? -10.235 1.965 12.068 1.00 98.56 403 LEU A CA 1
ATOM 3225 C C . LEU A 1 403 ? -9.473 1.727 10.765 1.00 98.56 403 LEU A C 1
ATOM 3227 O O . LEU A 1 403 ? -9.355 0.597 10.298 1.00 98.56 403 LEU A O 1
ATOM 3231 N N . PHE A 1 404 ? -8.952 2.808 10.190 1.00 97.56 404 PHE A N 1
ATOM 3232 C CA . PHE A 1 404 ? -8.069 2.788 9.031 1.00 97.56 404 PHE A CA 1
ATOM 3233 C C . PHE A 1 404 ? -6.791 3.554 9.390 1.00 97.56 404 PHE A C 1
ATOM 3235 O O . PHE A 1 404 ? -6.766 4.784 9.323 1.00 97.56 404 PHE A O 1
ATOM 3242 N N . SER A 1 405 ? -5.728 2.853 9.798 1.00 91.31 405 SER A N 1
ATOM 3243 C CA . SER A 1 405 ? -4.467 3.472 10.239 1.00 91.31 405 SER A CA 1
ATOM 3244 C C . SER A 1 405 ? -3.337 3.225 9.235 1.00 91.31 405 SER A C 1
ATOM 3246 O O . SER A 1 405 ? -2.747 2.154 9.221 1.00 91.31 405 SER A O 1
ATOM 3248 N N . ASN A 1 406 ? -3.021 4.235 8.416 1.00 85.94 406 ASN A N 1
ATOM 3249 C CA . ASN A 1 406 ? -2.034 4.189 7.324 1.00 85.94 406 ASN A CA 1
ATOM 3250 C C . ASN A 1 406 ? -2.292 3.048 6.318 1.00 85.94 406 ASN A C 1
ATOM 3252 O O . ASN A 1 406 ? -1.379 2.318 5.934 1.00 85.94 406 ASN A O 1
ATOM 3256 N N . ILE A 1 407 ? -3.562 2.870 5.948 1.00 86.62 407 ILE A N 1
ATOM 3257 C CA . ILE A 1 407 ? -4.011 1.818 5.030 1.00 86.62 407 ILE A CA 1
ATOM 3258 C C . ILE A 1 407 ? -4.661 2.405 3.768 1.00 86.62 407 ILE A C 1
ATOM 3260 O O . ILE A 1 407 ? -4.393 1.952 2.664 1.00 86.62 407 ILE A O 1
ATOM 3264 N N . LEU A 1 408 ? -5.466 3.470 3.876 1.00 86.75 408 LEU A N 1
ATOM 3265 C CA . LEU A 1 408 ? -6.172 4.049 2.718 1.00 86.75 408 LEU A CA 1
ATOM 3266 C C . LEU A 1 408 ? -5.234 4.766 1.729 1.00 86.75 408 LEU A C 1
ATOM 3268 O O . LEU A 1 408 ? -5.577 4.939 0.558 1.00 86.75 408 LEU A O 1
ATOM 3272 N N . ASP A 1 409 ? -4.044 5.160 2.178 1.00 72.19 409 ASP A N 1
ATOM 3273 C CA . ASP A 1 409 ? -2.981 5.752 1.365 1.00 72.19 409 ASP A CA 1
ATOM 3274 C C . ASP A 1 409 ? -2.148 4.714 0.585 1.00 72.19 409 ASP A C 1
ATOM 3276 O O . ASP A 1 409 ? -1.287 5.097 -0.214 1.00 72.19 409 ASP A O 1
ATOM 3280 N N . ILE A 1 410 ? -2.422 3.416 0.764 1.00 75.81 410 ILE A N 1
ATOM 3281 C CA . ILE A 1 410 ? -1.842 2.330 -0.034 1.00 75.81 410 ILE A CA 1
ATOM 3282 C C . ILE A 1 410 ? -2.540 2.283 -1.397 1.00 75.81 410 ILE A C 1
ATOM 3284 O O . ILE A 1 410 ? -3.749 2.060 -1.486 1.00 75.81 410 ILE A O 1
ATOM 3288 N N . GLU A 1 411 ? -1.775 2.498 -2.469 1.00 67.81 411 GLU A N 1
ATOM 3289 C CA . GLU A 1 411 ? -2.275 2.593 -3.852 1.00 67.81 411 GLU A CA 1
ATOM 3290 C C . GLU A 1 411 ? -2.916 1.294 -4.349 1.00 67.81 411 GLU A C 1
ATOM 3292 O O . GLU A 1 411 ? -3.833 1.340 -5.164 1.00 67.81 411 GLU A O 1
ATOM 3297 N N . GLN A 1 412 ? -2.467 0.156 -3.820 1.00 69.31 412 GLN A N 1
ATOM 3298 C CA . GLN A 1 412 ? -2.940 -1.180 -4.174 1.00 69.31 412 GLN A CA 1
ATOM 3299 C C . GLN A 1 412 ? -4.346 -1.493 -3.645 1.00 69.31 412 GLN A C 1
ATOM 3301 O O . GLN A 1 412 ? -4.951 -2.468 -4.071 1.00 69.31 412 GLN A O 1
ATOM 3306 N N . ILE A 1 413 ? -4.886 -0.703 -2.711 1.00 76.81 413 ILE A N 1
ATOM 3307 C CA . ILE A 1 413 ? -6.231 -0.938 -2.175 1.00 76.81 413 ILE A CA 1
ATOM 3308 C C . ILE A 1 413 ? -7.272 -0.257 -3.055 1.00 76.81 413 ILE A C 1
ATOM 3310 O O . ILE A 1 413 ? -7.225 0.954 -3.289 1.00 76.81 413 ILE A O 1
ATOM 3314 N N . SER A 1 414 ? -8.279 -1.014 -3.476 1.00 79.81 414 SER A N 1
ATOM 3315 C CA . SER A 1 414 ? -9.406 -0.466 -4.216 1.00 79.81 414 SER A CA 1
ATOM 3316 C C . SER A 1 414 ? -10.405 0.217 -3.284 1.00 79.81 414 SER A C 1
ATOM 3318 O O . SER A 1 414 ? -11.220 -0.428 -2.628 1.00 79.81 414 SER A O 1
ATOM 3320 N N . LEU A 1 415 ? -10.380 1.557 -3.250 1.00 86.00 415 LEU A N 1
ATOM 3321 C CA . LEU A 1 415 ? -11.317 2.349 -2.439 1.00 86.00 415 LEU A CA 1
ATOM 3322 C C . LEU A 1 415 ? -12.771 2.128 -2.862 1.00 86.00 415 LEU A C 1
ATOM 3324 O O . LEU A 1 415 ? -13.657 2.087 -2.013 1.00 86.00 415 LEU A O 1
ATOM 3328 N N . LYS A 1 416 ? -13.033 1.957 -4.164 1.00 83.38 416 LYS A N 1
ATOM 3329 C CA . LYS A 1 416 ? -14.383 1.659 -4.655 1.00 83.38 416 LYS A CA 1
ATOM 3330 C C . LYS A 1 416 ? -14.854 0.297 -4.150 1.00 83.38 416 LYS A C 1
ATOM 3332 O O . LYS A 1 416 ? -15.939 0.206 -3.594 1.00 83.38 416 LYS A O 1
ATOM 3337 N N . PHE A 1 417 ? -14.029 -0.737 -4.312 1.00 86.44 417 PHE A N 1
ATOM 3338 C CA . PHE A 1 417 ? -14.356 -2.073 -3.823 1.00 86.44 417 PHE A CA 1
ATOM 3339 C C . PHE A 1 417 ? -14.626 -2.059 -2.318 1.00 86.44 417 PHE A C 1
ATOM 3341 O O . PHE A 1 417 ? -15.674 -2.512 -1.871 1.00 86.44 417 PHE A O 1
ATOM 3348 N N . LEU A 1 418 ? -13.712 -1.463 -1.552 1.00 93.94 418 LEU A N 1
ATOM 3349 C CA . LEU A 1 418 ? -13.810 -1.370 -0.103 1.00 93.94 418 LEU A CA 1
ATOM 3350 C C . LEU A 1 418 ? -15.064 -0.603 0.340 1.00 93.94 418 LEU A C 1
ATOM 3352 O O . LEU A 1 418 ? -15.765 -1.047 1.243 1.00 93.94 418 LEU A O 1
ATOM 3356 N N . THR A 1 419 ? -15.379 0.532 -0.290 1.00 95.38 419 THR A N 1
ATOM 3357 C CA . THR A 1 419 ? -16.579 1.314 0.057 1.00 95.38 419 THR A CA 1
ATOM 3358 C C . THR A 1 419 ? -17.866 0.584 -0.329 1.00 95.38 419 THR A C 1
ATOM 3360 O O . THR A 1 419 ? -18.807 0.584 0.461 1.00 95.38 419 THR A O 1
ATOM 3363 N N . ASP A 1 420 ? -17.909 -0.100 -1.475 1.00 94.12 420 ASP A N 1
ATOM 3364 C CA . ASP A 1 420 ? -19.053 -0.928 -1.881 1.00 94.12 420 ASP A CA 1
ATOM 3365 C C . ASP A 1 420 ? -19.249 -2.136 -0.953 1.00 94.12 420 ASP A C 1
ATOM 3367 O O . ASP A 1 420 ? -20.385 -2.460 -0.604 1.00 94.12 420 ASP A O 1
ATOM 3371 N N . LEU A 1 421 ? -18.163 -2.788 -0.529 1.00 96.12 421 LEU A N 1
ATOM 3372 C CA . LEU A 1 421 ? -18.178 -3.872 0.453 1.00 96.12 421 LEU A CA 1
ATOM 3373 C C . LEU A 1 421 ? -18.711 -3.370 1.799 1.00 96.12 421 LEU A C 1
ATOM 3375 O O . LEU A 1 421 ? -19.642 -3.956 2.349 1.00 96.12 421 LEU A O 1
ATOM 3379 N N . ILE A 1 422 ? -18.185 -2.246 2.298 1.00 97.69 422 ILE A N 1
ATOM 3380 C CA . ILE A 1 422 ? -18.634 -1.652 3.563 1.00 97.69 422 ILE A CA 1
ATOM 3381 C C . ILE A 1 422 ? -20.126 -1.327 3.503 1.00 97.69 422 ILE A C 1
ATOM 3383 O O . ILE A 1 422 ? -20.871 -1.670 4.419 1.00 97.69 422 ILE A O 1
ATOM 3387 N N . LYS A 1 423 ? -20.577 -0.730 2.393 1.00 96.62 423 LYS A N 1
ATOM 3388 C CA . LYS A 1 423 ? -21.988 -0.396 2.179 1.00 96.62 423 LYS A CA 1
ATOM 3389 C C . LYS A 1 423 ? -22.899 -1.618 2.144 1.00 96.62 423 LYS A C 1
ATOM 3391 O O . LYS A 1 423 ? -24.077 -1.499 2.475 1.00 96.62 423 LYS A O 1
ATOM 3396 N N . GLN A 1 424 ? -22.396 -2.772 1.716 1.00 95.62 424 GLN A N 1
ATOM 3397 C CA . GLN A 1 424 ? -23.155 -4.023 1.700 1.00 95.62 424 GLN A CA 1
ATOM 3398 C C . GLN A 1 424 ? -23.212 -4.676 3.084 1.00 95.62 424 GLN A C 1
ATOM 3400 O O . GLN A 1 424 ? -24.280 -5.133 3.484 1.00 95.62 424 GLN A O 1
ATOM 3405 N N . VAL A 1 425 ? -22.093 -4.687 3.813 1.00 96.94 425 VAL A N 1
ATOM 3406 C CA . VAL A 1 425 ? -21.927 -5.451 5.059 1.00 96.94 425 VAL A CA 1
ATOM 3407 C C . VAL A 1 425 ? -22.424 -4.698 6.298 1.00 96.94 425 VAL A C 1
ATOM 3409 O O . VAL A 1 425 ? -23.115 -5.281 7.134 1.00 96.94 425 VAL A O 1
ATOM 3412 N N . PHE A 1 426 ? -22.081 -3.416 6.445 1.00 97.00 426 PHE A N 1
ATOM 3413 C CA . PHE A 1 426 ? -22.229 -2.689 7.712 1.00 97.00 426 PHE A CA 1
ATOM 3414 C C . PHE A 1 426 ? -23.400 -1.706 7.665 1.00 97.00 426 PHE A C 1
ATOM 3416 O O . PHE A 1 426 ? -23.238 -0.502 7.463 1.00 97.00 426 PHE A O 1
ATOM 3423 N N . LYS A 1 427 ? -24.617 -2.231 7.828 1.00 96.75 427 LYS A N 1
ATOM 3424 C CA . LYS A 1 427 ? -25.847 -1.424 7.863 1.00 96.75 427 LYS A CA 1
ATOM 3425 C C . LYS A 1 427 ? -25.992 -0.664 9.178 1.00 96.75 427 LYS A C 1
ATOM 3427 O O . LYS A 1 427 ? -25.578 -1.156 10.226 1.00 96.75 427 LYS A O 1
ATOM 3432 N N . GLY A 1 428 ? -26.611 0.513 9.133 1.00 96.06 428 GLY A N 1
ATOM 3433 C CA . GLY A 1 428 ? -26.816 1.352 10.316 1.00 96.06 428 GLY A CA 1
ATOM 3434 C C . GLY A 1 428 ? -25.806 2.496 10.411 1.00 96.06 428 GLY A C 1
ATOM 3435 O O . GLY A 1 428 ? -25.501 3.144 9.408 1.00 96.06 428 GLY A O 1
ATOM 3436 N N . VAL A 1 429 ? -25.327 2.808 11.619 1.00 96.88 429 VAL A N 1
ATOM 3437 C CA . VAL A 1 429 ? -24.469 3.982 11.867 1.00 96.88 429 VAL A CA 1
ATOM 3438 C C . VAL A 1 429 ? -23.003 3.571 11.908 1.00 96.88 429 VAL A C 1
ATOM 3440 O O . VAL A 1 429 ? -22.573 2.825 12.780 1.00 96.88 429 VAL A O 1
ATOM 3443 N N . ASN A 1 430 ? -22.212 4.116 10.992 1.00 98.00 430 ASN A N 1
ATOM 3444 C CA . ASN A 1 430 ? -20.813 3.758 10.820 1.00 98.00 430 ASN A CA 1
ATOM 3445 C C . ASN A 1 430 ? -19.936 4.975 11.093 1.00 98.00 430 ASN A C 1
ATOM 3447 O O . ASN A 1 430 ? -20.072 5.994 10.421 1.00 98.00 430 ASN A O 1
ATOM 3451 N N . TYR A 1 431 ? -19.040 4.865 12.067 1.00 98.38 431 TYR A N 1
ATOM 3452 C CA . TYR A 1 431 ? -18.024 5.856 12.395 1.00 98.38 431 TYR A CA 1
ATOM 3453 C C . TYR A 1 431 ? -16.700 5.428 11.777 1.00 98.38 431 TYR A C 1
ATOM 3455 O O . TYR A 1 431 ? -16.279 4.283 11.917 1.00 98.38 431 TYR A O 1
ATOM 3463 N N . PHE A 1 432 ? -16.025 6.355 11.117 1.00 98.62 432 PHE A N 1
ATOM 3464 C CA . PHE A 1 432 ? -14.782 6.110 10.404 1.00 98.62 432 PHE A CA 1
ATOM 3465 C C . PHE A 1 432 ? -13.678 6.962 11.013 1.00 98.62 432 PHE A C 1
ATOM 3467 O O . PHE A 1 432 ? -13.798 8.186 11.075 1.00 98.62 432 PHE A O 1
ATOM 3474 N N . ILE A 1 433 ? -12.596 6.316 11.446 1.00 98.56 433 ILE A N 1
ATOM 3475 C CA . ILE A 1 433 ? -11.345 6.968 11.833 1.00 98.56 433 ILE A CA 1
ATOM 3476 C C . ILE A 1 433 ? -10.304 6.619 10.773 1.00 98.56 433 ILE A C 1
ATOM 3478 O O . ILE A 1 433 ? -9.713 5.538 10.791 1.00 98.56 433 ILE A O 1
ATOM 3482 N N . CYS A 1 434 ? -10.087 7.544 9.842 1.00 97.88 434 CYS A N 1
ATOM 3483 C CA . CYS A 1 434 ? -9.137 7.392 8.750 1.00 97.88 434 CYS A CA 1
ATOM 3484 C C . CYS A 1 434 ? -7.905 8.256 9.008 1.00 97.88 434 CYS A C 1
ATOM 3486 O O . CYS A 1 434 ? -7.993 9.484 9.067 1.00 97.88 434 CYS A O 1
ATOM 3488 N N . LEU A 1 435 ? -6.753 7.609 9.159 1.00 94.81 435 LEU A N 1
ATOM 3489 C CA . LEU A 1 435 ? -5.482 8.233 9.505 1.00 94.81 435 LEU A CA 1
ATOM 3490 C C . LEU A 1 435 ? -4.418 7.838 8.484 1.00 94.81 435 LEU A C 1
ATOM 3492 O O . LEU A 1 435 ? -4.342 6.683 8.080 1.00 94.81 435 LEU A O 1
ATOM 3496 N N . GLY A 1 436 ? -3.577 8.794 8.104 1.00 88.88 436 GLY A N 1
ATOM 3497 C CA . GLY A 1 436 ? -2.443 8.583 7.207 1.00 88.88 436 GLY A CA 1
ATOM 3498 C C . GLY A 1 436 ? -1.280 9.522 7.536 1.00 88.88 436 GLY A C 1
ATOM 3499 O O . GLY A 1 436 ? -1.422 10.448 8.347 1.00 88.88 436 GLY A O 1
ATOM 3500 N N . PRO A 1 437 ? -0.085 9.306 6.974 1.00 83.00 437 PRO A N 1
ATOM 3501 C CA . PRO A 1 437 ? 0.946 10.335 6.917 1.00 83.00 437 PRO A CA 1
ATOM 3502 C C . PRO A 1 437 ? 0.581 11.411 5.880 1.00 83.00 437 PRO A C 1
ATOM 3504 O O . PRO A 1 437 ? -0.061 11.126 4.872 1.00 83.00 437 PRO A O 1
ATOM 3507 N N . TYR A 1 438 ? 1.023 12.651 6.097 1.00 76.94 438 TYR A N 1
ATOM 3508 C CA . TYR A 1 438 ? 1.045 13.648 5.024 1.00 76.94 438 TYR A CA 1
ATOM 3509 C C . TYR A 1 438 ? 2.321 13.416 4.212 1.00 76.94 438 TYR A C 1
ATOM 3511 O O . TYR A 1 438 ? 3.408 13.739 4.691 1.00 76.94 438 TYR A O 1
ATOM 3519 N N . GLN A 1 439 ? 2.185 12.782 3.046 1.00 67.12 439 GLN A N 1
ATOM 3520 C CA . GLN A 1 439 ? 3.289 12.533 2.111 1.00 67.12 439 GLN A CA 1
ATOM 3521 C C . GLN A 1 439 ? 3.170 13.469 0.913 1.00 67.12 439 GLN A C 1
ATOM 3523 O O . GLN A 1 439 ? 3.963 14.387 0.778 1.00 67.12 439 GLN A O 1
ATOM 3528 N N . ASN A 1 440 ? 2.113 13.308 0.118 1.00 69.19 440 ASN A N 1
ATOM 3529 C CA . ASN A 1 440 ? 1.808 14.177 -1.011 1.00 69.19 440 ASN A CA 1
ATOM 3530 C C . ASN A 1 440 ? 0.291 14.374 -1.156 1.00 69.19 440 ASN A C 1
ATOM 3532 O O . ASN A 1 440 ? -0.514 13.712 -0.488 1.00 69.19 440 ASN A O 1
ATOM 3536 N N . ASP A 1 441 ? -0.095 15.287 -2.047 1.00 66.25 441 ASP A N 1
ATOM 3537 C CA . ASP A 1 441 ? -1.500 15.604 -2.304 1.00 66.25 441 ASP A CA 1
ATOM 3538 C C . ASP A 1 441 ? -2.279 14.398 -2.853 1.00 66.25 441 ASP A C 1
ATOM 3540 O O . ASP A 1 441 ? -3.435 14.214 -2.491 1.00 66.25 441 ASP A O 1
ATOM 3544 N N . ILE A 1 442 ? -1.646 13.513 -3.633 1.00 62.19 442 ILE A N 1
ATOM 3545 C CA . ILE A 1 442 ? -2.295 12.323 -4.210 1.00 62.19 442 ILE A CA 1
ATOM 3546 C C . ILE A 1 442 ? -2.750 11.350 -3.113 1.00 62.19 442 ILE A C 1
ATOM 3548 O O . ILE A 1 442 ? -3.880 10.862 -3.137 1.00 62.19 442 ILE A O 1
ATOM 3552 N N . LYS A 1 443 ? -1.894 11.070 -2.126 1.00 67.06 443 LYS A N 1
ATOM 3553 C CA . LYS A 1 443 ? -2.235 10.179 -1.009 1.00 67.06 443 LYS A CA 1
ATOM 3554 C C . LYS A 1 443 ? -3.262 10.794 -0.071 1.00 67.06 443 LYS A C 1
ATOM 3556 O O . LYS A 1 443 ? -4.135 10.082 0.419 1.00 67.06 443 LYS A O 1
ATOM 3561 N N . ARG A 1 444 ? -3.213 12.114 0.130 1.00 80.94 444 ARG A N 1
ATOM 3562 C CA . ARG A 1 444 ? -4.277 12.841 0.834 1.00 80.94 444 ARG A CA 1
ATOM 3563 C C . ARG A 1 444 ? -5.613 12.702 0.095 1.00 80.94 444 ARG A C 1
ATOM 3565 O O . ARG A 1 444 ? -6.606 12.345 0.725 1.00 80.94 444 ARG A O 1
ATOM 3572 N N . ASP A 1 445 ? -5.618 12.911 -1.223 1.00 78.81 445 ASP A N 1
ATOM 3573 C CA . ASP A 1 445 ? -6.819 12.834 -2.062 1.00 78.81 445 ASP A CA 1
ATOM 3574 C C . ASP A 1 445 ? -7.500 11.456 -1.969 1.00 78.81 445 ASP A C 1
ATOM 3576 O O . ASP A 1 445 ? -8.720 11.368 -2.086 1.00 78.81 445 ASP A O 1
ATOM 3580 N N . ARG A 1 446 ? -6.752 10.372 -1.710 1.00 86.88 446 ARG A N 1
ATOM 3581 C CA . ARG A 1 446 ? -7.330 9.035 -1.478 1.00 86.88 446 ARG A CA 1
ATOM 3582 C C . ARG A 1 446 ? -8.207 8.979 -0.225 1.00 86.88 446 ARG A C 1
ATOM 3584 O O . ARG A 1 446 ? -9.295 8.408 -0.275 1.00 86.88 446 ARG A O 1
ATOM 3591 N N . LEU A 1 447 ? -7.780 9.589 0.883 1.00 91.56 447 LEU A N 1
ATOM 3592 C CA . LEU A 1 447 ? -8.593 9.654 2.106 1.00 91.56 447 LEU A CA 1
ATOM 3593 C C . LEU A 1 447 ? -9.830 10.539 1.898 1.00 91.56 447 LEU A C 1
ATOM 3595 O O . LEU A 1 447 ? -10.914 10.200 2.375 1.00 91.56 447 LEU A O 1
ATOM 3599 N N . ASP A 1 448 ? -9.680 11.639 1.153 1.00 89.38 448 ASP A N 1
ATOM 3600 C CA . ASP A 1 448 ? -10.800 12.499 0.760 1.00 89.38 448 ASP A CA 1
ATOM 3601 C C . ASP A 1 448 ? -11.812 11.735 -0.104 1.00 89.38 448 ASP A C 1
ATOM 3603 O O . ASP A 1 448 ? -13.008 11.746 0.188 1.00 89.38 448 ASP A O 1
ATOM 3607 N N . ALA A 1 449 ? -11.341 11.003 -1.116 1.00 88.12 449 ALA A N 1
ATOM 3608 C CA . ALA A 1 449 ? -12.179 10.186 -1.988 1.00 88.12 449 ALA A CA 1
ATOM 3609 C C . ALA A 1 449 ? -12.922 9.084 -1.219 1.00 88.12 449 ALA A C 1
ATOM 3611 O O . ALA A 1 449 ? -14.108 8.867 -1.462 1.00 88.12 449 ALA A O 1
ATOM 3612 N N . PHE A 1 450 ? -12.257 8.421 -0.266 1.00 95.56 450 PHE A N 1
ATOM 3613 C CA . PHE A 1 450 ? -12.890 7.411 0.583 1.00 95.56 450 PHE A CA 1
ATOM 3614 C C . PHE A 1 450 ? -14.034 8.000 1.418 1.00 95.56 450 PHE A C 1
ATOM 3616 O O . PHE A 1 450 ? -15.126 7.443 1.438 1.00 95.56 450 PHE A O 1
ATOM 3623 N N . MET A 1 451 ? -13.816 9.148 2.064 1.00 97.06 451 MET A N 1
ATOM 3624 C CA . MET A 1 451 ? -14.855 9.836 2.837 1.00 97.06 451 MET A CA 1
ATOM 3625 C C . MET A 1 451 ? -16.022 10.286 1.946 1.00 97.06 451 MET A C 1
ATOM 3627 O O . MET A 1 451 ? -17.186 10.054 2.274 1.00 97.06 451 MET A O 1
ATOM 3631 N N . LEU A 1 452 ? -15.721 10.902 0.798 1.00 95.12 452 LEU A N 1
ATOM 3632 C CA . LEU A 1 452 ? -16.736 11.406 -0.132 1.00 95.12 452 LEU A CA 1
ATOM 3633 C C . LEU A 1 452 ? -17.562 10.291 -0.785 1.00 95.12 452 LEU A C 1
ATOM 3635 O O . LEU A 1 452 ? -18.688 10.541 -1.211 1.00 95.12 452 LEU A O 1
ATOM 3639 N N . ALA A 1 453 ? -17.070 9.050 -0.798 1.00 94.50 453 ALA A N 1
ATOM 3640 C CA . ALA A 1 453 ? -17.846 7.903 -1.257 1.00 94.50 453 ALA A CA 1
ATOM 3641 C C . ALA A 1 453 ? -19.124 7.668 -0.428 1.00 94.50 453 ALA A C 1
ATOM 3643 O O . ALA A 1 453 ? -20.022 6.976 -0.904 1.00 94.50 453 ALA A O 1
ATOM 3644 N N . PHE A 1 454 ? -19.238 8.238 0.776 1.00 97.50 454 PHE A N 1
ATOM 3645 C CA . PHE A 1 454 ? -20.399 8.094 1.661 1.00 97.50 454 PHE A CA 1
ATOM 3646 C C . PHE A 1 454 ? -21.342 9.309 1.664 1.00 97.50 454 PHE A C 1
ATOM 3648 O O . PHE A 1 454 ? -22.247 9.362 2.494 1.00 97.50 454 PHE A O 1
ATOM 3655 N N . VAL A 1 455 ? -21.183 10.278 0.750 1.00 95.88 455 VAL A N 1
ATOM 3656 C CA . VAL A 1 455 ? -22.060 11.469 0.668 1.00 95.88 455 VAL A CA 1
ATOM 3657 C C . VAL A 1 455 ? -23.540 11.087 0.556 1.00 95.88 455 VAL A C 1
ATOM 3659 O O . VAL A 1 455 ? -24.366 11.614 1.301 1.00 95.88 455 VAL A O 1
ATOM 3662 N N . ASP A 1 456 ? -23.862 10.105 -0.287 1.00 94.50 456 ASP A N 1
ATOM 3663 C CA . ASP A 1 456 ? -25.235 9.609 -0.467 1.00 94.50 456 ASP A CA 1
ATOM 3664 C C . ASP A 1 456 ? -25.756 8.804 0.743 1.00 94.50 456 ASP A C 1
ATOM 3666 O O . ASP A 1 456 ? -26.937 8.477 0.817 1.00 94.50 456 ASP A O 1
ATOM 3670 N N . ASN A 1 457 ? -24.888 8.508 1.717 1.00 96.44 457 ASN A N 1
ATOM 3671 C CA . ASN A 1 457 ? -25.184 7.783 2.954 1.00 96.44 457 ASN A CA 1
ATOM 3672 C C . ASN A 1 457 ? -25.199 8.724 4.171 1.00 96.44 457 ASN A C 1
ATOM 3674 O O . ASN A 1 457 ? -24.732 8.363 5.249 1.00 96.44 457 ASN A O 1
ATOM 3678 N N . HIS A 1 458 ? -25.712 9.948 4.010 1.00 96.06 458 HIS A N 1
ATOM 3679 C CA . HIS A 1 458 ? -25.828 10.937 5.092 1.00 96.06 458 HIS A CA 1
ATOM 3680 C C . HIS A 1 458 ? -24.505 11.189 5.836 1.00 96.06 458 HIS A C 1
ATOM 3682 O O . HIS A 1 458 ? -24.459 11.162 7.068 1.00 96.06 458 HIS A O 1
ATOM 3688 N N . LEU A 1 459 ? -23.429 11.410 5.077 1.00 97.19 459 LEU A N 1
ATOM 3689 C CA . LEU A 1 459 ? -22.116 11.756 5.614 1.00 97.19 459 LEU A CA 1
ATOM 3690 C C . LEU A 1 459 ? -22.195 12.963 6.565 1.00 97.19 459 LEU A C 1
ATOM 3692 O O . LEU A 1 459 ? -22.616 14.050 6.173 1.00 97.19 459 LEU A O 1
ATOM 3696 N N . GLU A 1 460 ? -21.694 12.791 7.784 1.00 97.62 460 GLU A N 1
ATOM 3697 C CA . GLU A 1 460 ? -21.438 13.862 8.745 1.00 97.62 460 GLU A CA 1
ATOM 3698 C C . GLU A 1 460 ? -19.944 13.890 9.070 1.00 97.62 460 GLU A C 1
ATOM 3700 O O . GLU A 1 460 ? -19.386 12.943 9.630 1.00 97.62 460 GLU A O 1
ATOM 3705 N N . GLN A 1 461 ? -19.283 14.985 8.699 1.00 97.81 461 GLN A N 1
ATOM 3706 C CA . GLN A 1 461 ? -17.876 15.209 9.012 1.00 97.81 461 GLN A CA 1
ATOM 3707 C C . GLN A 1 461 ? -17.718 15.614 10.477 1.00 97.81 461 GLN A C 1
ATOM 3709 O O . GLN A 1 461 ? -18.341 16.572 10.929 1.00 97.81 461 GLN A O 1
ATOM 3714 N N . LEU A 1 462 ? -16.852 14.900 11.198 1.00 97.75 462 LEU A N 1
ATOM 3715 C CA . LEU A 1 462 ? -16.542 15.160 12.605 1.00 97.75 462 LEU A CA 1
ATOM 3716 C C . LEU A 1 462 ? -15.196 15.884 12.749 1.00 97.75 462 LEU A C 1
ATOM 3718 O O . LEU A 1 462 ? -15.073 16.787 13.572 1.00 97.75 462 LEU A O 1
ATOM 3722 N N . ALA A 1 463 ? -14.197 15.523 11.932 1.00 97.75 463 ALA A N 1
ATOM 3723 C CA . ALA A 1 463 ? -12.906 16.208 11.880 1.00 97.75 463 ALA A CA 1
ATOM 3724 C C . ALA A 1 463 ? -12.173 16.013 10.549 1.00 97.75 463 ALA A C 1
ATOM 3726 O O . ALA A 1 463 ? -12.160 14.920 9.976 1.00 97.75 463 ALA A O 1
ATOM 3727 N N . ILE A 1 464 ? -11.483 17.064 10.106 1.00 96.75 464 ILE A N 1
ATOM 3728 C CA . ILE A 1 464 ? -10.558 17.045 8.972 1.00 96.75 464 ILE A CA 1
ATOM 3729 C C . ILE A 1 464 ? -9.300 17.787 9.398 1.00 96.75 464 ILE A C 1
ATOM 3731 O O . ILE A 1 464 ? -9.348 18.988 9.636 1.00 96.75 464 ILE A O 1
ATOM 3735 N N . GLU A 1 465 ? -8.174 17.084 9.454 1.00 95.31 465 GLU A N 1
ATOM 3736 C CA . GLU A 1 465 ? -6.878 17.695 9.757 1.00 95.31 465 GLU A CA 1
ATOM 3737 C C . GLU A 1 465 ? -5.848 17.272 8.715 1.00 95.31 465 GLU A C 1
ATOM 3739 O O . GLU A 1 465 ? -5.825 16.122 8.262 1.00 95.31 465 GLU A O 1
ATOM 3744 N N . ASN A 1 466 ? -4.979 18.209 8.351 1.00 92.06 466 ASN A N 1
ATOM 3745 C CA . ASN A 1 466 ? -3.836 17.980 7.482 1.00 92.06 466 ASN A CA 1
ATOM 3746 C C . ASN A 1 466 ? -2.646 18.713 8.099 1.00 92.06 466 ASN A C 1
ATOM 3748 O O . ASN A 1 466 ? -2.610 19.938 8.086 1.00 92.06 466 ASN A O 1
ATOM 3752 N N . ASN A 1 467 ? -1.706 17.962 8.661 1.00 90.12 467 ASN A N 1
ATOM 3753 C CA . ASN A 1 467 ? -0.531 18.501 9.324 1.00 90.12 467 ASN A CA 1
ATOM 3754 C C . ASN A 1 467 ? 0.728 17.966 8.640 1.00 90.12 467 ASN A C 1
ATOM 3756 O O . ASN A 1 467 ? 0.990 16.755 8.643 1.00 90.12 467 ASN A O 1
ATOM 3760 N N . ARG A 1 468 ? 1.501 18.879 8.058 1.00 86.31 468 ARG A N 1
ATOM 3761 C CA . ARG A 1 468 ? 2.851 18.650 7.542 1.00 86.31 468 ARG A CA 1
ATOM 3762 C C . ARG A 1 468 ? 3.845 18.542 8.698 1.00 86.31 468 ARG A C 1
ATOM 3764 O O . ARG A 1 468 ? 3.497 18.685 9.873 1.00 86.31 468 ARG A O 1
ATOM 3771 N N . ALA A 1 469 ? 5.102 18.263 8.363 1.00 76.44 469 ALA A N 1
ATOM 3772 C CA . ALA A 1 469 ? 6.164 18.219 9.357 1.00 76.44 469 ALA A CA 1
ATOM 3773 C C . ALA A 1 469 ? 6.205 19.544 10.131 1.00 76.44 469 ALA A C 1
ATOM 3775 O O . ALA A 1 469 ? 6.046 20.611 9.545 1.00 76.44 469 ALA A O 1
ATOM 3776 N N . TYR A 1 470 ? 6.429 19.453 11.442 1.00 81.25 470 TYR A N 1
ATOM 3777 C CA . TYR A 1 470 ? 6.460 20.583 12.379 1.00 81.25 470 TYR A CA 1
ATOM 3778 C C . TYR A 1 470 ? 5.104 21.239 12.705 1.00 81.25 470 TYR A C 1
ATOM 3780 O O . TYR A 1 470 ? 5.060 22.075 13.603 1.00 81.25 470 TYR A O 1
ATOM 3788 N N . GLU A 1 471 ? 3.997 20.844 12.067 1.00 86.75 471 GLU A N 1
ATOM 3789 C CA . GLU A 1 471 ? 2.668 21.427 12.336 1.00 86.75 471 GLU A CA 1
ATOM 3790 C C . GLU A 1 471 ? 1.897 20.700 13.451 1.00 86.75 471 GLU A C 1
ATOM 3792 O O . GLU A 1 471 ? 1.018 21.280 14.085 1.00 86.75 471 GLU A O 1
ATOM 3797 N N . TRP A 1 472 ? 2.227 19.434 13.720 1.00 89.94 472 TRP A N 1
ATOM 3798 C CA . TRP A 1 472 ? 1.616 18.625 14.777 1.00 89.94 472 TRP A CA 1
ATOM 3799 C C . TRP A 1 472 ? 2.691 17.803 15.493 1.00 89.94 472 TRP A C 1
ATOM 3801 O O . TRP A 1 472 ? 3.4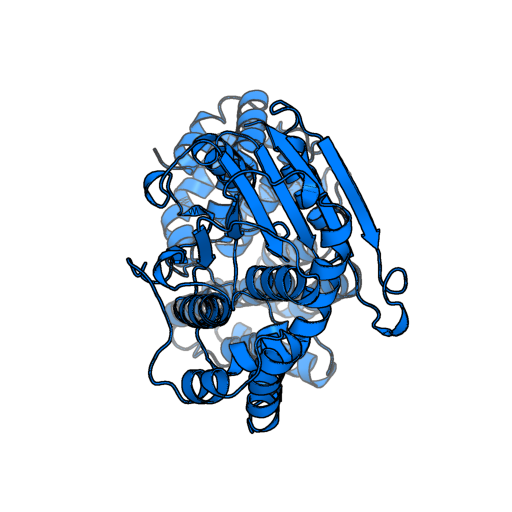19 17.052 14.848 1.00 89.94 472 TRP A O 1
ATOM 3811 N N . LEU A 1 473 ? 2.804 17.966 16.820 1.00 88.81 473 LEU A N 1
ATOM 3812 C CA . LEU A 1 473 ? 3.901 17.407 17.633 1.00 88.81 473 LEU A CA 1
ATOM 3813 C C . LEU A 1 473 ? 5.274 17.770 17.035 1.00 88.81 473 LEU A C 1
ATOM 3815 O O . LEU A 1 473 ? 6.035 16.915 16.567 1.00 88.81 473 LEU A O 1
ATOM 3819 N N . ALA A 1 474 ? 5.551 19.077 16.980 1.00 81.50 474 ALA A N 1
ATOM 3820 C CA . ALA A 1 474 ? 6.653 19.658 16.216 1.00 81.50 474 ALA A CA 1
ATOM 3821 C C . ALA A 1 474 ? 8.030 19.077 16.577 1.00 81.50 474 ALA A C 1
ATOM 3823 O O . ALA A 1 474 ? 8.872 18.870 15.704 1.00 81.50 474 ALA A O 1
ATOM 3824 N N . GLU A 1 475 ? 8.234 18.737 17.847 1.00 87.06 475 GLU A N 1
ATOM 3825 C CA . GLU A 1 475 ? 9.444 18.113 18.375 1.00 87.06 475 GLU A CA 1
ATOM 3826 C C . GLU A 1 475 ? 9.707 16.708 17.812 1.00 87.06 475 GLU A C 1
ATOM 3828 O O . GLU A 1 475 ? 10.847 16.244 17.812 1.00 87.06 475 GLU A O 1
ATOM 3833 N N . LYS A 1 476 ? 8.668 16.029 17.313 1.00 83.44 476 LYS A N 1
ATOM 3834 C CA . LYS A 1 476 ? 8.760 14.705 16.681 1.00 83.44 476 LYS A CA 1
ATOM 3835 C C . LYS A 1 476 ? 8.824 14.767 15.157 1.00 83.44 476 LYS A C 1
ATOM 3837 O O . LYS A 1 476 ? 9.149 13.757 14.537 1.00 83.44 476 LYS A O 1
ATOM 3842 N N . LYS A 1 477 ? 8.530 15.929 14.557 1.00 85.06 477 LYS A N 1
ATOM 3843 C CA . LYS A 1 477 ? 8.439 16.136 13.098 1.00 85.06 477 LYS A CA 1
ATOM 3844 C C . LYS A 1 477 ? 7.448 15.188 12.408 1.00 85.06 477 LYS A C 1
ATOM 3846 O O . LYS A 1 477 ? 7.604 14.873 11.231 1.00 85.06 477 LYS A O 1
ATOM 3851 N N . TRP A 1 478 ? 6.456 14.691 13.142 1.00 87.44 478 TRP A N 1
ATOM 3852 C CA . TRP A 1 478 ? 5.470 13.768 12.595 1.00 87.44 478 TRP A CA 1
ATOM 3853 C C . TRP A 1 478 ? 4.471 14.499 11.707 1.00 87.44 478 TRP A C 1
ATOM 3855 O O . TRP A 1 478 ? 4.210 15.687 11.876 1.00 87.44 478 TRP A O 1
ATOM 3865 N N . THR A 1 479 ? 3.907 13.764 10.754 1.00 86.31 479 THR A N 1
ATOM 3866 C CA . THR A 1 479 ? 2.873 14.265 9.850 1.00 86.31 479 THR A CA 1
ATOM 3867 C C . THR A 1 479 ? 1.584 13.484 10.042 1.00 86.31 479 THR A C 1
ATOM 3869 O O . THR A 1 479 ? 1.607 12.317 10.452 1.00 86.31 479 THR A O 1
ATOM 3872 N N . ARG A 1 480 ? 0.445 14.111 9.747 1.00 90.69 480 ARG A N 1
ATOM 3873 C CA . ARG A 1 480 ? -0.878 13.517 9.961 1.00 90.69 480 ARG A CA 1
ATOM 3874 C C . ARG A 1 480 ? -1.875 14.020 8.928 1.00 90.69 480 ARG A C 1
ATOM 3876 O O . ARG A 1 480 ? -2.097 15.217 8.809 1.00 90.69 480 ARG A O 1
ATOM 3883 N N . VAL A 1 481 ? -2.522 13.093 8.236 1.00 92.06 481 VAL A N 1
ATOM 3884 C CA . VAL A 1 481 ? -3.794 13.316 7.543 1.00 92.06 481 VAL A CA 1
ATOM 3885 C C . VAL A 1 481 ? -4.856 12.590 8.352 1.00 92.06 481 VAL A C 1
ATOM 3887 O O . VAL A 1 481 ? -4.667 11.425 8.700 1.00 92.06 481 VAL A O 1
ATOM 3890 N N . MET A 1 482 ? -5.946 13.274 8.680 1.00 95.81 482 MET A N 1
ATOM 3891 C CA . MET A 1 482 ? -7.047 12.704 9.448 1.00 95.81 482 MET A CA 1
ATOM 3892 C C . MET A 1 482 ? -8.382 13.057 8.807 1.00 95.81 482 MET A C 1
ATOM 3894 O O . MET A 1 482 ? -8.636 14.223 8.495 1.00 95.81 482 MET A O 1
ATOM 3898 N N . ARG A 1 483 ? -9.233 12.046 8.642 1.00 97.44 483 ARG A N 1
ATOM 3899 C CA . ARG A 1 483 ? -10.656 12.179 8.330 1.00 97.44 483 ARG A CA 1
ATOM 3900 C C . ARG A 1 483 ? -11.426 11.368 9.361 1.00 97.44 483 ARG A C 1
ATOM 3902 O O . ARG A 1 483 ? -11.317 10.145 9.386 1.00 97.44 483 ARG A O 1
ATOM 3909 N N . VAL A 1 484 ? -12.163 12.057 10.226 1.00 98.50 484 VAL A N 1
ATOM 3910 C CA . VAL A 1 484 ? -13.110 11.432 11.151 1.00 98.50 484 VAL A CA 1
ATOM 3911 C C . VAL A 1 484 ? -14.504 11.833 10.712 1.00 98.50 484 VAL A C 1
ATOM 3913 O O . VAL A 1 484 ? -14.797 13.021 10.570 1.00 98.50 484 VAL A O 1
ATOM 3916 N N . PHE A 1 485 ? -15.359 10.855 10.453 1.00 98.38 485 PHE A N 1
ATOM 3917 C CA . PHE A 1 485 ? -16.716 11.100 9.978 1.00 98.38 485 PHE A CA 1
ATOM 3918 C C . PHE A 1 485 ? -17.645 9.962 10.385 1.00 98.38 485 PHE A C 1
ATOM 3920 O O . PHE A 1 485 ? -17.186 8.887 10.772 1.00 98.38 485 PHE A O 1
ATOM 3927 N N . LYS A 1 486 ? -18.953 10.186 10.281 1.00 97.44 486 LYS A N 1
ATOM 3928 C CA . LYS A 1 486 ? -19.950 9.119 10.370 1.00 97.44 486 LYS A CA 1
ATOM 3929 C C . LYS A 1 486 ? -20.858 9.106 9.145 1.00 97.44 486 LYS A C 1
ATOM 3931 O O . LYS A 1 486 ? -21.067 10.142 8.522 1.00 97.44 486 LYS A O 1
ATOM 3936 N N . ALA A 1 487 ? -21.392 7.941 8.807 1.00 98.06 487 ALA A N 1
ATOM 3937 C CA . ALA A 1 487 ? -22.361 7.752 7.733 1.00 98.06 487 ALA A CA 1
ATOM 3938 C C . ALA A 1 487 ? -23.466 6.787 8.181 1.00 98.06 487 ALA A C 1
ATOM 3940 O O . ALA A 1 487 ? -23.229 5.892 8.997 1.00 98.06 487 ALA A O 1
ATOM 3941 N N . LYS A 1 488 ? -24.672 6.962 7.639 1.00 97.19 488 LYS A N 1
ATOM 3942 C CA . LYS A 1 488 ? -25.812 6.064 7.833 1.00 97.19 488 LYS A CA 1
ATOM 3943 C C . LYS A 1 488 ? -26.047 5.253 6.553 1.00 97.19 488 LYS A C 1
ATOM 3945 O O . LYS A 1 488 ? -26.510 5.802 5.552 1.00 97.19 488 LYS A O 1
ATOM 3950 N N . ILE A 1 489 ? -25.676 3.973 6.593 1.00 96.50 489 ILE A N 1
ATOM 3951 C CA . ILE A 1 489 ? -25.587 3.043 5.448 1.00 96.50 489 ILE A CA 1
ATOM 3952 C C . ILE A 1 489 ? -26.799 2.120 5.354 1.00 96.50 489 ILE A C 1
ATOM 3954 O O . ILE A 1 489 ? -27.237 1.624 6.418 1.00 96.50 489 ILE A O 1
#

Radius of gyration: 24.5 Å; chains: 1; bounding box: 60×42×66 Å

Sequence (489 aa):
MTLLDRLSDAATNAVNLEKFALNNSQEIHDWFNLEPHSFIRENQEIIRQFVLGKWQVIRKLDPNKRSNLSLFAILLDVCERIGDLGCFLRLYSLLSQTPFDLGSRLKASALFMVNVSTAEDYLDRVQPIYELLKFAYEEEEERQDRVLGTFINYFAQVVINFGQFNPGIAKSIIEKIKTIIKEDEFSFLNHPLIFSVIETDLTDYEIAYSHINLLLDTYLNRAIHSPQTEYGLLKEADSAYSISLAEVNKEFDAIRAISVAKHLSNPNKEQAFRSLINGTKIIDDESLLYAYMHALGPMHSAKLTSAFPFLDFSTFKESVGIVDWGCGQGTGSMVLLDHILSKGIPLNIESITLVEPSTLALKRASLHADKYIDTTRLVTINKLINDIVVDDFNPKEGIYIHLFSNILDIEQISLKFLTDLIKQVFKGVNYFICLGPYQNDIKRDRLDAFMLAFVDNHLEQLAIENNRAYEWLAEKKWTRVMRVFKAKI

Foldseek 3Di:
DDPLVVLQVLLPAQVSNLVCLVVCVLVLVCVLQQAALVVLLVCVVSLVCSQVVSVVRLLPHDCVDPSNVSVLLSSLLSCLSNLVLPSNVSSVVSCVVDPDDPALLSVLSCQQSPPDDDLVSLLVCLVVSQVSLQCCVPPVVDQLLSSVSSNLSSLLCSLVVPLVPNVVSSVSSLVVLVVVCVVDVPRSCVDPLNVVLSPFDSNPSVVSSVVSSVSSSVLSVRPPPLQPWDDDQAADDPDPLLVCCVPFDLALVRSLVSLQVVLVPDPCNVVLLVVVVSDDDQDQDPSVLSSCSNPCVVVLLVLLVVQCVLDPLVPQPDAEEEEEAQCQLVSNLSSVLNVCVVVVRPHRHQAYEYEHQRSVRQNNNLSSNCSRDPSVRYHYTNGDLLPDDLVSADADEDEYEYEAGQNLLPSSDDLVSNLVSCVVRYAFKYKYKHKHFCDDPVSLVSVVVSQVSQVVQVKDWSDFDWAAQCRPPNVVRTTMTITIIMGHD

pLDDT: mean 89.22, std 9.93, range [44.28, 98.62]

Secondary structure (DSSP, 8-state):
--HHHHHHHHTTSHHHHHHHHHHTHHHHHHHHHHS-HHHHHHTHHHHHHHHHHTHHHHTTS-TTSHHHHHHHHHHHHHHHHHT-HHHHHHHHHHHHTSS---HHHHHHHHHHHSS--SHHHHHHTHHHHHHHHHHHHHHS---HHHHHHHHHHHHHHHHHHHTTT-HHHHHHHHHHHHHHHHH-TT-TT-SHHHHHHHTS--SSHHHHHHHHHHHHHHHTTTT--------S-----SSHHHHHHHHS-SSHHHHHHHHHHHHHT-TTHHHHHHHHHT-------HHHHHHHHHHTHHHHHHHHHHHGGGS-GGG--S-EEEEEET-TTTHHHHHHHHHHHHHT----EEEEEEE-S-HHHHHHHHHHHHTTS-GGGEEEE-S-GGG--GGGS---SEEEEEEEES-TT-TTS-HHHHHHHHHHH--EEEEEEEEE----HHHHHHHHHHHHTTGGGT-EEEEEEEE-TTTSSGGGT--EEEEEEEEE-

Organism: NCBI:txid2679964